Protein 1Z65 (pdb70)

Foldseek 3Di:
DDPPDDCVVVVVVVVCVVVCVDPVDDPPDD

Organism: Mus musculus (NCBI:txid10090)

Structure (mmCIF, N/CA/C/O backbone):
data_1Z65
#
_entry.id   1Z65
#
loop_
_atom_site.group_PDB
_atom_site.id
_atom_site.type_symbol
_atom_site.label_atom_id
_atom_site.label_alt_id
_atom_site.label_comp_id
_atom_site.label_asym_id
_atom_site.label_entity_id
_atom_site.label_seq_id
_atom_site.pdbx_PDB_ins_code
_atom_site.Cartn_x
_atom_site.Cartn_y
_atom_site.Cartn_z
_atom_site.occupancy
_atom_site.B_iso_or_equiv
_atom_site.auth_seq_id
_atom_site.auth_comp_id
_atom_site.auth_asym_id
_atom_site.auth_atom_id
_atom_site.pdbx_PDB_model_num
ATOM 1 N N . MET A 1 1 ? 1.325 0.000 0.000 1.00 0.00 1 MET A N 1
ATOM 2 C CA . MET A 1 1 ? 2.073 0.000 -1.245 1.00 0.00 1 MET A CA 1
ATOM 3 C C . MET A 1 1 ? 3.472 -0.586 -1.045 1.00 0.00 1 MET A C 1
ATOM 4 O O . MET A 1 1 ? 4.455 -0.042 -1.545 1.00 0.00 1 MET A O 1
ATOM 18 N N . LYS A 1 2 ? 3.517 -1.689 -0.311 1.00 0.00 2 LYS A N 1
ATOM 19 C CA . LYS A 1 2 ? 4.779 -2.355 -0.038 1.00 0.00 2 LYS A CA 1
ATOM 20 C C . LYS A 1 2 ? 5.787 -1.332 0.490 1.00 0.00 2 LYS A C 1
ATOM 21 O O . LYS A 1 2 ? 6.580 -0.784 -0.275 1.00 0.00 2 LYS A O 1
ATOM 40 N N . ASN A 1 3 ? 5.724 -1.104 1.794 1.00 0.00 3 ASN A N 1
ATOM 41 C CA . ASN A 1 3 ? 6.622 -0.157 2.433 1.00 0.00 3 ASN A CA 1
ATOM 42 C C . ASN A 1 3 ? 6.785 -0.530 3.907 1.00 0.00 3 ASN A C 1
ATOM 43 O O . ASN A 1 3 ? 7.872 -0.908 4.339 1.00 0.00 3 ASN A O 1
ATOM 54 N N . ARG A 1 4 ? 5.687 -0.410 4.640 1.00 0.00 4 ARG A N 1
ATOM 55 C CA . ARG A 1 4 ? 5.694 -0.730 6.057 1.00 0.00 4 ARG A CA 1
ATOM 56 C C . ARG A 1 4 ? 5.055 -2.100 6.296 1.00 0.00 4 ARG A C 1
ATOM 57 O O . ARG A 1 4 ? 5.379 -2.779 7.269 1.00 0.00 4 ARG A O 1
ATOM 78 N N . LEU A 1 5 ? 4.159 -2.464 5.391 1.00 0.00 5 LEU A N 1
ATOM 79 C CA . LEU A 1 5 ? 3.471 -3.740 5.491 1.00 0.00 5 LEU A CA 1
ATOM 80 C C . LEU A 1 5 ? 4.504 -4.865 5.590 1.00 0.00 5 LEU A C 1
ATOM 81 O O . LEU A 1 5 ? 5.696 -4.606 5.747 1.00 0.00 5 LEU A O 1
ATOM 97 N N . GLY A 1 6 ? 4.008 -6.090 5.493 1.00 0.00 6 GLY A N 1
ATOM 98 C CA . GLY A 1 6 ? 4.873 -7.255 5.570 1.00 0.00 6 GLY A CA 1
ATOM 99 C C . GLY A 1 6 ? 4.359 -8.252 6.611 1.00 0.00 6 GLY A C 1
ATOM 100 O O . GLY A 1 6 ? 3.624 -9.180 6.277 1.00 0.00 6 GLY A O 1
ATOM 104 N N . THR A 1 7 ? 4.766 -8.026 7.851 1.00 0.00 7 THR A N 1
ATOM 105 C CA . THR A 1 7 ? 4.356 -8.893 8.943 1.00 0.00 7 THR A CA 1
ATOM 106 C C . THR A 1 7 ? 3.306 -8.196 9.811 1.00 0.00 7 THR A C 1
ATOM 107 O O . THR A 1 7 ? 2.586 -8.850 10.565 1.00 0.00 7 THR A O 1
ATOM 118 N N . TRP A 1 8 ? 3.251 -6.879 9.676 1.00 0.00 8 TRP A N 1
ATOM 119 C CA . TRP A 1 8 ? 2.301 -6.087 10.438 1.00 0.00 8 TRP A CA 1
ATOM 120 C C . TRP A 1 8 ? 0.948 -6.801 10.394 1.00 0.00 8 TRP A C 1
ATOM 121 O O . TRP A 1 8 ? 0.221 -6.820 11.386 1.00 0.00 8 TRP A O 1
ATOM 142 N N . TRP A 1 9 ? 0.652 -7.369 9.235 1.00 0.00 9 TRP A N 1
ATOM 143 C CA . TRP A 1 9 ? -0.600 -8.081 9.048 1.00 0.00 9 TRP A CA 1
ATOM 144 C C . TRP A 1 9 ? -0.429 -9.493 9.612 1.00 0.00 9 TRP A C 1
ATOM 145 O O . TRP A 1 9 ? -1.317 -10.007 10.290 1.00 0.00 9 TRP A O 1
ATOM 166 N N . VAL A 1 10 ? 0.719 -10.082 9.309 1.00 0.00 10 VAL A N 1
ATOM 167 C CA . VAL A 1 10 ? 1.018 -11.425 9.777 1.00 0.00 10 VAL A CA 1
ATOM 168 C C . VAL A 1 10 ? 0.759 -11.505 11.283 1.00 0.00 10 VAL A C 1
ATOM 169 O O . VAL A 1 10 ? 0.422 -12.567 11.803 1.00 0.00 10 VAL A O 1
ATOM 182 N N . ALA A 1 11 ? 0.927 -10.367 11.941 1.00 0.00 11 ALA A N 1
ATOM 183 C CA . ALA A 1 11 ? 0.716 -10.295 13.377 1.00 0.00 11 ALA A CA 1
ATOM 184 C C . ALA A 1 11 ? -0.786 -10.324 13.670 1.00 0.00 11 ALA A C 1
ATOM 185 O O . ALA A 1 11 ? -1.214 -10.874 14.684 1.00 0.00 11 ALA A O 1
ATOM 192 N N . ILE A 1 12 ? -1.544 -9.726 12.763 1.00 0.00 12 ILE A N 1
ATOM 193 C CA . ILE A 1 12 ? -2.989 -9.676 12.911 1.00 0.00 12 ILE A CA 1
ATOM 194 C C . ILE A 1 12 ? -3.548 -11.100 12.901 1.00 0.00 12 ILE A C 1
ATOM 195 O O . ILE A 1 12 ? -4.340 -11.466 13.768 1.00 0.00 12 ILE A O 1
ATOM 211 N N . LEU A 1 13 ? -3.113 -11.866 11.911 1.00 0.00 13 LEU A N 1
ATOM 212 C CA . LEU A 1 13 ? -3.560 -13.242 11.777 1.00 0.00 13 LEU A CA 1
ATOM 213 C C . LEU A 1 13 ? -3.052 -14.057 12.968 1.00 0.00 13 LEU A C 1
ATOM 214 O O . LEU A 1 13 ? -3.601 -15.112 13.282 1.00 0.00 13 LEU A O 1
ATOM 230 N N . CYS A 1 14 ? -2.009 -13.536 13.599 1.00 0.00 14 CYS A N 1
ATOM 231 C CA . CYS A 1 14 ? -1.421 -14.203 14.748 1.00 0.00 14 CYS A CA 1
ATOM 232 C C . CYS A 1 14 ? -2.016 -13.587 16.016 1.00 0.00 14 CYS A C 1
ATOM 233 O O . CYS A 1 14 ? -1.817 -14.105 17.114 1.00 0.00 14 CYS A O 1
ATOM 241 N N . MET A 1 15 ? -2.733 -12.490 15.823 1.00 0.00 15 MET A N 1
ATOM 242 C CA . MET A 1 15 ? -3.358 -11.798 16.938 1.00 0.00 15 MET A CA 1
ATOM 243 C C . MET A 1 15 ? -4.840 -12.162 17.047 1.00 0.00 15 MET A C 1
ATOM 244 O O . MET A 1 15 ? -5.361 -12.336 18.148 1.00 0.00 15 MET A O 1
ATOM 258 N N . LEU A 1 16 ? -5.478 -12.266 15.890 1.00 0.00 16 LEU A N 1
ATOM 259 C CA . LEU A 1 16 ? -6.890 -12.605 15.842 1.00 0.00 16 LEU A CA 1
ATOM 260 C C . LEU A 1 16 ? -7.070 -14.076 16.222 1.00 0.00 16 LEU A C 1
ATOM 261 O O . LEU A 1 16 ? -8.143 -14.480 16.667 1.00 0.00 16 LEU A O 1
ATOM 277 N N . LEU A 1 17 ? -6.002 -14.838 16.033 1.00 0.00 17 LEU A N 1
ATOM 278 C CA . LEU A 1 17 ? -6.028 -16.255 16.350 1.00 0.00 17 LEU A CA 1
ATOM 279 C C . LEU A 1 17 ? -5.511 -16.465 17.775 1.00 0.00 17 LEU A C 1
ATOM 280 O O . LEU A 1 17 ? -5.900 -17.419 18.447 1.00 0.00 17 LEU A O 1
ATOM 296 N N . ALA A 1 18 ? -4.642 -15.557 18.194 1.00 0.00 18 ALA A N 1
ATOM 297 C CA . ALA A 1 18 ? -4.067 -15.630 19.527 1.00 0.00 18 ALA A CA 1
ATOM 298 C C . ALA A 1 18 ? -5.149 -16.057 20.521 1.00 0.00 18 ALA A C 1
ATOM 299 O O . ALA A 1 18 ? -5.215 -17.222 20.910 1.00 0.00 18 ALA A O 1
ATOM 306 N N . SER A 1 19 ? -5.970 -15.090 20.904 1.00 0.00 19 SER A N 1
ATOM 307 C CA . SER A 1 19 ? -7.046 -15.351 21.846 1.00 0.00 19 SER A CA 1
ATOM 308 C C . SER A 1 19 ? -7.746 -16.664 21.489 1.00 0.00 19 SER A C 1
ATOM 309 O O . SER A 1 19 ? -7.932 -17.526 22.348 1.00 0.00 19 SER A O 1
ATOM 317 N N . HIS A 1 20 ? -8.115 -16.776 20.222 1.00 0.00 20 HIS A N 1
ATOM 318 C CA . HIS A 1 20 ? -8.790 -17.970 19.741 1.00 0.00 20 HIS A CA 1
ATOM 319 C C . HIS A 1 20 ? -8.007 -19.211 20.173 1.00 0.00 20 HIS A C 1
ATOM 320 O O . HIS A 1 20 ? -8.599 -20.231 20.525 1.00 0.00 20 HIS A O 1
ATOM 335 N N . LEU A 1 21 ? -6.689 -19.084 20.131 1.00 0.00 21 LEU A N 1
ATOM 336 C CA . LEU A 1 21 ? -5.819 -20.183 20.514 1.00 0.00 21 LEU A CA 1
ATOM 337 C C . LEU A 1 21 ? -5.098 -19.828 21.815 1.00 0.00 21 LEU A C 1
ATOM 338 O O . LEU A 1 21 ? -3.923 -20.150 21.986 1.00 0.00 21 LEU A O 1
ATOM 354 N N . SER A 1 22 ? -5.831 -19.169 22.700 1.00 0.00 22 SER A N 1
ATOM 355 C CA . SER A 1 22 ? -5.276 -18.766 23.981 1.00 0.00 22 SER A CA 1
ATOM 356 C C . SER A 1 22 ? -6.349 -18.856 25.068 1.00 0.00 22 SER A C 1
ATOM 357 O O . SER A 1 22 ? -6.505 -19.895 25.707 1.00 0.00 22 SER A O 1
ATOM 365 N N . THR A 1 23 ? -7.061 -17.753 25.245 1.00 0.00 23 THR A N 1
ATOM 366 C CA . THR A 1 23 ? -8.115 -17.694 26.243 1.00 0.00 23 THR A CA 1
ATOM 367 C C . THR A 1 23 ? -9.355 -18.446 25.755 1.00 0.00 23 THR A C 1
ATOM 368 O O . THR A 1 23 ? -10.170 -18.895 26.560 1.00 0.00 23 THR A O 1
ATOM 379 N N . VAL A 1 24 ? -9.458 -18.561 24.439 1.00 0.00 24 VAL A N 1
ATOM 380 C CA . VAL A 1 24 ? -10.585 -19.251 23.834 1.00 0.00 24 VAL A CA 1
ATOM 381 C C . VAL A 1 24 ? -10.503 -20.742 24.168 1.00 0.00 24 VAL A C 1
ATOM 382 O O . VAL A 1 24 ? -11.487 -21.467 24.032 1.00 0.00 24 VAL A O 1
ATOM 395 N N . LYS A 1 25 ? -9.319 -21.156 24.597 1.00 0.00 25 LYS A N 1
ATOM 396 C CA . LYS A 1 25 ? -9.096 -22.547 24.951 1.00 0.00 25 LYS A CA 1
ATOM 397 C C . LYS A 1 25 ? -9.953 -22.903 26.167 1.00 0.00 25 LYS A C 1
ATOM 398 O O . LYS A 1 25 ? -10.080 -22.107 27.097 1.00 0.00 25 LYS A O 1
ATOM 417 N N . ALA A 1 26 ? -10.519 -24.100 26.122 1.00 0.00 26 ALA A N 1
ATOM 418 C CA . ALA A 1 26 ? -11.360 -24.572 27.209 1.00 0.00 26 ALA A CA 1
ATOM 419 C C . ALA A 1 26 ? -11.723 -26.039 26.968 1.00 0.00 26 ALA A C 1
ATOM 420 O O . ALA A 1 26 ? -12.835 -26.344 26.541 1.00 0.00 26 ALA A O 1
ATOM 427 N N . ARG A 1 27 ? -10.764 -26.907 27.253 1.00 0.00 27 ARG A N 1
ATOM 428 C CA . ARG A 1 27 ? -10.968 -28.334 27.072 1.00 0.00 27 ARG A CA 1
ATOM 429 C C . ARG A 1 27 ? -11.834 -28.893 28.203 1.00 0.00 27 ARG A C 1
ATOM 430 O O . ARG A 1 27 ? -12.355 -30.003 28.100 1.00 0.00 27 ARG A O 1
ATOM 451 N N . GLY A 1 28 ? -11.961 -28.099 29.256 1.00 0.00 28 GLY A N 1
ATOM 452 C CA . GLY A 1 28 ? -12.754 -28.501 30.405 1.00 0.00 28 GLY A CA 1
ATOM 453 C C . GLY A 1 28 ? -14.182 -27.961 30.302 1.00 0.00 28 GLY A C 1
ATOM 454 O O . GLY A 1 28 ? -14.525 -26.976 30.954 1.00 0.00 28 GLY A O 1
ATOM 458 N N . ILE A 1 29 ? -14.975 -28.629 29.477 1.00 0.00 29 ILE A N 1
ATOM 459 C CA . ILE A 1 29 ? -16.358 -28.227 29.280 1.00 0.00 29 ILE A CA 1
ATOM 460 C C . ILE A 1 29 ? -16.402 -26.757 28.860 1.00 0.00 29 ILE A C 1
ATOM 461 O O . ILE A 1 29 ? -15.391 -26.059 28.921 1.00 0.00 29 ILE A O 1
ATOM 477 N N . LYS A 1 30 ? -17.585 -26.330 28.442 1.00 0.00 30 LYS A N 1
ATOM 478 C CA . LYS A 1 30 ? -17.775 -24.955 28.012 1.00 0.00 30 LYS A CA 1
ATOM 479 C C . LYS A 1 30 ? -16.543 -24.495 27.230 1.00 0.00 30 LYS A C 1
ATOM 480 O O . LYS A 1 30 ? -16.353 -23.300 27.010 1.00 0.00 30 LYS A O 1
ATOM 499 N N . MET A 1 1 ? 1.309 2.611 3.745 1.00 0.00 1 MET A N 2
ATOM 500 C CA . MET A 1 1 ? 1.033 1.529 4.674 1.00 0.00 1 MET A CA 2
ATOM 501 C C . MET A 1 1 ? 0.116 0.482 4.041 1.00 0.00 1 MET A C 2
ATOM 502 O O . MET A 1 1 ? -0.958 0.191 4.568 1.00 0.00 1 MET A O 2
ATOM 516 N N . LYS A 1 2 ? 0.570 -0.055 2.918 1.00 0.00 2 LYS A N 2
ATOM 517 C CA . LYS A 1 2 ? -0.197 -1.064 2.207 1.00 0.00 2 LYS A CA 2
ATOM 518 C C . LYS A 1 2 ? 0.625 -1.586 1.027 1.00 0.00 2 LYS A C 2
ATOM 519 O O . LYS A 1 2 ? 0.172 -1.548 -0.116 1.00 0.00 2 LYS A O 2
ATOM 538 N N . ASN A 1 3 ? 1.820 -2.063 1.346 1.00 0.00 3 ASN A N 2
ATOM 539 C CA . ASN A 1 3 ? 2.710 -2.593 0.327 1.00 0.00 3 ASN A CA 2
ATOM 540 C C . ASN A 1 3 ? 4.092 -2.834 0.938 1.00 0.00 3 ASN A C 2
ATOM 541 O O . ASN A 1 3 ? 4.700 -3.878 0.711 1.00 0.00 3 ASN A O 2
ATOM 552 N N . ARG A 1 4 ? 4.546 -1.851 1.701 1.00 0.00 4 ARG A N 2
ATOM 553 C CA . ARG A 1 4 ? 5.844 -1.943 2.347 1.00 0.00 4 ARG A CA 2
ATOM 554 C C . ARG A 1 4 ? 5.782 -2.913 3.528 1.00 0.00 4 ARG A C 2
ATOM 555 O O . ARG A 1 4 ? 6.811 -3.411 3.982 1.00 0.00 4 ARG A O 2
ATOM 576 N N . LEU A 1 5 ? 4.564 -3.153 3.992 1.00 0.00 5 LEU A N 2
ATOM 577 C CA . LEU A 1 5 ? 4.355 -4.056 5.112 1.00 0.00 5 LEU A CA 2
ATOM 578 C C . LEU A 1 5 ? 4.710 -5.481 4.686 1.00 0.00 5 LEU A C 2
ATOM 579 O O . LEU A 1 5 ? 4.913 -5.747 3.502 1.00 0.00 5 LEU A O 2
ATOM 595 N N . GLY A 1 6 ? 4.774 -6.362 5.674 1.00 0.00 6 GLY A N 2
ATOM 596 C CA . GLY A 1 6 ? 5.101 -7.753 5.417 1.00 0.00 6 GLY A CA 2
ATOM 597 C C . GLY A 1 6 ? 4.450 -8.670 6.455 1.00 0.00 6 GLY A C 2
ATOM 598 O O . GLY A 1 6 ? 3.515 -9.405 6.141 1.00 0.00 6 GLY A O 2
ATOM 602 N N . THR A 1 7 ? 4.973 -8.599 7.670 1.00 0.00 7 THR A N 2
ATOM 603 C CA . THR A 1 7 ? 4.455 -9.413 8.757 1.00 0.00 7 THR A CA 2
ATOM 604 C C . THR A 1 7 ? 3.433 -8.622 9.576 1.00 0.00 7 THR A C 2
ATOM 605 O O . THR A 1 7 ? 2.673 -9.199 10.351 1.00 0.00 7 THR A O 2
ATOM 616 N N . TRP A 1 8 ? 3.450 -7.313 9.377 1.00 0.00 8 TRP A N 2
ATOM 617 C CA . TRP A 1 8 ? 2.534 -6.436 10.089 1.00 0.00 8 TRP A CA 2
ATOM 618 C C . TRP A 1 8 ? 1.151 -7.089 10.078 1.00 0.00 8 TRP A C 2
ATOM 619 O O . TRP A 1 8 ? 0.394 -6.962 11.039 1.00 0.00 8 TRP A O 2
ATOM 640 N N . TRP A 1 9 ? 0.863 -7.773 8.980 1.00 0.00 9 TRP A N 2
ATOM 641 C CA . TRP A 1 9 ? -0.417 -8.445 8.833 1.00 0.00 9 TRP A CA 2
ATOM 642 C C . TRP A 1 9 ? -0.294 -9.837 9.457 1.00 0.00 9 TRP A C 2
ATOM 643 O O . TRP A 1 9 ? -1.212 -10.300 10.132 1.00 0.00 9 TRP A O 2
ATOM 664 N N . VAL A 1 10 ? 0.847 -10.463 9.210 1.00 0.00 10 VAL A N 2
ATOM 665 C CA . VAL A 1 10 ? 1.100 -11.792 9.740 1.00 0.00 10 VAL A CA 2
ATOM 666 C C . VAL A 1 10 ? 0.882 -11.783 11.255 1.00 0.00 10 VAL A C 2
ATOM 667 O O . VAL A 1 10 ? 0.552 -12.811 11.844 1.00 0.00 10 VAL A O 2
ATOM 680 N N . ALA A 1 11 ? 1.076 -10.610 11.841 1.00 0.00 11 ALA A N 2
ATOM 681 C CA . ALA A 1 11 ? 0.905 -10.454 13.275 1.00 0.00 11 ALA A CA 2
ATOM 682 C C . ALA A 1 11 ? -0.589 -10.448 13.609 1.00 0.00 11 ALA A C 2
ATOM 683 O O . ALA A 1 11 ? -0.989 -10.880 14.689 1.00 0.00 11 ALA A O 2
ATOM 690 N N . ILE A 1 12 ? -1.372 -9.956 12.660 1.00 0.00 12 ILE A N 2
ATOM 691 C CA . ILE A 1 12 ? -2.813 -9.890 12.840 1.00 0.00 12 ILE A CA 2
ATOM 692 C C . ILE A 1 12 ? -3.383 -11.309 12.880 1.00 0.00 12 ILE A C 2
ATOM 693 O O . ILE A 1 12 ? -4.194 -11.631 13.749 1.00 0.00 12 ILE A O 2
ATOM 709 N N . LEU A 1 13 ? -2.938 -12.119 11.932 1.00 0.00 13 LEU A N 2
ATOM 710 C CA . LEU A 1 13 ? -3.394 -13.496 11.848 1.00 0.00 13 LEU A CA 2
ATOM 711 C C . LEU A 1 13 ? -2.851 -14.282 13.043 1.00 0.00 13 LEU A C 2
ATOM 712 O O . LEU A 1 13 ? -3.349 -15.361 13.360 1.00 0.00 13 LEU A O 2
ATOM 728 N N . CYS A 1 14 ? -1.836 -13.710 13.675 1.00 0.00 14 CYS A N 2
ATOM 729 C CA . CYS A 1 14 ? -1.220 -14.344 14.828 1.00 0.00 14 CYS A CA 2
ATOM 730 C C . CYS A 1 14 ? -1.728 -13.644 16.090 1.00 0.00 14 CYS A C 2
ATOM 731 O O . CYS A 1 14 ? -1.482 -14.106 17.203 1.00 0.00 14 CYS A O 2
ATOM 739 N N . MET A 1 15 ? -2.429 -12.540 15.874 1.00 0.00 15 MET A N 2
ATOM 740 C CA . MET A 1 15 ? -2.974 -11.771 16.980 1.00 0.00 15 MET A CA 2
ATOM 741 C C . MET A 1 15 ? -4.476 -12.021 17.133 1.00 0.00 15 MET A C 2
ATOM 742 O O . MET A 1 15 ? -5.001 -12.003 18.245 1.00 0.00 15 MET A O 2
ATOM 756 N N . LEU A 1 16 ? -5.124 -12.248 16.000 1.00 0.00 16 LEU A N 2
ATOM 757 C CA . LEU A 1 16 ? -6.554 -12.501 15.994 1.00 0.00 16 LEU A CA 2
ATOM 758 C C . LEU A 1 16 ? -6.812 -13.962 16.366 1.00 0.00 16 LEU A C 2
ATOM 759 O O . LEU A 1 16 ? -7.923 -14.322 16.753 1.00 0.00 16 LEU A O 2
ATOM 775 N N . LEU A 1 17 ? -5.766 -14.765 16.238 1.00 0.00 17 LEU A N 2
ATOM 776 C CA . LEU A 1 17 ? -5.864 -16.180 16.557 1.00 0.00 17 LEU A CA 2
ATOM 777 C C . LEU A 1 17 ? -5.248 -16.431 17.934 1.00 0.00 17 LEU A C 2
ATOM 778 O O . LEU A 1 17 ? -5.568 -17.422 18.589 1.00 0.00 17 LEU A O 2
ATOM 794 N N . ALA A 1 18 ? -4.377 -15.517 18.333 1.00 0.00 18 ALA A N 2
ATOM 795 C CA . ALA A 1 18 ? -3.713 -15.628 19.621 1.00 0.00 18 ALA A CA 2
ATOM 796 C C . ALA A 1 18 ? -4.714 -16.127 20.666 1.00 0.00 18 ALA A C 2
ATOM 797 O O . ALA A 1 18 ? -4.446 -17.093 21.376 1.00 0.00 18 ALA A O 2
ATOM 804 N N . SER A 1 19 ? -5.848 -15.443 20.724 1.00 0.00 19 SER A N 2
ATOM 805 C CA . SER A 1 19 ? -6.891 -15.805 21.669 1.00 0.00 19 SER A CA 2
ATOM 806 C C . SER A 1 19 ? -7.549 -17.119 21.245 1.00 0.00 19 SER A C 2
ATOM 807 O O . SER A 1 19 ? -7.846 -17.967 22.085 1.00 0.00 19 SER A O 2
ATOM 815 N N . HIS A 1 20 ? -7.757 -17.247 19.943 1.00 0.00 20 HIS A N 2
ATOM 816 C CA . HIS A 1 20 ? -8.373 -18.444 19.398 1.00 0.00 20 HIS A CA 2
ATOM 817 C C . HIS A 1 20 ? -7.553 -19.672 19.797 1.00 0.00 20 HIS A C 2
ATOM 818 O O . HIS A 1 20 ? -8.099 -20.763 19.958 1.00 0.00 20 HIS A O 2
ATOM 833 N N . LEU A 1 21 ? -6.256 -19.453 19.948 1.00 0.00 21 LEU A N 2
ATOM 834 C CA . LEU A 1 21 ? -5.354 -20.528 20.326 1.00 0.00 21 LEU A CA 2
ATOM 835 C C . LEU A 1 21 ? -4.881 -20.310 21.764 1.00 0.00 21 LEU A C 2
ATOM 836 O O . LEU A 1 21 ? -3.766 -20.691 22.120 1.00 0.00 21 LEU A O 2
ATOM 852 N N . SER A 1 22 ? -5.752 -19.697 22.553 1.00 0.00 22 SER A N 2
ATOM 853 C CA . SER A 1 22 ? -5.437 -19.423 23.945 1.00 0.00 22 SER A CA 2
ATOM 854 C C . SER A 1 22 ? -6.711 -19.483 24.791 1.00 0.00 22 SER A C 2
ATOM 855 O O . SER A 1 22 ? -7.123 -20.559 25.222 1.00 0.00 22 SER A O 2
ATOM 863 N N . THR A 1 23 ? -7.297 -18.314 25.004 1.00 0.00 23 THR A N 2
ATOM 864 C CA . THR A 1 23 ? -8.515 -18.221 25.790 1.00 0.00 23 THR A CA 2
ATOM 865 C C . THR A 1 23 ? -9.606 -19.113 25.194 1.00 0.00 23 THR A C 2
ATOM 866 O O . THR A 1 23 ? -10.533 -19.519 25.894 1.00 0.00 23 THR A O 2
ATOM 877 N N . VAL A 1 24 ? -9.458 -19.393 23.907 1.00 0.00 24 VAL A N 2
ATOM 878 C CA . VAL A 1 24 ? -10.419 -20.231 23.209 1.00 0.00 24 VAL A CA 2
ATOM 879 C C . VAL A 1 24 ? -10.144 -21.699 23.540 1.00 0.00 24 VAL A C 2
ATOM 880 O O . VAL A 1 24 ? -11.034 -22.541 23.428 1.00 0.00 24 VAL A O 2
ATOM 893 N N . LYS A 1 25 ? -8.909 -21.961 23.941 1.00 0.00 25 LYS A N 2
ATOM 894 C CA . LYS A 1 25 ? -8.507 -23.313 24.289 1.00 0.00 25 LYS A CA 2
ATOM 895 C C . LYS A 1 25 ? -9.527 -23.911 25.259 1.00 0.00 25 LYS A C 2
ATOM 896 O O . LYS A 1 25 ? -9.880 -23.285 26.258 1.00 0.00 25 LYS A O 2
ATOM 915 N N . ALA A 1 26 ? -9.973 -25.114 24.931 1.00 0.00 26 ALA A N 2
ATOM 916 C CA . ALA A 1 26 ? -10.946 -25.805 25.761 1.00 0.00 26 ALA A CA 2
ATOM 917 C C . ALA A 1 26 ? -11.296 -27.149 25.120 1.00 0.00 26 ALA A C 2
ATOM 918 O O . ALA A 1 26 ? -12.419 -27.349 24.662 1.00 0.00 26 ALA A O 2
ATOM 925 N N . ARG A 1 27 ? -10.311 -28.036 25.109 1.00 0.00 27 ARG A N 2
ATOM 926 C CA . ARG A 1 27 ? -10.500 -29.357 24.532 1.00 0.00 27 ARG A CA 2
ATOM 927 C C . ARG A 1 27 ? -11.754 -30.015 25.113 1.00 0.00 27 ARG A C 2
ATOM 928 O O . ARG A 1 27 ? -12.334 -30.905 24.495 1.00 0.00 27 ARG A O 2
ATOM 949 N N . GLY A 1 28 ? -12.133 -29.551 26.295 1.00 0.00 28 GLY A N 2
ATOM 950 C CA . GLY A 1 28 ? -13.306 -30.084 26.966 1.00 0.00 28 GLY A CA 2
ATOM 951 C C . GLY A 1 28 ? -13.423 -31.595 26.751 1.00 0.00 28 GLY A C 2
ATOM 952 O O . GLY A 1 28 ? -14.515 -32.111 26.522 1.00 0.00 28 GLY A O 2
ATOM 956 N N . ILE A 1 29 ? -12.280 -32.261 26.831 1.00 0.00 29 ILE A N 2
ATOM 957 C CA . ILE A 1 29 ? -12.240 -33.702 26.647 1.00 0.00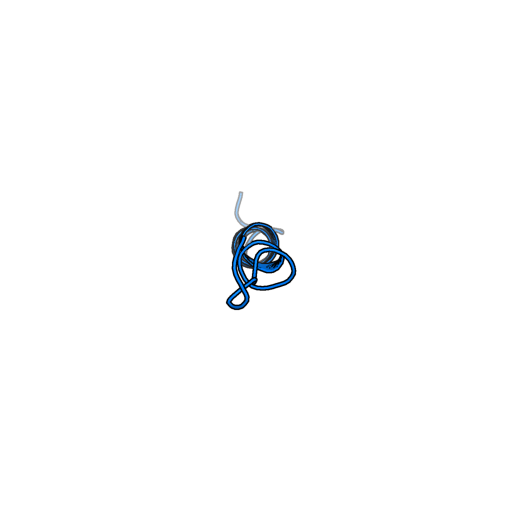 29 ILE A CA 2
ATOM 958 C C . ILE A 1 29 ? -13.308 -34.354 27.527 1.00 0.00 29 ILE A C 2
ATOM 959 O O . ILE A 1 29 ? -14.477 -34.414 27.147 1.00 0.00 29 ILE A O 2
ATOM 975 N N . LYS A 1 30 ? -12.871 -34.826 28.685 1.00 0.00 30 LYS A N 2
ATOM 976 C CA . LYS A 1 30 ? -13.775 -35.471 29.621 1.00 0.00 30 LYS A CA 2
ATOM 977 C C . LYS A 1 30 ? -14.329 -36.750 28.989 1.00 0.00 30 LYS A C 2
ATOM 978 O O . LYS A 1 30 ? -15.437 -36.753 28.454 1.00 0.00 30 LYS A O 2
ATOM 997 N N . MET A 1 1 ? 5.571 -8.284 1.190 1.00 0.00 1 MET A N 3
ATOM 998 C CA . MET A 1 1 ? 6.616 -9.219 0.809 1.00 0.00 1 MET A CA 3
ATOM 999 C C . MET A 1 1 ? 7.982 -8.529 0.772 1.00 0.00 1 MET A C 3
ATOM 1000 O O . MET A 1 1 ? 8.995 -9.132 1.122 1.00 0.00 1 MET A O 3
ATOM 1014 N N . LYS A 1 2 ? 7.965 -7.275 0.345 1.00 0.00 2 LYS A N 3
ATOM 1015 C CA . LYS A 1 2 ? 9.189 -6.498 0.259 1.00 0.00 2 LYS A CA 3
ATOM 1016 C C . LYS A 1 2 ? 8.846 -5.007 0.300 1.00 0.00 2 LYS A C 3
ATOM 1017 O O . LYS A 1 2 ? 8.826 -4.342 -0.735 1.00 0.00 2 LYS A O 3
ATOM 1036 N N . ASN A 1 3 ? 8.581 -4.527 1.506 1.00 0.00 3 ASN A N 3
ATOM 1037 C CA . ASN A 1 3 ? 8.239 -3.127 1.696 1.00 0.00 3 ASN A CA 3
ATOM 1038 C C . ASN A 1 3 ? 8.213 -2.811 3.193 1.00 0.00 3 ASN A C 3
ATOM 1039 O O . ASN A 1 3 ? 8.360 -3.707 4.023 1.00 0.00 3 ASN A O 3
ATOM 1050 N N . ARG A 1 4 ? 8.024 -1.535 3.492 1.00 0.00 4 ARG A N 3
ATOM 1051 C CA . ARG A 1 4 ? 7.976 -1.089 4.875 1.00 0.00 4 ARG A CA 3
ATOM 1052 C C . ARG A 1 4 ? 6.984 -1.938 5.673 1.00 0.00 4 ARG A C 3
ATOM 1053 O O . ARG A 1 4 ? 7.066 -2.010 6.897 1.00 0.00 4 ARG A O 3
ATOM 1074 N N . LEU A 1 5 ? 6.069 -2.562 4.945 1.00 0.00 5 LEU A N 3
ATOM 1075 C CA . LEU A 1 5 ? 5.062 -3.403 5.568 1.00 0.00 5 LEU A CA 3
ATOM 1076 C C . LEU A 1 5 ? 5.317 -4.863 5.189 1.00 0.00 5 LEU A C 3
ATOM 1077 O O . LEU A 1 5 ? 6.025 -5.143 4.222 1.00 0.00 5 LEU A O 3
ATOM 1093 N N . GLY A 1 6 ? 4.726 -5.756 5.968 1.00 0.00 6 GLY A N 3
ATOM 1094 C CA . GLY A 1 6 ? 4.880 -7.181 5.726 1.00 0.00 6 GLY A CA 3
ATOM 1095 C C . GLY A 1 6 ? 4.224 -8.000 6.839 1.00 0.00 6 GLY A C 3
ATOM 1096 O O . GLY A 1 6 ? 3.007 -8.181 6.846 1.00 0.00 6 GLY A O 3
ATOM 1100 N N . THR A 1 7 ? 5.058 -8.474 7.752 1.00 0.00 7 THR A N 3
ATOM 1101 C CA . THR A 1 7 ? 4.574 -9.270 8.867 1.00 0.00 7 THR A CA 3
ATOM 1102 C C . THR A 1 7 ? 3.582 -8.464 9.707 1.00 0.00 7 THR A C 3
ATOM 1103 O O . THR A 1 7 ? 2.806 -9.034 10.473 1.00 0.00 7 THR A O 3
ATOM 1114 N N . TRP A 1 8 ? 3.638 -7.151 9.534 1.00 0.00 8 TRP A N 3
ATOM 1115 C CA . TRP A 1 8 ? 2.753 -6.262 10.266 1.00 0.00 8 TRP A CA 3
ATOM 1116 C C . TRP A 1 8 ? 1.341 -6.851 10.215 1.00 0.00 8 TRP A C 3
ATOM 1117 O O . TRP A 1 8 ? 0.538 -6.625 11.118 1.00 0.00 8 TRP A O 3
ATOM 1138 N N . TRP A 1 9 ? 1.084 -7.596 9.150 1.00 0.00 9 TRP A N 3
ATOM 1139 C CA . TRP A 1 9 ? -0.216 -8.218 8.969 1.00 0.00 9 TRP A CA 3
ATOM 1140 C C . TRP A 1 9 ? -0.141 -9.640 9.530 1.00 0.00 9 TRP A C 3
ATOM 1141 O O . TRP A 1 9 ? -1.088 -10.115 10.157 1.00 0.00 9 TRP A O 3
ATOM 1162 N N . VAL A 1 10 ? 0.993 -10.279 9.287 1.00 0.00 10 VAL A N 3
ATOM 1163 C CA . VAL A 1 10 ? 1.204 -11.637 9.761 1.00 0.00 10 VAL A CA 3
ATOM 1164 C C . VAL A 1 10 ? 0.962 -11.688 11.271 1.00 0.00 10 VAL A C 3
ATOM 1165 O O . VAL A 1 10 ? 0.635 -12.742 11.815 1.00 0.00 10 VAL A O 3
ATOM 1178 N N . ALA A 1 11 ? 1.132 -10.538 11.904 1.00 0.00 11 ALA A N 3
ATOM 1179 C CA . ALA A 1 11 ? 0.935 -10.439 13.341 1.00 0.00 11 ALA A CA 3
ATOM 1180 C C . ALA A 1 11 ? -0.563 -10.452 13.649 1.00 0.00 11 ALA A C 3
ATOM 1181 O O . ALA A 1 11 ? -0.980 -10.933 14.702 1.00 0.00 11 ALA A O 3
ATOM 1188 N N . ILE A 1 12 ? -1.332 -9.920 12.711 1.00 0.00 12 ILE A N 3
ATOM 1189 C CA . ILE A 1 12 ? -2.776 -9.866 12.869 1.00 0.00 12 ILE A CA 3
ATOM 1190 C C . ILE A 1 12 ? -3.342 -11.287 12.846 1.00 0.00 12 ILE A C 3
ATOM 1191 O O . ILE A 1 12 ? -4.160 -11.647 13.690 1.00 0.00 12 ILE A O 3
ATOM 1207 N N . LEU A 1 13 ? -2.883 -12.055 11.869 1.00 0.00 13 LEU A N 3
ATOM 1208 C CA . LEU A 1 13 ? -3.332 -13.430 11.724 1.00 0.00 13 LEU A CA 3
ATOM 1209 C C . LEU A 1 13 ? -2.800 -14.261 12.892 1.00 0.00 13 LEU A C 3
ATOM 1210 O O . LEU A 1 13 ? -3.296 -15.356 13.157 1.00 0.00 13 LEU A O 3
ATOM 1226 N N . CYS A 1 14 ? -1.796 -13.712 13.560 1.00 0.00 14 CYS A N 3
ATOM 1227 C CA . CYS A 1 14 ? -1.191 -14.390 14.694 1.00 0.00 14 CYS A CA 3
ATOM 1228 C C . CYS A 1 14 ? -1.715 -13.742 15.976 1.00 0.00 14 CYS A C 3
ATOM 1229 O O . CYS A 1 14 ? -1.462 -14.236 17.074 1.00 0.00 14 CYS A O 3
ATOM 1237 N N . MET A 1 15 ? -2.434 -12.644 15.796 1.00 0.00 15 MET A N 3
ATOM 1238 C CA . MET A 1 15 ? -2.995 -11.922 16.925 1.00 0.00 15 MET A CA 3
ATOM 1239 C C . MET A 1 15 ? -4.498 -12.179 17.049 1.00 0.00 15 MET A C 3
ATOM 1240 O O . MET A 1 15 ? -5.028 -12.274 18.155 1.00 0.00 15 MET A O 3
ATOM 1254 N N . LEU A 1 16 ? -5.144 -12.286 15.896 1.00 0.00 16 LEU A N 3
ATOM 1255 C CA . LEU A 1 16 ? -6.577 -12.529 15.860 1.00 0.00 16 LEU A CA 3
ATOM 1256 C C . LEU A 1 16 ? -6.846 -14.002 16.179 1.00 0.00 16 LEU A C 3
ATOM 1257 O O . LEU A 1 16 ? -7.964 -14.367 16.542 1.00 0.00 16 LEU A O 3
ATOM 1273 N N . LEU A 1 17 ? -5.804 -14.806 16.033 1.00 0.00 17 LEU A N 3
ATOM 1274 C CA . LEU A 1 17 ? -5.915 -16.230 16.300 1.00 0.00 17 LEU A CA 3
ATOM 1275 C C . LEU A 1 17 ? -5.411 -16.519 17.716 1.00 0.00 17 LEU A C 3
ATOM 1276 O O . LEU A 1 17 ? -5.870 -17.460 18.361 1.00 0.00 17 LEU A O 3
ATOM 1292 N N . ALA A 1 18 ? -4.476 -15.692 18.157 1.00 0.00 18 ALA A N 3
ATOM 1293 C CA . ALA A 1 18 ? -3.904 -15.848 19.484 1.00 0.00 18 ALA A CA 3
ATOM 1294 C C . ALA A 1 18 ? -5.014 -16.212 20.473 1.00 0.00 18 ALA A C 3
ATOM 1295 O O . ALA A 1 18 ? -5.136 -17.368 20.876 1.00 0.00 18 ALA A O 3
ATOM 1302 N N . SER A 1 19 ? -5.795 -15.205 20.834 1.00 0.00 19 SER A N 3
ATOM 1303 C CA . SER A 1 19 ? -6.891 -15.405 21.768 1.00 0.00 19 SER A CA 3
ATOM 1304 C C . SER A 1 19 ? -7.666 -16.673 21.401 1.00 0.00 19 SER A C 3
ATOM 1305 O O . SER A 1 19 ? -7.939 -17.509 22.261 1.00 0.00 19 SER A O 3
ATOM 1313 N N . HIS A 1 20 ? -7.999 -16.774 20.122 1.00 0.00 20 HIS A N 3
ATOM 1314 C CA . HIS A 1 20 ? -8.737 -17.926 19.631 1.00 0.00 20 HIS A CA 3
ATOM 1315 C C . HIS A 1 20 ? -8.022 -19.211 20.051 1.00 0.00 20 HIS A C 3
ATOM 1316 O O . HIS A 1 20 ? -8.667 -20.196 20.408 1.00 0.00 20 HIS A O 3
ATOM 1331 N N . LEU A 1 21 ? -6.699 -19.160 19.994 1.00 0.00 21 LEU A N 3
ATOM 1332 C CA . LEU A 1 21 ? -5.890 -20.309 20.363 1.00 0.00 21 LEU A CA 3
ATOM 1333 C C . LEU A 1 21 ? -4.953 -19.919 21.507 1.00 0.00 21 LEU A C 3
ATOM 1334 O O . LEU A 1 21 ? -3.762 -20.226 21.471 1.00 0.00 21 LEU A O 3
ATOM 1350 N N . SER A 1 22 ? -5.526 -19.251 22.498 1.00 0.00 22 SER A N 3
ATOM 1351 C CA . SER A 1 22 ? -4.756 -18.816 23.651 1.00 0.00 22 SER A CA 3
ATOM 1352 C C . SER A 1 22 ? -5.653 -18.763 24.889 1.00 0.00 22 SER A C 3
ATOM 1353 O O . SER A 1 22 ? -5.681 -19.704 25.681 1.00 0.00 22 SER A O 3
ATOM 1361 N N . THR A 1 23 ? -6.367 -17.653 25.017 1.00 0.00 23 THR A N 3
ATOM 1362 C CA . THR A 1 23 ? -7.263 -17.466 26.145 1.00 0.00 23 THR A CA 3
ATOM 1363 C C . THR A 1 23 ? -8.588 -18.188 25.899 1.00 0.00 23 THR A C 3
ATOM 1364 O O . THR A 1 23 ? -9.448 -18.232 26.777 1.00 0.00 23 THR A O 3
ATOM 1375 N N . VAL A 1 24 ? -8.713 -18.737 24.699 1.00 0.00 24 VAL A N 3
ATOM 1376 C CA . VAL A 1 24 ? -9.919 -19.455 24.326 1.00 0.00 24 VAL A CA 3
ATOM 1377 C C . VAL A 1 24 ? -10.203 -20.542 25.366 1.00 0.00 24 VAL A C 3
ATOM 1378 O O . VAL A 1 24 ? -11.341 -20.981 25.516 1.00 0.00 24 VAL A O 3
ATOM 1391 N N . LYS A 1 25 ? -9.147 -20.944 26.058 1.00 0.00 25 LYS A N 3
ATOM 1392 C CA . LYS A 1 25 ? -9.268 -21.971 27.079 1.00 0.00 25 LYS A CA 3
ATOM 1393 C C . LYS A 1 25 ? -10.341 -21.557 28.088 1.00 0.00 25 LYS A C 3
ATOM 1394 O O . LYS A 1 25 ? -10.994 -20.528 27.918 1.00 0.00 25 LYS A O 3
ATOM 1413 N N . ALA A 1 26 ? -10.489 -22.379 29.116 1.00 0.00 26 ALA A N 3
ATOM 1414 C CA . ALA A 1 26 ? -11.472 -22.111 30.152 1.00 0.00 26 ALA A CA 3
ATOM 1415 C C . ALA A 1 26 ? -10.846 -22.376 31.523 1.00 0.00 26 ALA A C 3
ATOM 1416 O O . ALA A 1 26 ? -11.350 -23.195 32.291 1.00 0.00 26 ALA A O 3
ATOM 1423 N N . ARG A 1 27 ? -9.759 -21.668 31.788 1.00 0.00 27 ARG A N 3
ATOM 1424 C CA . ARG A 1 27 ? -9.058 -21.817 33.053 1.00 0.00 27 ARG A CA 3
ATOM 1425 C C . ARG A 1 27 ? -9.995 -21.493 34.219 1.00 0.00 27 ARG A C 3
ATOM 1426 O O . ARG A 1 27 ? -10.765 -22.347 34.657 1.00 0.00 27 ARG A O 3
ATOM 1447 N N . GLY A 1 28 ? -9.898 -20.259 34.689 1.00 0.00 28 GLY A N 3
ATOM 1448 C CA . GLY A 1 28 ? -10.727 -19.811 35.796 1.00 0.00 28 GLY A CA 3
ATOM 1449 C C . GLY A 1 28 ? -9.943 -18.888 36.729 1.00 0.00 28 GLY A C 3
ATOM 1450 O O . GLY A 1 28 ? -10.495 -17.931 37.269 1.00 0.00 28 GLY A O 3
ATOM 1454 N N . ILE A 1 29 ? -8.667 -19.209 36.893 1.00 0.00 29 ILE A N 3
ATOM 1455 C CA . ILE A 1 29 ? -7.802 -18.419 37.753 1.00 0.00 29 ILE A CA 3
ATOM 1456 C C . ILE A 1 29 ? -6.675 -17.812 36.915 1.00 0.00 29 ILE A C 3
ATOM 1457 O O . ILE A 1 29 ? -6.475 -18.196 35.764 1.00 0.00 29 ILE A O 3
ATOM 1473 N N . LYS A 1 30 ? -5.969 -16.871 37.525 1.00 0.00 30 LYS A N 3
ATOM 1474 C CA . LYS A 1 30 ? -4.867 -16.206 36.850 1.00 0.00 30 LYS A CA 3
ATOM 1475 C C . LYS A 1 30 ? -3.571 -16.466 37.619 1.00 0.00 30 LYS A C 3
ATOM 1476 O O . LYS A 1 30 ? -2.570 -16.876 37.034 1.00 0.00 30 LYS A O 3
ATOM 1495 N N . MET A 1 1 ? 10.417 -10.060 -2.418 1.00 0.00 1 MET A N 4
ATOM 1496 C CA . MET A 1 1 ? 10.954 -10.000 -1.070 1.00 0.00 1 MET A CA 4
ATOM 1497 C C . MET A 1 1 ? 10.984 -8.559 -0.556 1.00 0.00 1 MET A C 4
ATOM 1498 O O . MET A 1 1 ? 12.039 -7.928 -0.528 1.00 0.00 1 MET A O 4
ATOM 1512 N N . LYS A 1 2 ? 9.813 -8.080 -0.163 1.00 0.00 2 LYS A N 4
ATOM 1513 C CA . LYS A 1 2 ? 9.690 -6.726 0.348 1.00 0.00 2 LYS A CA 4
ATOM 1514 C C . LYS A 1 2 ? 10.506 -6.597 1.637 1.00 0.00 2 LYS A C 4
ATOM 1515 O O . LYS A 1 2 ? 10.829 -5.489 2.063 1.00 0.00 2 LYS A O 4
ATOM 1534 N N . ASN A 1 3 ? 10.814 -7.745 2.223 1.00 0.00 3 ASN A N 4
ATOM 1535 C CA . ASN A 1 3 ? 11.584 -7.774 3.454 1.00 0.00 3 ASN A CA 4
ATOM 1536 C C . ASN A 1 3 ? 10.727 -7.227 4.599 1.00 0.00 3 ASN A C 4
ATOM 1537 O O . ASN A 1 3 ? 10.394 -7.956 5.532 1.00 0.00 3 ASN A O 4
ATOM 1548 N N . ARG A 1 4 ? 10.398 -5.949 4.490 1.00 0.00 4 ARG A N 4
ATOM 1549 C CA . ARG A 1 4 ? 9.587 -5.296 5.504 1.00 0.00 4 ARG A CA 4
ATOM 1550 C C . ARG A 1 4 ? 8.208 -5.956 5.587 1.00 0.00 4 ARG A C 4
ATOM 1551 O O . ARG A 1 4 ? 8.027 -6.933 6.311 1.00 0.00 4 ARG A O 4
ATOM 1572 N N . LEU A 1 5 ? 7.273 -5.393 4.836 1.00 0.00 5 LEU A N 4
ATOM 1573 C CA . LEU A 1 5 ? 5.916 -5.914 4.816 1.00 0.00 5 LEU A CA 4
ATOM 1574 C C . LEU A 1 5 ? 5.958 -7.426 4.577 1.00 0.00 5 LEU A C 4
ATOM 1575 O O . LEU A 1 5 ? 7.021 -7.986 4.311 1.00 0.00 5 LEU A O 4
ATOM 1591 N N . GLY A 1 6 ? 4.790 -8.041 4.680 1.00 0.00 6 GLY A N 4
ATOM 1592 C CA . GLY A 1 6 ? 4.680 -9.475 4.478 1.00 0.00 6 GLY A CA 4
ATOM 1593 C C . GLY A 1 6 ? 4.650 -10.217 5.816 1.00 0.00 6 GLY A C 4
ATOM 1594 O O . GLY A 1 6 ? 4.816 -11.434 5.859 1.00 0.00 6 GLY A O 4
ATOM 1598 N N . THR A 1 7 ? 4.436 -9.451 6.876 1.00 0.00 7 THR A N 4
ATOM 1599 C CA . THR A 1 7 ? 4.381 -10.020 8.211 1.00 0.00 7 THR A CA 4
ATOM 1600 C C . THR A 1 7 ? 3.670 -9.062 9.170 1.00 0.00 7 THR A C 4
ATOM 1601 O O . THR A 1 7 ? 2.830 -9.484 9.965 1.00 0.00 7 THR A O 4
ATOM 1612 N N . TRP A 1 8 ? 4.031 -7.792 9.063 1.00 0.00 8 TRP A N 4
ATOM 1613 C CA . TRP A 1 8 ? 3.436 -6.772 9.912 1.00 0.00 8 TRP A CA 4
ATOM 1614 C C . TRP A 1 8 ? 1.937 -7.058 10.015 1.00 0.00 8 TRP A C 4
ATOM 1615 O O . TRP A 1 8 ? 1.347 -6.912 11.085 1.00 0.00 8 TRP A O 4
ATOM 1636 N N . TRP A 1 9 ? 1.364 -7.461 8.891 1.00 0.00 9 TRP A N 4
ATOM 1637 C CA . TRP A 1 9 ? -0.055 -7.769 8.843 1.00 0.00 9 TRP A CA 4
ATOM 1638 C C . TRP A 1 9 ? -0.264 -9.137 9.494 1.00 0.00 9 TRP A C 4
ATOM 1639 O O . TRP A 1 9 ? -1.153 -9.301 10.329 1.00 0.00 9 TRP A O 4
ATOM 1660 N N . VAL A 1 10 ? 0.569 -10.084 9.089 1.00 0.00 10 VAL A N 4
ATOM 1661 C CA . VAL A 1 10 ? 0.486 -11.432 9.624 1.00 0.00 10 VAL A CA 4
ATOM 1662 C C . VAL A 1 10 ? 0.261 -11.364 11.136 1.00 0.00 10 VAL A C 4
ATOM 1663 O O . VAL A 1 10 ? -0.471 -12.180 11.695 1.00 0.00 10 VAL A O 4
ATOM 1676 N N . ALA A 1 11 ? 0.903 -10.384 11.754 1.00 0.00 11 ALA A N 4
ATOM 1677 C CA . ALA A 1 11 ? 0.782 -10.199 13.190 1.00 0.00 11 ALA A CA 4
ATOM 1678 C C . ALA A 1 11 ? -0.694 -10.266 13.586 1.00 0.00 11 ALA A C 4
ATOM 1679 O O . ALA A 1 11 ? -1.041 -10.867 14.602 1.00 0.00 11 ALA A O 4
ATOM 1686 N N . ILE A 1 12 ? -1.524 -9.641 12.763 1.00 0.00 12 ILE A N 4
ATOM 1687 C CA . ILE A 1 12 ? -2.955 -9.623 13.015 1.00 0.00 12 ILE A CA 4
ATOM 1688 C C . ILE A 1 12 ? -3.470 -11.060 13.108 1.00 0.00 12 ILE A C 4
ATOM 1689 O O . ILE A 1 12 ? -4.230 -11.392 14.017 1.00 0.00 12 ILE A O 4
ATOM 1705 N N . LEU A 1 13 ? -3.037 -11.873 12.156 1.00 0.00 13 LEU A N 4
ATOM 1706 C CA . LEU A 1 13 ? -3.446 -13.267 12.120 1.00 0.00 13 LEU A CA 4
ATOM 1707 C C . LEU A 1 13 ? -2.863 -13.996 13.332 1.00 0.00 13 LEU A C 4
ATOM 1708 O O . LEU A 1 13 ? -3.392 -15.023 13.756 1.00 0.00 13 LEU A O 4
ATOM 1724 N N . CYS A 1 14 ? -1.782 -13.438 13.856 1.00 0.00 14 CYS A N 4
ATOM 1725 C CA . CYS A 1 14 ? -1.122 -14.023 15.011 1.00 0.00 14 CYS A CA 4
ATOM 1726 C C . CYS A 1 14 ? -1.669 -13.346 16.270 1.00 0.00 14 CYS A C 4
ATOM 1727 O O . CYS A 1 14 ? -1.359 -13.760 17.386 1.00 0.00 14 CYS A O 4
ATOM 1735 N N . MET A 1 15 ? -2.472 -12.316 16.048 1.00 0.00 15 MET A N 4
ATOM 1736 C CA . MET A 1 15 ? -3.065 -11.578 17.150 1.00 0.00 15 MET A CA 4
ATOM 1737 C C . MET A 1 15 ? -4.553 -11.904 17.292 1.00 0.00 15 MET A C 4
ATOM 1738 O O . MET A 1 15 ? -5.107 -11.829 18.388 1.00 0.00 15 MET A O 4
ATOM 1752 N N . LEU A 1 16 ? -5.157 -12.262 16.169 1.00 0.00 16 LEU A N 4
ATOM 1753 C CA . LEU A 1 16 ? -6.570 -12.600 16.154 1.00 0.00 16 LEU A CA 4
ATOM 1754 C C . LEU A 1 16 ? -6.733 -14.098 16.420 1.00 0.00 16 LEU A C 4
ATOM 1755 O O . LEU A 1 16 ? -7.527 -14.499 17.271 1.00 0.00 16 LEU A O 4
ATOM 1771 N N . LEU A 1 17 ? -5.970 -14.885 15.677 1.00 0.00 17 LEU A N 4
ATOM 1772 C CA . LEU A 1 17 ? -6.021 -16.331 15.821 1.00 0.00 17 LEU A CA 4
ATOM 1773 C C . LEU A 1 17 ? -5.928 -16.694 17.305 1.00 0.00 17 LEU A C 4
ATOM 1774 O O . LEU A 1 17 ? -6.668 -17.551 17.785 1.00 0.00 17 LEU A O 4
ATOM 1790 N N . ALA A 1 18 ? -5.013 -16.022 17.990 1.00 0.00 18 ALA A N 4
ATOM 1791 C CA . ALA A 1 18 ? -4.815 -16.263 19.409 1.00 0.00 18 ALA A CA 4
ATOM 1792 C C . ALA A 1 18 ? -6.175 -16.450 20.085 1.00 0.00 18 ALA A C 4
ATOM 1793 O O . ALA A 1 18 ? -6.538 -17.565 20.461 1.00 0.00 18 ALA A O 4
ATOM 1800 N N . SER A 1 19 ? -6.891 -15.344 20.219 1.00 0.00 19 SER A N 4
ATOM 1801 C CA . SER A 1 19 ? -8.202 -15.372 20.844 1.00 0.00 19 SER A CA 4
ATOM 1802 C C . SER A 1 19 ? -9.051 -16.486 20.229 1.00 0.00 19 SER A C 4
ATOM 1803 O O . SER A 1 19 ? -9.590 -17.328 20.945 1.00 0.00 19 SER A O 4
ATOM 1811 N N . HIS A 1 20 ? -9.144 -16.455 18.907 1.00 0.00 20 HIS A N 4
ATOM 1812 C CA . HIS A 1 20 ? -9.916 -17.452 18.188 1.00 0.00 20 HIS A CA 4
ATOM 1813 C C . HIS A 1 20 ? -9.711 -18.825 18.831 1.00 0.00 20 HIS A C 4
ATOM 1814 O O . HIS A 1 20 ? -10.670 -19.563 19.049 1.00 0.00 20 HIS A O 4
ATOM 1829 N N . LEU A 1 21 ? -8.451 -19.126 19.116 1.00 0.00 21 LEU A N 4
ATOM 1830 C CA . LEU A 1 21 ? -8.107 -20.396 19.731 1.00 0.00 21 LEU A CA 4
ATOM 1831 C C . LEU A 1 21 ? -7.376 -20.139 21.050 1.00 0.00 21 LEU A C 4
ATOM 1832 O O . LEU A 1 21 ? -6.272 -20.639 21.261 1.00 0.00 21 LEU A O 4
ATOM 1848 N N . SER A 1 22 ? -8.021 -19.358 21.904 1.00 0.00 22 SER A N 4
ATOM 1849 C CA . SER A 1 22 ? -7.447 -19.028 23.197 1.00 0.00 22 SER A CA 4
ATOM 1850 C C . SER A 1 22 ? -8.552 -18.615 24.171 1.00 0.00 22 SER A C 4
ATOM 1851 O O . SER A 1 22 ? -8.736 -19.244 25.211 1.00 0.00 22 SER A O 4
ATOM 1859 N N . THR A 1 23 ? -9.260 -17.558 23.798 1.00 0.00 23 THR A N 4
ATOM 1860 C CA . THR A 1 23 ? -10.343 -17.053 24.625 1.00 0.00 23 THR A CA 4
ATOM 1861 C C . THR A 1 23 ? -11.603 -16.840 23.784 1.00 0.00 23 THR A C 4
ATOM 1862 O O . THR A 1 23 ? -12.466 -16.041 24.144 1.00 0.00 23 THR A O 4
ATOM 1873 N N . VAL A 1 24 ? -11.668 -17.569 22.679 1.00 0.00 24 VAL A N 4
ATOM 1874 C CA . VAL A 1 24 ? -12.807 -17.470 21.783 1.00 0.00 24 VAL A CA 4
ATOM 1875 C C . VAL A 1 24 ? -13.595 -18.781 21.821 1.00 0.00 24 VAL A C 4
ATOM 1876 O O . VAL A 1 24 ? -14.736 -18.837 21.365 1.00 0.00 24 VAL A O 4
ATOM 1889 N N . LYS A 1 25 ? -12.955 -19.803 22.369 1.00 0.00 25 LYS A N 4
ATOM 1890 C CA . LYS A 1 25 ? -13.582 -21.110 22.471 1.00 0.00 25 LYS A CA 4
ATOM 1891 C C . LYS A 1 25 ? -14.607 -21.091 23.607 1.00 0.00 25 LYS A C 4
ATOM 1892 O O . LYS A 1 25 ? -14.588 -20.196 24.451 1.00 0.00 25 LYS A O 4
ATOM 1911 N N . ALA A 1 26 ? -15.479 -22.088 23.591 1.00 0.00 26 ALA A N 4
ATOM 1912 C CA . ALA A 1 26 ? -16.511 -22.198 24.609 1.00 0.00 26 ALA A CA 4
ATOM 1913 C C . ALA A 1 26 ? -17.683 -21.287 24.240 1.00 0.00 26 ALA A C 4
ATOM 1914 O O . ALA A 1 26 ? -18.704 -21.274 24.927 1.00 0.00 26 ALA A O 4
ATOM 1921 N N . ARG A 1 27 ? -17.498 -20.548 23.156 1.00 0.00 27 ARG A N 4
ATOM 1922 C CA . ARG A 1 27 ? -18.529 -19.636 22.688 1.00 0.00 27 ARG A CA 4
ATOM 1923 C C . ARG A 1 27 ? -19.085 -20.109 21.343 1.00 0.00 27 ARG A C 4
ATOM 1924 O O . ARG A 1 27 ? -20.251 -19.874 21.032 1.00 0.00 27 ARG A O 4
ATOM 1945 N N . GLY A 1 28 ? -18.223 -20.768 20.582 1.00 0.00 28 GLY A N 4
ATOM 1946 C CA . GLY A 1 28 ? -18.614 -21.276 19.277 1.00 0.00 28 GLY A CA 4
ATOM 1947 C C . GLY A 1 28 ? -19.453 -20.248 18.517 1.00 0.00 28 GLY A C 4
ATOM 1948 O O . GLY A 1 28 ? -20.422 -20.605 17.848 1.00 0.00 28 GLY A O 4
ATOM 1952 N N . ILE A 1 29 ? -19.052 -18.992 18.645 1.00 0.00 29 ILE A N 4
ATOM 1953 C CA . ILE A 1 29 ? -19.755 -17.910 17.978 1.00 0.00 29 ILE A CA 4
ATOM 1954 C C . ILE A 1 29 ? -21.227 -17.932 18.394 1.00 0.00 29 ILE A C 4
ATOM 1955 O O . ILE A 1 29 ? -22.037 -18.633 17.787 1.00 0.00 29 ILE A O 4
ATOM 1971 N N . LYS A 1 30 ? -21.531 -17.157 19.425 1.00 0.00 30 LYS A N 4
ATOM 1972 C CA . LYS A 1 30 ? -22.892 -17.078 19.928 1.00 0.00 30 LYS A CA 4
ATOM 1973 C C . LYS A 1 30 ? -23.038 -15.827 20.796 1.00 0.00 30 LYS A C 4
ATOM 1974 O O . LYS A 1 30 ? -22.353 -14.830 20.574 1.00 0.00 30 LYS A O 4
ATOM 1993 N N . MET A 1 1 ? 12.050 1.168 6.473 1.00 0.00 1 MET A N 5
ATOM 1994 C CA . MET A 1 1 ? 11.705 -0.178 6.051 1.00 0.00 1 MET A CA 5
ATOM 1995 C C . MET A 1 1 ? 10.302 -0.218 5.440 1.00 0.00 1 MET A C 5
ATOM 1996 O O . MET A 1 1 ? 9.323 0.126 6.101 1.00 0.00 1 MET A O 5
ATOM 2010 N N . LYS A 1 2 ? 10.250 -0.641 4.185 1.00 0.00 2 LYS A N 5
ATOM 2011 C CA . LYS A 1 2 ? 8.983 -0.730 3.478 1.00 0.00 2 LYS A CA 5
ATOM 2012 C C . LYS A 1 2 ? 9.137 -1.670 2.281 1.00 0.00 2 LYS A C 5
ATOM 2013 O O . LYS A 1 2 ? 8.778 -1.316 1.159 1.00 0.00 2 LYS A O 5
ATOM 2032 N N . ASN A 1 3 ? 9.673 -2.850 2.562 1.00 0.00 3 ASN A N 5
ATOM 2033 C CA . ASN A 1 3 ? 9.879 -3.844 1.521 1.00 0.00 3 ASN A CA 5
ATOM 2034 C C . ASN A 1 3 ? 10.222 -5.188 2.167 1.00 0.00 3 ASN A C 5
ATOM 2035 O O . ASN A 1 3 ? 9.594 -6.202 1.868 1.00 0.00 3 ASN A O 5
ATOM 2046 N N . ARG A 1 4 ? 11.217 -5.151 3.041 1.00 0.00 4 ARG A N 5
ATOM 2047 C CA . ARG A 1 4 ? 11.650 -6.354 3.732 1.00 0.00 4 ARG A CA 5
ATOM 2048 C C . ARG A 1 4 ? 10.516 -6.908 4.596 1.00 0.00 4 ARG A C 5
ATOM 2049 O O . ARG A 1 4 ? 10.511 -8.090 4.937 1.00 0.00 4 ARG A O 5
ATOM 2070 N N . LEU A 1 5 ? 9.582 -6.027 4.926 1.00 0.00 5 LEU A N 5
ATOM 2071 C CA . LEU A 1 5 ? 8.445 -6.414 5.744 1.00 0.00 5 LEU A CA 5
ATOM 2072 C C . LEU A 1 5 ? 7.851 -7.715 5.202 1.00 0.00 5 LEU A C 5
ATOM 2073 O O . LEU A 1 5 ? 8.074 -8.068 4.044 1.00 0.00 5 LEU A O 5
ATOM 2089 N N . GLY A 1 6 ? 7.105 -8.392 6.062 1.00 0.00 6 GLY A N 5
ATOM 2090 C CA . GLY A 1 6 ? 6.477 -9.647 5.684 1.00 0.00 6 GLY A CA 5
ATOM 2091 C C . GLY A 1 6 ? 6.095 -10.463 6.920 1.00 0.00 6 GLY A C 5
ATOM 2092 O O . GLY A 1 6 ? 6.298 -11.676 6.954 1.00 0.00 6 GLY A O 5
ATOM 2096 N N . THR A 1 7 ? 5.547 -9.766 7.904 1.00 0.00 7 THR A N 5
ATOM 2097 C CA . THR A 1 7 ? 5.134 -10.411 9.139 1.00 0.00 7 THR A CA 5
ATOM 2098 C C . THR A 1 7 ? 4.413 -9.413 10.047 1.00 0.00 7 THR A C 5
ATOM 2099 O O . THR A 1 7 ? 3.399 -9.745 10.659 1.00 0.00 7 THR A O 5
ATOM 2110 N N . TRP A 1 8 ? 4.965 -8.210 10.106 1.00 0.00 8 TRP A N 5
ATOM 2111 C CA . TRP A 1 8 ? 4.387 -7.161 10.929 1.00 0.00 8 TRP A CA 5
ATOM 2112 C C . TRP A 1 8 ? 2.867 -7.222 10.774 1.00 0.00 8 TRP A C 5
ATOM 2113 O O . TRP A 1 8 ? 2.133 -7.081 11.751 1.00 0.00 8 TRP A O 5
ATOM 2134 N N . TRP A 1 9 ? 2.438 -7.430 9.537 1.00 0.00 9 TRP A N 5
ATOM 2135 C CA . TRP A 1 9 ? 1.018 -7.512 9.241 1.00 0.00 9 TRP A CA 5
ATOM 2136 C C . TRP A 1 9 ? 0.505 -8.861 9.748 1.00 0.00 9 TRP A C 5
ATOM 2137 O O . TRP A 1 9 ? -0.522 -8.926 10.421 1.00 0.00 9 TRP A O 5
ATOM 2158 N N . VAL A 1 10 ? 1.246 -9.905 9.405 1.00 0.00 10 VAL A N 5
ATOM 2159 C CA . VAL A 1 10 ? 0.879 -11.250 9.816 1.00 0.00 10 VAL A CA 5
ATOM 2160 C C . VAL A 1 10 ? 0.424 -11.226 11.277 1.00 0.00 10 VAL A C 5
ATOM 2161 O O . VAL A 1 10 ? -0.510 -11.933 11.652 1.00 0.00 10 VAL A O 5
ATOM 2174 N N . ALA A 1 11 ? 1.106 -10.404 12.063 1.00 0.00 11 ALA A N 5
ATOM 2175 C CA . ALA A 1 11 ? 0.783 -10.278 13.473 1.00 0.00 11 ALA A CA 5
ATOM 2176 C C . ALA A 1 11 ? -0.734 -10.184 13.639 1.00 0.00 11 ALA A C 5
ATOM 2177 O O . ALA A 1 11 ? -1.287 -10.673 14.623 1.00 0.00 11 ALA A O 5
ATOM 2184 N N . ILE A 1 12 ? -1.366 -9.552 12.661 1.00 0.00 12 ILE A N 5
ATOM 2185 C CA . ILE A 1 12 ? -2.810 -9.388 12.686 1.00 0.00 12 ILE A CA 5
ATOM 2186 C C . ILE A 1 12 ? -3.475 -10.764 12.750 1.00 0.00 12 ILE A C 5
ATOM 2187 O O . ILE A 1 12 ? -4.360 -10.992 13.573 1.00 0.00 12 ILE A O 5
ATOM 2203 N N . LEU A 1 13 ? -3.021 -11.646 11.872 1.00 0.00 13 LEU A N 5
ATOM 2204 C CA . LEU A 1 13 ? -3.561 -12.994 11.818 1.00 0.00 13 LEU A CA 5
ATOM 2205 C C . LEU A 1 13 ? -3.059 -13.788 13.026 1.00 0.00 13 LEU A C 5
ATOM 2206 O O . LEU A 1 13 ? -3.637 -14.814 13.383 1.00 0.00 13 LEU A O 5
ATOM 2222 N N . CYS A 1 14 ? -1.989 -13.284 13.621 1.00 0.00 14 CYS A N 5
ATOM 2223 C CA . CYS A 1 14 ? -1.402 -13.934 14.782 1.00 0.00 14 CYS A CA 5
ATOM 2224 C C . CYS A 1 14 ? -1.865 -13.188 16.035 1.00 0.00 14 CYS A C 5
ATOM 2225 O O . CYS A 1 14 ? -1.387 -13.460 17.135 1.00 0.00 14 CYS A O 5
ATOM 2233 N N . MET A 1 15 ? -2.791 -12.263 15.826 1.00 0.00 15 MET A N 5
ATOM 2234 C CA . MET A 1 15 ? -3.323 -11.476 16.925 1.00 0.00 15 MET A CA 5
ATOM 2235 C C . MET A 1 15 ? -4.771 -11.866 17.228 1.00 0.00 15 MET A C 5
ATOM 2236 O O . MET A 1 15 ? -5.214 -11.782 18.372 1.00 0.00 15 MET A O 5
ATOM 2250 N N . LEU A 1 16 ? -5.468 -12.286 16.182 1.00 0.00 16 LEU A N 5
ATOM 2251 C CA . LEU A 1 16 ? -6.857 -12.690 16.322 1.00 0.00 16 LEU A CA 5
ATOM 2252 C C . LEU A 1 16 ? -6.918 -14.182 16.654 1.00 0.00 16 LEU A C 5
ATOM 2253 O O . LEU A 1 16 ? -7.648 -14.590 17.557 1.00 0.00 16 LEU A O 5
ATOM 2269 N N . LEU A 1 17 ? -6.143 -14.954 15.908 1.00 0.00 17 LEU A N 5
ATOM 2270 C CA . LEU A 1 17 ? -6.101 -16.392 16.112 1.00 0.00 17 LEU A CA 5
ATOM 2271 C C . LEU A 1 17 ? -5.691 -16.686 17.557 1.00 0.00 17 LEU A C 5
ATOM 2272 O O . LEU A 1 17 ? -6.090 -17.701 18.126 1.00 0.00 17 LEU A O 5
ATOM 2288 N N . ALA A 1 18 ? -4.899 -15.778 18.110 1.00 0.00 18 ALA A N 5
ATOM 2289 C CA . ALA A 1 18 ? -4.430 -15.927 19.477 1.00 0.00 18 ALA A CA 5
ATOM 2290 C C . ALA A 1 18 ? -5.566 -16.472 20.345 1.00 0.00 18 ALA A C 5
ATOM 2291 O O . ALA A 1 18 ? -5.522 -17.620 20.782 1.00 0.00 18 ALA A O 5
ATOM 2298 N N . SER A 1 19 ? -6.559 -15.622 20.566 1.00 0.00 19 SER A N 5
ATOM 2299 C CA . SER A 1 19 ? -7.705 -16.004 21.374 1.00 0.00 19 SER A CA 5
ATOM 2300 C C . SER A 1 19 ? -8.307 -17.308 20.845 1.00 0.00 19 SER A C 5
ATOM 2301 O O . SER A 1 19 ? -8.498 -18.258 21.601 1.00 0.00 19 SER A O 5
ATOM 2309 N N . HIS A 1 20 ? -8.587 -17.309 19.550 1.00 0.00 20 HIS A N 5
ATOM 2310 C CA . HIS A 1 20 ? -9.163 -18.481 18.911 1.00 0.00 20 HIS A CA 5
ATOM 2311 C C . HIS A 1 20 ? -8.509 -19.745 19.472 1.00 0.00 20 HIS A C 5
ATOM 2312 O O . HIS A 1 20 ? -9.195 -20.722 19.770 1.00 0.00 20 HIS A O 5
ATOM 2327 N N . LEU A 1 21 ? -7.192 -19.685 19.601 1.00 0.00 21 LEU A N 5
ATOM 2328 C CA . LEU A 1 21 ? -6.439 -20.813 20.120 1.00 0.00 21 LEU A CA 5
ATOM 2329 C C . LEU A 1 21 ? -5.687 -20.380 21.381 1.00 0.00 21 LEU A C 5
ATOM 2330 O O . LEU A 1 21 ? -4.475 -20.571 21.481 1.00 0.00 21 LEU A O 5
ATOM 2346 N N . SER A 1 22 ? -6.436 -19.807 22.311 1.00 0.00 22 SER A N 5
ATOM 2347 C CA . SER A 1 22 ? -5.855 -19.346 23.560 1.00 0.00 22 SER A CA 5
ATOM 2348 C C . SER A 1 22 ? -6.949 -19.182 24.617 1.00 0.00 22 SER A C 5
ATOM 2349 O O . SER A 1 22 ? -6.983 -19.923 25.599 1.00 0.00 22 SER A O 5
ATOM 2357 N N . THR A 1 23 ? -7.814 -18.208 24.380 1.00 0.00 23 THR A N 5
ATOM 2358 C CA . THR A 1 23 ? -8.907 -17.938 25.300 1.00 0.00 23 THR A CA 5
ATOM 2359 C C . THR A 1 23 ? -10.212 -18.532 24.766 1.00 0.00 23 THR A C 5
ATOM 2360 O O . THR A 1 23 ? -11.117 -18.845 25.539 1.00 0.00 23 THR A O 5
ATOM 2371 N N . VAL A 1 24 ? -10.268 -18.670 23.450 1.00 0.00 24 VAL A N 5
ATOM 2372 C CA . VAL A 1 24 ? -11.447 -19.223 22.805 1.00 0.00 24 VAL A CA 5
ATOM 2373 C C . VAL A 1 24 ? -11.609 -20.688 23.215 1.00 0.00 24 VAL A C 5
ATOM 2374 O O . VAL A 1 24 ? -12.675 -21.273 23.033 1.00 0.00 24 VAL A O 5
ATOM 2387 N N . LYS A 1 25 ? -10.534 -21.238 23.761 1.00 0.00 25 LYS A N 5
ATOM 2388 C CA . LYS A 1 25 ? -10.544 -22.624 24.198 1.00 0.00 25 LYS A CA 5
ATOM 2389 C C . LYS A 1 25 ? -11.853 -22.912 24.937 1.00 0.00 25 LYS A C 5
ATOM 2390 O O . LYS A 1 25 ? -12.560 -21.989 25.337 1.00 0.00 25 LYS A O 5
ATOM 2409 N N . ALA A 1 26 ? -12.135 -24.197 25.095 1.00 0.00 26 ALA A N 5
ATOM 2410 C CA . ALA A 1 26 ? -13.346 -24.618 25.779 1.00 0.00 26 ALA A CA 5
ATOM 2411 C C . ALA A 1 26 ? -13.524 -26.128 25.608 1.00 0.00 26 ALA A C 5
ATOM 2412 O O . ALA A 1 26 ? -14.476 -26.576 24.971 1.00 0.00 26 ALA A O 5
ATOM 2419 N N . ARG A 1 27 ? -12.594 -26.870 26.189 1.00 0.00 27 ARG A N 5
ATOM 2420 C CA . ARG A 1 27 ? -12.636 -28.321 26.108 1.00 0.00 27 ARG A CA 5
ATOM 2421 C C . ARG A 1 27 ? -13.060 -28.915 27.453 1.00 0.00 27 ARG A C 5
ATOM 2422 O O . ARG A 1 27 ? -13.740 -29.939 27.496 1.00 0.00 27 ARG A O 5
ATOM 2443 N N . GLY A 1 28 ? -12.641 -28.246 28.518 1.00 0.00 28 GLY A N 5
ATOM 2444 C CA . GLY A 1 28 ? -12.970 -28.695 29.860 1.00 0.00 28 GLY A CA 5
ATOM 2445 C C . GLY A 1 28 ? -14.378 -28.249 30.259 1.00 0.00 28 GLY A C 5
ATOM 2446 O O . GLY A 1 28 ? -14.540 -27.287 31.008 1.00 0.00 28 GLY A O 5
ATOM 2450 N N . ILE A 1 29 ? -15.362 -28.969 29.738 1.00 0.00 29 ILE A N 5
ATOM 2451 C CA . ILE A 1 29 ? -16.751 -28.659 30.030 1.00 0.00 29 ILE A CA 5
ATOM 2452 C C . ILE A 1 29 ? -17.223 -29.515 31.206 1.00 0.00 29 ILE A C 5
ATOM 2453 O O . ILE A 1 29 ? -18.138 -29.128 31.933 1.00 0.00 29 ILE A O 5
ATOM 2469 N N . LYS A 1 30 ? -16.580 -30.664 31.358 1.00 0.00 30 LYS A N 5
ATOM 2470 C CA . LYS A 1 30 ? -16.923 -31.578 32.434 1.00 0.00 30 LYS A CA 5
ATOM 2471 C C . LYS A 1 30 ? -17.115 -30.786 33.728 1.00 0.00 30 LYS A C 5
ATOM 2472 O O . LYS A 1 30 ? -18.169 -30.865 34.358 1.00 0.00 30 LYS A O 5
ATOM 2491 N N . MET A 1 1 ? 6.208 -12.882 0.280 1.00 0.00 1 MET A N 6
ATOM 2492 C CA . MET A 1 1 ? 6.043 -12.954 1.722 1.00 0.00 1 MET A CA 6
ATOM 2493 C C . MET A 1 1 ? 7.390 -12.819 2.436 1.00 0.00 1 MET A C 6
ATOM 2494 O O . MET A 1 1 ? 8.013 -13.819 2.789 1.00 0.00 1 MET A O 6
ATOM 2508 N N . LYS A 1 2 ? 7.800 -11.574 2.627 1.00 0.00 2 LYS A N 6
ATOM 2509 C CA . LYS A 1 2 ? 9.061 -11.295 3.292 1.00 0.00 2 LYS A CA 6
ATOM 2510 C C . LYS A 1 2 ? 8.788 -10.565 4.608 1.00 0.00 2 LYS A C 6
ATOM 2511 O O . LYS A 1 2 ? 7.634 -10.315 4.956 1.00 0.00 2 LYS A O 6
ATOM 2530 N N . ASN A 1 3 ? 9.868 -10.243 5.305 1.00 0.00 3 ASN A N 6
ATOM 2531 C CA . ASN A 1 3 ? 9.760 -9.547 6.576 1.00 0.00 3 ASN A CA 6
ATOM 2532 C C . ASN A 1 3 ? 9.792 -8.037 6.330 1.00 0.00 3 ASN A C 6
ATOM 2533 O O . ASN A 1 3 ? 10.054 -7.592 5.212 1.00 0.00 3 ASN A O 6
ATOM 2544 N N . ARG A 1 4 ? 9.522 -7.291 7.390 1.00 0.00 4 ARG A N 6
ATOM 2545 C CA . ARG A 1 4 ? 9.516 -5.841 7.304 1.00 0.00 4 ARG A CA 6
ATOM 2546 C C . ARG A 1 4 ? 8.427 -5.371 6.337 1.00 0.00 4 ARG A C 6
ATOM 2547 O O . ARG A 1 4 ? 8.410 -4.209 5.933 1.00 0.00 4 ARG A O 6
ATOM 2568 N N . LEU A 1 5 ? 7.545 -6.297 5.994 1.00 0.00 5 LEU A N 6
ATOM 2569 C CA . LEU A 1 5 ? 6.456 -5.993 5.081 1.00 0.00 5 LEU A CA 6
ATOM 2570 C C . LEU A 1 5 ? 5.386 -7.082 5.190 1.00 0.00 5 LEU A C 6
ATOM 2571 O O . LEU A 1 5 ? 4.408 -6.926 5.920 1.00 0.00 5 LEU A O 6
ATOM 2587 N N . GLY A 1 6 ? 5.608 -8.160 4.452 1.00 0.00 6 GLY A N 6
ATOM 2588 C CA . GLY A 1 6 ? 4.676 -9.274 4.456 1.00 0.00 6 GLY A CA 6
ATOM 2589 C C . GLY A 1 6 ? 4.690 -9.996 5.805 1.00 0.00 6 GLY A C 6
ATOM 2590 O O . GLY A 1 6 ? 4.976 -11.191 5.871 1.00 0.00 6 GLY A O 6
ATOM 2594 N N . THR A 1 7 ? 4.378 -9.241 6.848 1.00 0.00 7 THR A N 6
ATOM 2595 C CA . THR A 1 7 ? 4.351 -9.794 8.192 1.00 0.00 7 THR A CA 6
ATOM 2596 C C . THR A 1 7 ? 3.610 -8.852 9.143 1.00 0.00 7 THR A C 6
ATOM 2597 O O . THR A 1 7 ? 2.783 -9.292 9.940 1.00 0.00 7 THR A O 6
ATOM 2608 N N . TRP A 1 8 ? 3.933 -7.572 9.026 1.00 0.00 8 TRP A N 6
ATOM 2609 C CA . TRP A 1 8 ? 3.308 -6.563 9.865 1.00 0.00 8 TRP A CA 6
ATOM 2610 C C . TRP A 1 8 ? 1.817 -6.892 9.968 1.00 0.00 8 TRP A C 6
ATOM 2611 O O . TRP A 1 8 ? 1.226 -6.781 11.040 1.00 0.00 8 TRP A O 6
ATOM 2632 N N . TRP A 1 9 ? 1.252 -7.290 8.837 1.00 0.00 9 TRP A N 6
ATOM 2633 C CA . TRP A 1 9 ? -0.158 -7.634 8.787 1.00 0.00 9 TRP A CA 6
ATOM 2634 C C . TRP A 1 9 ? -0.334 -9.006 9.441 1.00 0.00 9 TRP A C 6
ATOM 2635 O O . TRP A 1 9 ? -1.229 -9.196 10.263 1.00 0.00 9 TRP A O 6
ATOM 2656 N N . VAL A 1 10 ? 0.535 -9.927 9.053 1.00 0.00 10 VAL A N 6
ATOM 2657 C CA . VAL A 1 10 ? 0.488 -11.275 9.592 1.00 0.00 10 VAL A CA 6
ATOM 2658 C C . VAL A 1 10 ? 0.246 -11.209 11.101 1.00 0.00 10 VAL A C 6
ATOM 2659 O O . VAL A 1 10 ? -0.478 -12.036 11.654 1.00 0.00 10 VAL A O 6
ATOM 2672 N N . ALA A 1 11 ? 0.865 -10.217 11.724 1.00 0.00 11 ALA A N 6
ATOM 2673 C CA . ALA A 1 11 ? 0.726 -10.031 13.158 1.00 0.00 11 ALA A CA 6
ATOM 2674 C C . ALA A 1 11 ? -0.752 -10.140 13.541 1.00 0.00 11 ALA A C 6
ATOM 2675 O O . ALA A 1 11 ? -1.088 -10.714 14.576 1.00 0.00 11 ALA A O 6
ATOM 2682 N N . ILE A 1 12 ? -1.595 -9.580 12.686 1.00 0.00 12 ILE A N 6
ATOM 2683 C CA . ILE A 1 12 ? -3.029 -9.608 12.922 1.00 0.00 12 ILE A CA 6
ATOM 2684 C C . ILE A 1 12 ? -3.506 -11.060 12.965 1.00 0.00 12 ILE A C 6
ATOM 2685 O O . ILE A 1 12 ? -4.274 -11.439 13.848 1.00 0.00 12 ILE A O 6
ATOM 2701 N N . LEU A 1 13 ? -3.032 -11.834 12.000 1.00 0.00 13 LEU A N 6
ATOM 2702 C CA . LEU A 1 13 ? -3.401 -13.237 11.917 1.00 0.00 13 LEU A CA 6
ATOM 2703 C C . LEU A 1 13 ? -2.808 -13.988 13.110 1.00 0.00 13 LEU A C 6
ATOM 2704 O O . LEU A 1 13 ? -3.259 -15.081 13.446 1.00 0.00 13 LEU A O 6
ATOM 2720 N N . CYS A 1 14 ? -1.805 -13.372 13.717 1.00 0.00 14 CYS A N 6
ATOM 2721 C CA . CYS A 1 14 ? -1.145 -13.968 14.866 1.00 0.00 14 CYS A CA 6
ATOM 2722 C C . CYS A 1 14 ? -1.671 -13.286 16.130 1.00 0.00 14 CYS A C 6
ATOM 2723 O O . CYS A 1 14 ? -1.320 -13.677 17.242 1.00 0.00 14 CYS A O 6
ATOM 2731 N N . MET A 1 15 ? -2.504 -12.278 15.916 1.00 0.00 15 MET A N 6
ATOM 2732 C CA . MET A 1 15 ? -3.081 -11.537 17.025 1.00 0.00 15 MET A CA 6
ATOM 2733 C C . MET A 1 15 ? -4.568 -11.864 17.187 1.00 0.00 15 MET A C 6
ATOM 2734 O O . MET A 1 15 ? -5.089 -11.862 18.302 1.00 0.00 15 MET A O 6
ATOM 2748 N N . LEU A 1 16 ? -5.207 -12.138 16.060 1.00 0.00 16 LEU A N 6
ATOM 2749 C CA . LEU A 1 16 ? -6.623 -12.465 16.064 1.00 0.00 16 LEU A CA 6
ATOM 2750 C C . LEU A 1 16 ? -6.793 -13.968 16.299 1.00 0.00 16 LEU A C 6
ATOM 2751 O O . LEU A 1 16 ? -7.630 -14.383 17.098 1.00 0.00 16 LEU A O 6
ATOM 2767 N N . LEU A 1 17 ? -5.987 -14.741 15.588 1.00 0.00 17 LEU A N 6
ATOM 2768 C CA . LEU A 1 17 ? -6.037 -16.188 15.709 1.00 0.00 17 LEU A CA 6
ATOM 2769 C C . LEU A 1 17 ? -5.869 -16.579 17.178 1.00 0.00 17 LEU A C 6
ATOM 2770 O O . LEU A 1 17 ? -6.525 -17.502 17.658 1.00 0.00 17 LEU A O 6
ATOM 2786 N N . ALA A 1 18 ? -4.986 -15.856 17.852 1.00 0.00 18 ALA A N 6
ATOM 2787 C CA . ALA A 1 18 ? -4.724 -16.115 19.258 1.00 0.00 18 ALA A CA 6
ATOM 2788 C C . ALA A 1 18 ? -6.041 -16.431 19.969 1.00 0.00 18 ALA A C 6
ATOM 2789 O O . ALA A 1 18 ? -6.262 -17.561 20.401 1.00 0.00 18 ALA A O 6
ATOM 2796 N N . SER A 1 19 ? -6.883 -15.412 20.069 1.00 0.00 19 SER A N 6
ATOM 2797 C CA . SER A 1 19 ? -8.173 -15.567 20.719 1.00 0.00 19 SER A CA 6
ATOM 2798 C C . SER A 1 19 ? -8.928 -16.750 20.109 1.00 0.00 19 SER A C 6
ATOM 2799 O O . SER A 1 19 ? -9.373 -17.645 20.826 1.00 0.00 19 SER A O 6
ATOM 2807 N N . HIS A 1 20 ? -9.050 -16.716 18.789 1.00 0.00 20 HIS A N 6
ATOM 2808 C CA . HIS A 1 20 ? -9.744 -17.773 18.074 1.00 0.00 20 HIS A CA 6
ATOM 2809 C C . HIS A 1 20 ? -9.400 -19.126 18.700 1.00 0.00 20 HIS A C 6
ATOM 2810 O O . HIS A 1 20 ? -10.283 -19.952 18.923 1.00 0.00 20 HIS A O 6
ATOM 2825 N N . LEU A 1 21 ? -8.115 -19.311 18.964 1.00 0.00 21 LEU A N 6
ATOM 2826 C CA . LEU A 1 21 ? -7.644 -20.550 19.560 1.00 0.00 21 LEU A CA 6
ATOM 2827 C C . LEU A 1 21 ? -6.974 -20.244 20.900 1.00 0.00 21 LEU A C 6
ATOM 2828 O O . LEU A 1 21 ? -5.837 -20.650 21.137 1.00 0.00 21 LEU A O 6
ATOM 2844 N N . SER A 1 22 ? -7.706 -19.530 21.743 1.00 0.00 22 SER A N 6
ATOM 2845 C CA . SER A 1 22 ? -7.196 -19.165 23.054 1.00 0.00 22 SER A CA 6
ATOM 2846 C C . SER A 1 22 ? -8.356 -18.807 23.985 1.00 0.00 22 SER A C 6
ATOM 2847 O O . SER A 1 22 ? -8.627 -19.521 24.948 1.00 0.00 22 SER A O 6
ATOM 2855 N N . THR A 1 23 ? -9.010 -17.700 23.665 1.00 0.00 23 THR A N 6
ATOM 2856 C CA . THR A 1 23 ? -10.134 -17.237 24.461 1.00 0.00 23 THR A CA 6
ATOM 2857 C C . THR A 1 23 ? -11.455 -17.584 23.770 1.00 0.00 23 THR A C 6
ATOM 2858 O O . THR A 1 23 ? -12.477 -17.761 24.431 1.00 0.00 23 THR A O 6
ATOM 2869 N N . VAL A 1 24 ? -11.390 -17.671 22.450 1.00 0.00 24 VAL A N 6
ATOM 2870 C CA . VAL A 1 24 ? -12.568 -17.993 21.663 1.00 0.00 24 VAL A CA 6
ATOM 2871 C C . VAL A 1 24 ? -13.060 -19.393 22.038 1.00 0.00 24 VAL A C 6
ATOM 2872 O O . VAL A 1 24 ? -14.191 -19.761 21.728 1.00 0.00 24 VAL A O 6
ATOM 2885 N N . LYS A 1 25 ? -12.185 -20.135 22.701 1.00 0.00 25 LYS A N 6
ATOM 2886 C CA . LYS A 1 25 ? -12.516 -21.486 23.122 1.00 0.00 25 LYS A CA 6
ATOM 2887 C C . LYS A 1 25 ? -13.959 -21.517 23.630 1.00 0.00 25 LYS A C 6
ATOM 2888 O O . LYS A 1 25 ? -14.447 -20.534 24.183 1.00 0.00 25 LYS A O 6
ATOM 2907 N N . ALA A 1 26 ? -14.599 -22.659 23.424 1.00 0.00 26 ALA A N 6
ATOM 2908 C CA . ALA A 1 26 ? -15.976 -22.832 23.855 1.00 0.00 26 ALA A CA 6
ATOM 2909 C C . ALA A 1 26 ? -16.859 -21.798 23.153 1.00 0.00 26 ALA A C 6
ATOM 2910 O O . ALA A 1 26 ? -17.385 -20.889 23.793 1.00 0.00 26 ALA A O 6
ATOM 2917 N N . ARG A 1 27 ? -16.995 -21.973 21.847 1.00 0.00 27 ARG A N 6
ATOM 2918 C CA . ARG A 1 27 ? -17.806 -21.066 21.051 1.00 0.00 27 ARG A CA 6
ATOM 2919 C C . ARG A 1 27 ? -19.207 -20.939 21.653 1.00 0.00 27 ARG A C 6
ATOM 2920 O O . ARG A 1 27 ? -19.917 -19.973 21.381 1.00 0.00 27 ARG A O 6
ATOM 2941 N N . GLY A 1 28 ? -19.560 -21.929 22.460 1.00 0.00 28 GLY A N 6
ATOM 2942 C CA . GLY A 1 28 ? -20.864 -21.940 23.103 1.00 0.00 28 GLY A CA 6
ATOM 2943 C C . GLY A 1 28 ? -20.845 -21.121 24.396 1.00 0.00 28 GLY A C 6
ATOM 2944 O O . GLY A 1 28 ? -21.098 -21.654 25.475 1.00 0.00 28 GLY A O 6
ATOM 2948 N N . ILE A 1 29 ? -20.541 -19.841 24.243 1.00 0.00 29 ILE A N 6
ATOM 2949 C CA . ILE A 1 29 ? -20.486 -18.944 25.385 1.00 0.00 29 ILE A CA 6
ATOM 2950 C C . ILE A 1 29 ? -19.372 -19.398 26.330 1.00 0.00 29 ILE A C 6
ATOM 2951 O O . ILE A 1 29 ? -18.191 -19.199 26.045 1.00 0.00 29 ILE A O 6
ATOM 2967 N N . LYS A 1 30 ? -19.785 -19.997 27.437 1.00 0.00 30 LYS A N 6
ATOM 2968 C CA . LYS A 1 30 ? -18.836 -20.481 28.425 1.00 0.00 30 LYS A CA 6
ATOM 2969 C C . LYS A 1 30 ? -17.788 -21.356 27.735 1.00 0.00 30 LYS A C 6
ATOM 2970 O O . LYS A 1 30 ? -16.719 -21.604 28.290 1.00 0.00 30 LYS A O 6
ATOM 2989 N N . MET A 1 1 ? 9.763 -14.069 9.099 1.00 0.00 1 MET A N 7
ATOM 2990 C CA . MET A 1 1 ? 9.994 -15.368 8.492 1.00 0.00 1 MET A CA 7
ATOM 2991 C C . MET A 1 1 ? 10.921 -15.251 7.280 1.00 0.00 1 MET A C 7
ATOM 2992 O O . MET A 1 1 ? 12.051 -15.734 7.310 1.00 0.00 1 MET A O 7
ATOM 3006 N N . LYS A 1 2 ? 10.407 -14.605 6.244 1.00 0.00 2 LYS A N 7
ATOM 3007 C CA . LYS A 1 2 ? 11.175 -14.417 5.024 1.00 0.00 2 LYS A CA 7
ATOM 3008 C C . LYS A 1 2 ? 10.548 -13.290 4.200 1.00 0.00 2 LYS A C 7
ATOM 3009 O O . LYS A 1 2 ? 10.021 -13.529 3.115 1.00 0.00 2 LYS A O 7
ATOM 3028 N N . ASN A 1 3 ? 10.625 -12.086 4.748 1.00 0.00 3 ASN A N 7
ATOM 3029 C CA . ASN A 1 3 ? 10.071 -10.922 4.077 1.00 0.00 3 ASN A CA 7
ATOM 3030 C C . ASN A 1 3 ? 10.557 -9.654 4.781 1.00 0.00 3 ASN A C 7
ATOM 3031 O O . ASN A 1 3 ? 11.098 -9.721 5.885 1.00 0.00 3 ASN A O 7
ATOM 3042 N N . ARG A 1 4 ? 10.347 -8.528 4.116 1.00 0.00 4 ARG A N 7
ATOM 3043 C CA . ARG A 1 4 ? 10.756 -7.246 4.665 1.00 0.00 4 ARG A CA 7
ATOM 3044 C C . ARG A 1 4 ? 9.530 -6.379 4.959 1.00 0.00 4 ARG A C 7
ATOM 3045 O O . ARG A 1 4 ? 9.662 -5.256 5.444 1.00 0.00 4 ARG A O 7
ATOM 3066 N N . LEU A 1 5 ? 8.366 -6.932 4.654 1.00 0.00 5 LEU A N 7
ATOM 3067 C CA . LEU A 1 5 ? 7.118 -6.224 4.879 1.00 0.00 5 LEU A CA 7
ATOM 3068 C C . LEU A 1 5 ? 5.961 -7.224 4.884 1.00 0.00 5 LEU A C 7
ATOM 3069 O O . LEU A 1 5 ? 6.159 -8.408 4.612 1.00 0.00 5 LEU A O 7
ATOM 3085 N N . GLY A 1 6 ? 4.779 -6.713 5.196 1.00 0.00 6 GLY A N 7
ATOM 3086 C CA . GLY A 1 6 ? 3.591 -7.548 5.239 1.00 0.00 6 GLY A CA 7
ATOM 3087 C C . GLY A 1 6 ? 3.404 -8.164 6.627 1.00 0.00 6 GLY A C 7
ATOM 3088 O O . GLY A 1 6 ? 2.276 -8.335 7.087 1.00 0.00 6 GLY A O 7
ATOM 3092 N N . THR A 1 7 ? 4.526 -8.479 7.255 1.00 0.00 7 THR A N 7
ATOM 3093 C CA . THR A 1 7 ? 4.500 -9.073 8.582 1.00 0.00 7 THR A CA 7
ATOM 3094 C C . THR A 1 7 ? 3.526 -8.314 9.486 1.00 0.00 7 THR A C 7
ATOM 3095 O O . THR A 1 7 ? 3.007 -8.872 10.451 1.00 0.00 7 THR A O 7
ATOM 3106 N N . TRP A 1 8 ? 3.308 -7.054 9.142 1.00 0.00 8 TRP A N 7
ATOM 3107 C CA . TRP A 1 8 ? 2.405 -6.213 9.909 1.00 0.00 8 TRP A CA 7
ATOM 3108 C C . TRP A 1 8 ? 1.043 -6.908 9.964 1.00 0.00 8 TRP A C 7
ATOM 3109 O O . TRP A 1 8 ? 0.333 -6.810 10.964 1.00 0.00 8 TRP A O 7
ATOM 3130 N N . TRP A 1 9 ? 0.721 -7.596 8.879 1.00 0.00 9 TRP A N 7
ATOM 3131 C CA . TRP A 1 9 ? -0.543 -8.307 8.791 1.00 0.00 9 TRP A CA 7
ATOM 3132 C C . TRP A 1 9 ? -0.361 -9.676 9.450 1.00 0.00 9 TRP A C 7
ATOM 3133 O O . TRP A 1 9 ? -1.245 -10.148 10.164 1.00 0.00 9 TRP A O 7
ATOM 3154 N N . VAL A 1 10 ? 0.790 -10.276 9.189 1.00 0.00 10 VAL A N 7
ATOM 3155 C CA . VAL A 1 10 ? 1.100 -11.581 9.747 1.00 0.00 10 VAL A CA 7
ATOM 3156 C C . VAL A 1 10 ? 0.841 -11.559 11.256 1.00 0.00 10 VAL A C 7
ATOM 3157 O O . VAL A 1 10 ? 0.480 -12.578 11.842 1.00 0.00 10 VAL A O 7
ATOM 3170 N N . ALA A 1 11 ? 1.036 -10.386 11.840 1.00 0.00 11 ALA A N 7
ATOM 3171 C CA . ALA A 1 11 ? 0.828 -10.219 13.268 1.00 0.00 11 ALA A CA 7
ATOM 3172 C C . ALA A 1 11 ? -0.672 -10.214 13.564 1.00 0.00 11 ALA A C 7
ATOM 3173 O O . ALA A 1 11 ? -1.099 -10.643 14.635 1.00 0.00 11 ALA A O 7
ATOM 3180 N N . ILE A 1 12 ? -1.432 -9.724 12.595 1.00 0.00 12 ILE A N 7
ATOM 3181 C CA . ILE A 1 12 ? -2.878 -9.657 12.739 1.00 0.00 12 ILE A CA 7
ATOM 3182 C C . ILE A 1 12 ? -3.442 -11.076 12.825 1.00 0.00 12 ILE A C 7
ATOM 3183 O O . ILE A 1 12 ? -4.242 -11.377 13.709 1.00 0.00 12 ILE A O 7
ATOM 3199 N N . LEU A 1 13 ? -3.004 -11.911 11.893 1.00 0.00 13 LEU A N 7
ATOM 3200 C CA . LEU A 1 13 ? -3.456 -13.290 11.852 1.00 0.00 13 LEU A CA 7
ATOM 3201 C C . LEU A 1 13 ? -2.912 -14.038 13.072 1.00 0.00 13 LEU A C 7
ATOM 3202 O O . LEU A 1 13 ? -3.415 -15.102 13.428 1.00 0.00 13 LEU A O 7
ATOM 3218 N N . CYS A 1 14 ? -1.890 -13.452 13.677 1.00 0.00 14 CYS A N 7
ATOM 3219 C CA . CYS A 1 14 ? -1.271 -14.048 14.848 1.00 0.00 14 CYS A CA 7
ATOM 3220 C C . CYS A 1 14 ? -1.798 -13.326 16.091 1.00 0.00 14 CYS A C 7
ATOM 3221 O O . CYS A 1 14 ? -1.513 -13.732 17.217 1.00 0.00 14 CYS A O 7
ATOM 3229 N N . MET A 1 15 ? -2.559 -12.270 15.844 1.00 0.00 15 MET A N 7
ATOM 3230 C CA . MET A 1 15 ? -3.129 -11.488 16.928 1.00 0.00 15 MET A CA 7
ATOM 3231 C C . MET A 1 15 ? -4.610 -11.821 17.124 1.00 0.00 15 MET A C 7
ATOM 3232 O O . MET A 1 15 ? -5.118 -11.772 18.243 1.00 0.00 15 MET A O 7
ATOM 3246 N N . LEU A 1 16 ? -5.260 -12.154 16.019 1.00 0.00 16 LEU A N 7
ATOM 3247 C CA . LEU A 1 16 ? -6.672 -12.495 16.056 1.00 0.00 16 LEU A CA 7
ATOM 3248 C C . LEU A 1 16 ? -6.827 -13.966 16.444 1.00 0.00 16 LEU A C 7
ATOM 3249 O O . LEU A 1 16 ? -7.686 -14.311 17.255 1.00 0.00 16 LEU A O 7
ATOM 3265 N N . LEU A 1 17 ? -5.982 -14.795 15.849 1.00 0.00 17 LEU A N 7
ATOM 3266 C CA . LEU A 1 17 ? -6.015 -16.221 16.122 1.00 0.00 17 LEU A CA 7
ATOM 3267 C C . LEU A 1 17 ? -5.557 -16.471 17.561 1.00 0.00 17 LEU A C 7
ATOM 3268 O O . LEU A 1 17 ? -5.915 -17.482 18.163 1.00 0.00 17 LEU A O 7
ATOM 3284 N N . ALA A 1 18 ? -4.774 -15.532 18.071 1.00 0.00 18 ALA A N 7
ATOM 3285 C CA . ALA A 1 18 ? -4.265 -15.637 19.427 1.00 0.00 18 ALA A CA 7
ATOM 3286 C C . ALA A 1 18 ? -5.362 -16.191 20.337 1.00 0.00 18 ALA A C 7
ATOM 3287 O O . ALA A 1 18 ? -5.270 -17.322 20.810 1.00 0.00 18 ALA A O 7
ATOM 3294 N N . SER A 1 19 ? -6.376 -15.367 20.557 1.00 0.00 19 SER A N 7
ATOM 3295 C CA . SER A 1 19 ? -7.490 -15.759 21.404 1.00 0.00 19 SER A CA 7
ATOM 3296 C C . SER A 1 19 ? -8.084 -17.079 20.906 1.00 0.00 19 SER A C 7
ATOM 3297 O O . SER A 1 19 ? -8.257 -18.017 21.683 1.00 0.00 19 SER A O 7
ATOM 3305 N N . HIS A 1 20 ? -8.380 -17.109 19.615 1.00 0.00 20 HIS A N 7
ATOM 3306 C CA . HIS A 1 20 ? -8.951 -18.298 19.006 1.00 0.00 20 HIS A CA 7
ATOM 3307 C C . HIS A 1 20 ? -8.280 -19.545 19.586 1.00 0.00 20 HIS A C 7
ATOM 3308 O O . HIS A 1 20 ? -8.954 -20.512 19.935 1.00 0.00 20 HIS A O 7
ATOM 3323 N N . LEU A 1 21 ? -6.959 -19.481 19.670 1.00 0.00 21 LEU A N 7
ATOM 3324 C CA . LEU A 1 21 ? -6.189 -20.593 20.201 1.00 0.00 21 LEU A CA 7
ATOM 3325 C C . LEU A 1 21 ? -5.395 -20.121 21.422 1.00 0.00 21 LEU A C 7
ATOM 3326 O O . LEU A 1 21 ? -4.178 -20.290 21.478 1.00 0.00 21 LEU A O 7
ATOM 3342 N N . SER A 1 22 ? -6.117 -19.538 22.367 1.00 0.00 22 SER A N 7
ATOM 3343 C CA . SER A 1 22 ? -5.496 -19.040 23.582 1.00 0.00 22 SER A CA 7
ATOM 3344 C C . SER A 1 22 ? -6.548 -18.881 24.680 1.00 0.00 22 SER A C 7
ATOM 3345 O O . SER A 1 22 ? -6.548 -19.627 25.660 1.00 0.00 22 SER A O 7
ATOM 3353 N N . THR A 1 23 ? -7.422 -17.905 24.483 1.00 0.00 23 THR A N 7
ATOM 3354 C CA . THR A 1 23 ? -8.478 -17.639 25.444 1.00 0.00 23 THR A CA 7
ATOM 3355 C C . THR A 1 23 ? -9.810 -18.202 24.944 1.00 0.00 23 THR A C 7
ATOM 3356 O O . THR A 1 23 ? -10.761 -18.335 25.713 1.00 0.00 23 THR A O 7
ATOM 3367 N N . VAL A 1 24 ? -9.836 -18.518 23.657 1.00 0.00 24 VAL A N 7
ATOM 3368 C CA . VAL A 1 24 ? -11.034 -19.064 23.044 1.00 0.00 24 VAL A CA 7
ATOM 3369 C C . VAL A 1 24 ? -11.103 -20.567 23.318 1.00 0.00 24 VAL A C 7
ATOM 3370 O O . VAL A 1 24 ? -12.153 -21.186 23.148 1.00 0.00 24 VAL A O 7
ATOM 3383 N N . LYS A 1 25 ? -9.970 -21.113 23.736 1.00 0.00 25 LYS A N 7
ATOM 3384 C CA . LYS A 1 25 ? -9.888 -22.533 24.034 1.00 0.00 25 LYS A CA 7
ATOM 3385 C C . LYS A 1 25 ? -10.312 -22.770 25.484 1.00 0.00 25 LYS A C 7
ATOM 3386 O O . LYS A 1 25 ? -9.792 -22.134 26.399 1.00 0.00 25 LYS A O 7
ATOM 3405 N N . ALA A 1 26 ? -11.254 -23.686 25.649 1.00 0.00 26 ALA A N 7
ATOM 3406 C CA . ALA A 1 26 ? -11.755 -24.016 26.972 1.00 0.00 26 ALA A CA 7
ATOM 3407 C C . ALA A 1 26 ? -12.749 -25.175 26.864 1.00 0.00 26 ALA A C 7
ATOM 3408 O O . ALA A 1 26 ? -13.910 -25.039 27.246 1.00 0.00 26 ALA A O 7
ATOM 3415 N N . ARG A 1 27 ? -12.256 -26.287 26.339 1.00 0.00 27 ARG A N 7
ATOM 3416 C CA . ARG A 1 27 ? -13.087 -27.468 26.174 1.00 0.00 27 ARG A CA 7
ATOM 3417 C C . ARG A 1 27 ? -12.920 -28.405 27.372 1.00 0.00 27 ARG A C 7
ATOM 3418 O O . ARG A 1 27 ? -13.765 -29.265 27.615 1.00 0.00 27 ARG A O 7
ATOM 3439 N N . GLY A 1 28 ? -11.825 -28.206 28.090 1.00 0.00 28 GLY A N 7
ATOM 3440 C CA . GLY A 1 28 ? -11.536 -29.022 29.258 1.00 0.00 28 GLY A CA 7
ATOM 3441 C C . GLY A 1 28 ? -12.804 -29.270 30.080 1.00 0.00 28 GLY A C 7
ATOM 3442 O O . GLY A 1 28 ? -13.086 -30.403 30.464 1.00 0.00 28 GLY A O 7
ATOM 3446 N N . ILE A 1 29 ? -13.531 -28.190 30.326 1.00 0.00 29 ILE A N 7
ATOM 3447 C CA . ILE A 1 29 ? -14.761 -28.277 31.094 1.00 0.00 29 ILE A CA 7
ATOM 3448 C C . ILE A 1 29 ? -15.928 -27.773 30.242 1.00 0.00 29 ILE A C 7
ATOM 3449 O O . ILE A 1 29 ? -16.099 -26.568 30.068 1.00 0.00 29 ILE A O 7
ATOM 3465 N N . LYS A 1 30 ? -16.699 -28.721 29.733 1.00 0.00 30 LYS A N 7
ATOM 3466 C CA . LYS A 1 3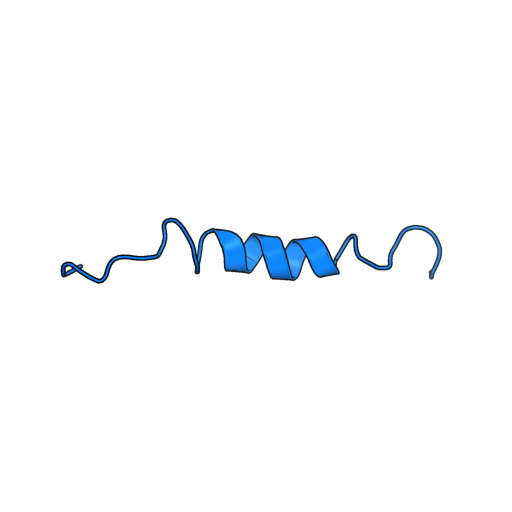0 ? -17.844 -28.389 28.902 1.00 0.00 30 LYS A CA 7
ATOM 3467 C C . LYS A 1 30 ? -19.090 -28.270 29.782 1.00 0.00 30 LYS A C 7
ATOM 3468 O O . LYS A 1 30 ? -19.196 -27.351 30.593 1.00 0.00 30 LYS A O 7
ATOM 3487 N N . MET A 1 1 ? 19.368 -6.914 7.512 1.00 0.00 1 MET A N 8
ATOM 3488 C CA . MET A 1 1 ? 18.135 -6.660 6.787 1.00 0.00 1 MET A CA 8
ATOM 3489 C C . MET A 1 1 ? 16.918 -7.081 7.612 1.00 0.00 1 MET A C 8
ATOM 3490 O O . MET A 1 1 ? 16.792 -8.245 7.991 1.00 0.00 1 MET A O 8
ATOM 3504 N N . LYS A 1 2 ? 16.049 -6.112 7.865 1.00 0.00 2 LYS A N 8
ATOM 3505 C CA . LYS A 1 2 ? 14.846 -6.368 8.638 1.00 0.00 2 LYS A CA 8
ATOM 3506 C C . LYS A 1 2 ? 13.665 -6.562 7.685 1.00 0.00 2 LYS A C 8
ATOM 3507 O O . LYS A 1 2 ? 13.819 -6.454 6.470 1.00 0.00 2 LYS A O 8
ATOM 3526 N N . ASN A 1 3 ? 12.511 -6.842 8.274 1.00 0.00 3 ASN A N 8
ATOM 3527 C CA . ASN A 1 3 ? 11.304 -7.051 7.493 1.00 0.00 3 ASN A CA 8
ATOM 3528 C C . ASN A 1 3 ? 10.333 -5.896 7.743 1.00 0.00 3 ASN A C 8
ATOM 3529 O O . ASN A 1 3 ? 9.592 -5.904 8.725 1.00 0.00 3 ASN A O 8
ATOM 3540 N N . ARG A 1 4 ? 10.368 -4.928 6.838 1.00 0.00 4 ARG A N 8
ATOM 3541 C CA . ARG A 1 4 ? 9.500 -3.768 6.948 1.00 0.00 4 ARG A CA 8
ATOM 3542 C C . ARG A 1 4 ? 8.067 -4.139 6.562 1.00 0.00 4 ARG A C 8
ATOM 3543 O O . ARG A 1 4 ? 7.143 -3.353 6.765 1.00 0.00 4 ARG A O 8
ATOM 3564 N N . LEU A 1 5 ? 7.926 -5.336 6.014 1.00 0.00 5 LEU A N 8
ATOM 3565 C CA . LEU A 1 5 ? 6.621 -5.821 5.598 1.00 0.00 5 LEU A CA 8
ATOM 3566 C C . LEU A 1 5 ? 6.711 -7.317 5.293 1.00 0.00 5 LEU A C 8
ATOM 3567 O O . LEU A 1 5 ? 7.804 -7.875 5.219 1.00 0.00 5 LEU A O 8
ATOM 3583 N N . GLY A 1 6 ? 5.545 -7.924 5.123 1.00 0.00 6 GLY A N 8
ATOM 3584 C CA . GLY A 1 6 ? 5.479 -9.346 4.828 1.00 0.00 6 GLY A CA 8
ATOM 3585 C C . GLY A 1 6 ? 5.309 -10.165 6.109 1.00 0.00 6 GLY A C 8
ATOM 3586 O O . GLY A 1 6 ? 5.363 -11.393 6.076 1.00 0.00 6 GLY A O 8
ATOM 3590 N N . THR A 1 7 ? 5.107 -9.451 7.207 1.00 0.00 7 THR A N 8
ATOM 3591 C CA . THR A 1 7 ? 4.929 -10.097 8.496 1.00 0.00 7 THR A CA 8
ATOM 3592 C C . THR A 1 7 ? 4.248 -9.143 9.480 1.00 0.00 7 THR A C 8
ATOM 3593 O O . THR A 1 7 ? 3.296 -9.523 10.160 1.00 0.00 7 THR A O 8
ATOM 3604 N N . TRP A 1 8 ? 4.762 -7.924 9.525 1.00 0.00 8 TRP A N 8
ATOM 3605 C CA . TRP A 1 8 ? 4.215 -6.912 10.414 1.00 0.00 8 TRP A CA 8
ATOM 3606 C C . TRP A 1 8 ? 2.689 -7.012 10.360 1.00 0.00 8 TRP A C 8
ATOM 3607 O O . TRP A 1 8 ? 2.016 -6.831 11.374 1.00 0.00 8 TRP A O 8
ATOM 3628 N N . TRP A 1 9 ? 2.188 -7.297 9.168 1.00 0.00 9 TRP A N 8
ATOM 3629 C CA . TRP A 1 9 ? 0.754 -7.422 8.968 1.00 0.00 9 TRP A CA 8
ATOM 3630 C C . TRP A 1 9 ? 0.325 -8.800 9.475 1.00 0.00 9 TRP A C 8
ATOM 3631 O O . TRP A 1 9 ? -0.654 -8.917 10.211 1.00 0.00 9 TRP A O 8
ATOM 3652 N N . VAL A 1 10 ? 1.078 -9.809 9.061 1.00 0.00 10 VAL A N 8
ATOM 3653 C CA . VAL A 1 10 ? 0.788 -11.174 9.464 1.00 0.00 10 VAL A CA 8
ATOM 3654 C C . VAL A 1 10 ? 0.430 -11.197 10.952 1.00 0.00 10 VAL A C 8
ATOM 3655 O O . VAL A 1 10 ? -0.449 -11.950 11.371 1.00 0.00 10 VAL A O 8
ATOM 3668 N N . ALA A 1 11 ? 1.128 -10.364 11.709 1.00 0.00 11 ALA A N 8
ATOM 3669 C CA . ALA A 1 11 ? 0.895 -10.279 13.140 1.00 0.00 11 ALA A CA 8
ATOM 3670 C C . ALA A 1 11 ? -0.610 -10.195 13.404 1.00 0.00 11 ALA A C 8
ATOM 3671 O O . ALA A 1 11 ? -1.108 -10.780 14.364 1.00 0.00 11 ALA A O 8
ATOM 3678 N N . ILE A 1 12 ? -1.291 -9.464 12.533 1.00 0.00 12 ILE A N 8
ATOM 3679 C CA . ILE A 1 12 ? -2.728 -9.297 12.660 1.00 0.00 12 ILE A CA 8
ATOM 3680 C C . ILE A 1 12 ? -3.400 -10.671 12.657 1.00 0.00 12 ILE A C 8
ATOM 3681 O O . ILE A 1 12 ? -4.299 -10.928 13.456 1.00 0.00 12 ILE A O 8
ATOM 3697 N N . LEU A 1 13 ? -2.938 -11.518 11.750 1.00 0.00 13 LEU A N 8
ATOM 3698 C CA . LEU A 1 13 ? -3.483 -12.860 11.632 1.00 0.00 13 LEU A CA 8
ATOM 3699 C C . LEU A 1 13 ? -3.005 -13.705 12.815 1.00 0.00 13 LEU A C 8
ATOM 3700 O O . LEU A 1 13 ? -3.641 -14.696 13.172 1.00 0.00 13 LEU A O 8
ATOM 3716 N N . CYS A 1 14 ? -1.888 -13.283 13.390 1.00 0.00 14 CYS A N 8
ATOM 3717 C CA . CYS A 1 14 ? -1.319 -13.989 14.525 1.00 0.00 14 CYS A CA 8
ATOM 3718 C C . CYS A 1 14 ? -1.758 -13.274 15.805 1.00 0.00 14 CYS A C 8
ATOM 3719 O O . CYS A 1 14 ? -1.304 -13.613 16.896 1.00 0.00 14 CYS A O 8
ATOM 3727 N N . MET A 1 15 ? -2.635 -12.297 15.628 1.00 0.00 15 MET A N 8
ATOM 3728 C CA . MET A 1 15 ? -3.140 -11.531 16.755 1.00 0.00 15 MET A CA 8
ATOM 3729 C C . MET A 1 15 ? -4.602 -11.878 17.042 1.00 0.00 15 MET A C 8
ATOM 3730 O O . MET A 1 15 ? -5.059 -11.764 18.179 1.00 0.00 15 MET A O 8
ATOM 3744 N N . LEU A 1 16 ? -5.295 -12.295 15.993 1.00 0.00 16 LEU A N 8
ATOM 3745 C CA . LEU A 1 16 ? -6.696 -12.660 16.119 1.00 0.00 16 LEU A CA 8
ATOM 3746 C C . LEU A 1 16 ? -6.807 -14.166 16.361 1.00 0.00 16 LEU A C 8
ATOM 3747 O O . LEU A 1 16 ? -7.583 -14.607 17.207 1.00 0.00 16 LEU A O 8
ATOM 3763 N N . LEU A 1 17 ? -6.019 -14.914 15.602 1.00 0.00 17 LEU A N 8
ATOM 3764 C CA . LEU A 1 17 ? -6.019 -16.362 15.723 1.00 0.00 17 LEU A CA 8
ATOM 3765 C C . LEU A 1 17 ? -5.886 -16.746 17.199 1.00 0.00 17 LEU A C 8
ATOM 3766 O O . LEU A 1 17 ? -6.605 -17.618 17.684 1.00 0.00 17 LEU A O 8
ATOM 3782 N N . ALA A 1 18 ? -4.961 -16.076 17.870 1.00 0.00 18 ALA A N 8
ATOM 3783 C CA . ALA A 1 18 ? -4.725 -16.336 19.280 1.00 0.00 18 ALA A CA 8
ATOM 3784 C C . ALA A 1 18 ? -6.065 -16.553 19.985 1.00 0.00 18 ALA A C 8
ATOM 3785 O O . ALA A 1 18 ? -6.373 -17.664 20.414 1.00 0.00 18 ALA A O 8
ATOM 3792 N N . SER A 1 19 ? -6.826 -15.473 20.085 1.00 0.00 19 SER A N 8
ATOM 3793 C CA . SER A 1 19 ? -8.127 -15.531 20.732 1.00 0.00 19 SER A CA 8
ATOM 3794 C C . SER A 1 19 ? -9.075 -16.416 19.920 1.00 0.00 19 SER A C 8
ATOM 3795 O O . SER A 1 19 ? -9.924 -17.103 20.486 1.00 0.00 19 SER A O 8
ATOM 3803 N N . HIS A 1 20 ? -8.899 -16.371 18.609 1.00 0.00 20 HIS A N 8
ATOM 3804 C CA . HIS A 1 20 ? -9.728 -17.160 17.714 1.00 0.00 20 HIS A CA 8
ATOM 3805 C C . HIS A 1 20 ? -9.847 -18.588 18.250 1.00 0.00 20 HIS A C 8
ATOM 3806 O O . HIS A 1 20 ? -10.918 -19.189 18.194 1.00 0.00 20 HIS A O 8
ATOM 3821 N N . LEU A 1 21 ? -8.731 -19.090 18.758 1.00 0.00 21 LEU A N 8
ATOM 3822 C CA . LEU A 1 21 ? -8.696 -20.436 19.304 1.00 0.00 21 LEU A CA 8
ATOM 3823 C C . LEU A 1 21 ? -8.419 -20.365 20.808 1.00 0.00 21 LEU A C 8
ATOM 3824 O O . LEU A 1 21 ? -7.590 -21.112 21.325 1.00 0.00 21 LEU A O 8
ATOM 3840 N N . SER A 1 22 ? -9.130 -19.461 21.466 1.00 0.00 22 SER A N 8
ATOM 3841 C CA . SER A 1 22 ? -8.971 -19.281 22.899 1.00 0.00 22 SER A CA 8
ATOM 3842 C C . SER A 1 22 ? -10.333 -19.033 23.549 1.00 0.00 22 SER A C 8
ATOM 3843 O O . SER A 1 22 ? -10.882 -19.917 24.205 1.00 0.00 22 SER A O 8
ATOM 3851 N N . THR A 1 23 ? -10.839 -17.826 23.344 1.00 0.00 23 THR A N 8
ATOM 3852 C CA . THR A 1 23 ? -12.128 -17.450 23.902 1.00 0.00 23 THR A CA 8
ATOM 3853 C C . THR A 1 23 ? -13.153 -17.243 22.785 1.00 0.00 23 THR A C 8
ATOM 3854 O O . THR A 1 23 ? -14.346 -17.109 23.051 1.00 0.00 23 THR A O 8
ATOM 3865 N N . VAL A 1 24 ? -12.650 -17.223 21.560 1.00 0.00 24 VAL A N 8
ATOM 3866 C CA . VAL A 1 24 ? -13.507 -17.036 20.402 1.00 0.00 24 VAL A CA 8
ATOM 3867 C C . VAL A 1 24 ? -14.457 -18.228 20.276 1.00 0.00 24 VAL A C 8
ATOM 3868 O O . VAL A 1 24 ? -15.517 -18.120 19.663 1.00 0.00 24 VAL A O 8
ATOM 3881 N N . LYS A 1 25 ? -14.043 -19.339 20.869 1.00 0.00 25 LYS A N 8
ATOM 3882 C CA . LYS A 1 25 ? -14.844 -20.551 20.831 1.00 0.00 25 LYS A CA 8
ATOM 3883 C C . LYS A 1 25 ? -15.938 -20.466 21.897 1.00 0.00 25 LYS A C 8
ATOM 3884 O O . LYS A 1 25 ? -15.653 -20.205 23.065 1.00 0.00 25 LYS A O 8
ATOM 3903 N N . ALA A 1 26 ? -17.168 -20.693 21.457 1.00 0.00 26 ALA A N 8
ATOM 3904 C CA . ALA A 1 26 ? -18.305 -20.645 22.359 1.00 0.00 26 ALA A CA 8
ATOM 3905 C C . ALA A 1 26 ? -19.566 -21.070 21.604 1.00 0.00 26 ALA A C 8
ATOM 3906 O O . ALA A 1 26 ? -20.236 -22.026 21.993 1.00 0.00 26 ALA A O 8
ATOM 3913 N N . ARG A 1 27 ? -19.854 -20.337 20.538 1.00 0.00 27 ARG A N 8
ATOM 3914 C CA . ARG A 1 27 ? -21.023 -20.625 19.725 1.00 0.00 27 ARG A CA 8
ATOM 3915 C C . ARG A 1 27 ? -20.709 -21.733 18.719 1.00 0.00 27 ARG A C 8
ATOM 3916 O O . ARG A 1 27 ? -21.617 -22.400 18.221 1.00 0.00 27 ARG A O 8
ATOM 3937 N N . GLY A 1 28 ? -19.423 -21.898 18.448 1.00 0.00 28 GLY A N 8
ATOM 3938 C CA . GLY A 1 28 ? -18.979 -22.915 17.511 1.00 0.00 28 GLY A CA 8
ATOM 3939 C C . GLY A 1 28 ? -18.665 -22.302 16.144 1.00 0.00 28 GLY A C 8
ATOM 3940 O O . GLY A 1 28 ? -17.733 -22.731 15.466 1.00 0.00 28 GLY A O 8
ATOM 3944 N N . ILE A 1 29 ? -19.462 -21.308 15.781 1.00 0.00 29 ILE A N 8
ATOM 3945 C CA . ILE A 1 29 ? -19.281 -20.631 14.508 1.00 0.00 29 ILE A CA 8
ATOM 3946 C C . ILE A 1 29 ? -19.586 -21.605 13.369 1.00 0.00 29 ILE A C 8
ATOM 3947 O O . ILE A 1 29 ? -20.749 -21.886 13.081 1.00 0.00 29 ILE A O 8
ATOM 3963 N N . LYS A 1 30 ? -18.521 -22.096 12.752 1.00 0.00 30 LYS A N 8
ATOM 3964 C CA . LYS A 1 30 ? -18.660 -23.034 11.651 1.00 0.00 30 LYS A CA 8
ATOM 3965 C C . LYS A 1 30 ? -19.085 -22.277 10.392 1.00 0.00 30 LYS A C 8
ATOM 3966 O O . LYS A 1 30 ? -19.235 -22.872 9.326 1.00 0.00 30 LYS A O 8
ATOM 3985 N N . MET A 1 1 ? -1.598 1.915 6.675 1.00 0.00 1 MET A N 9
ATOM 3986 C CA . MET A 1 1 ? -1.284 3.308 6.939 1.00 0.00 1 MET A CA 9
ATOM 3987 C C . MET A 1 1 ? 0.014 3.721 6.242 1.00 0.00 1 MET A C 9
ATOM 3988 O O . MET A 1 1 ? 0.017 4.631 5.415 1.00 0.00 1 MET A O 9
ATOM 4002 N N . LYS A 1 2 ? 1.086 3.029 6.600 1.00 0.00 2 LYS A N 9
ATOM 4003 C CA . LYS A 1 2 ? 2.387 3.312 6.019 1.00 0.00 2 LYS A CA 9
ATOM 4004 C C . LYS A 1 2 ? 2.593 2.428 4.786 1.00 0.00 2 LYS A C 9
ATOM 4005 O O . LYS A 1 2 ? 1.901 1.425 4.614 1.00 0.00 2 LYS A O 9
ATOM 4024 N N . ASN A 1 3 ? 3.547 2.832 3.960 1.00 0.00 3 ASN A N 9
ATOM 4025 C CA . ASN A 1 3 ? 3.853 2.090 2.750 1.00 0.00 3 ASN A CA 9
ATOM 4026 C C . ASN A 1 3 ? 4.959 1.075 3.044 1.00 0.00 3 ASN A C 9
ATOM 4027 O O . ASN A 1 3 ? 6.123 1.312 2.725 1.00 0.00 3 ASN A O 9
ATOM 4038 N N . ARG A 1 4 ? 4.557 -0.033 3.647 1.00 0.00 4 ARG A N 9
ATOM 4039 C CA . ARG A 1 4 ? 5.499 -1.084 3.988 1.00 0.00 4 ARG A CA 9
ATOM 4040 C C . ARG A 1 4 ? 4.753 -2.364 4.371 1.00 0.00 4 ARG A C 9
ATOM 4041 O O . ARG A 1 4 ? 4.418 -3.173 3.507 1.00 0.00 4 ARG A O 9
ATOM 4062 N N . LEU A 1 5 ? 4.515 -2.507 5.666 1.00 0.00 5 LEU A N 9
ATOM 4063 C CA . LEU A 1 5 ? 3.813 -3.673 6.173 1.00 0.00 5 LEU A CA 9
ATOM 4064 C C . LEU A 1 5 ? 4.769 -4.869 6.193 1.00 0.00 5 LEU A C 9
ATOM 4065 O O . LEU A 1 5 ? 5.943 -4.723 6.530 1.00 0.00 5 LEU A O 9
ATOM 4081 N N . GLY A 1 6 ? 4.230 -6.022 5.829 1.00 0.00 6 GLY A N 9
ATOM 4082 C CA . GLY A 1 6 ? 5.020 -7.242 5.801 1.00 0.00 6 GLY A CA 9
ATOM 4083 C C . GLY A 1 6 ? 4.501 -8.256 6.822 1.00 0.00 6 GLY A C 9
ATOM 4084 O O . GLY A 1 6 ? 3.851 -9.234 6.456 1.00 0.00 6 GLY A O 9
ATOM 4088 N N . THR A 1 7 ? 4.807 -7.986 8.083 1.00 0.00 7 THR A N 9
ATOM 4089 C CA . THR A 1 7 ? 4.379 -8.863 9.161 1.00 0.00 7 THR A CA 9
ATOM 4090 C C . THR A 1 7 ? 3.273 -8.198 9.981 1.00 0.00 7 THR A C 9
ATOM 4091 O O . THR A 1 7 ? 2.526 -8.875 10.687 1.00 0.00 7 THR A O 9
ATOM 4102 N N . TRP A 1 8 ? 3.203 -6.880 9.863 1.00 0.00 8 TRP A N 9
ATOM 4103 C CA . TRP A 1 8 ? 2.201 -6.116 10.586 1.00 0.00 8 TRP A CA 9
ATOM 4104 C C . TRP A 1 8 ? 0.876 -6.876 10.503 1.00 0.00 8 TRP A C 9
ATOM 4105 O O . TRP A 1 8 ? 0.122 -6.925 11.474 1.00 0.00 8 TRP A O 9
ATOM 4126 N N . TRP A 1 9 ? 0.631 -7.450 9.334 1.00 0.00 9 TRP A N 9
ATOM 4127 C CA . TRP A 1 9 ? -0.589 -8.205 9.111 1.00 0.00 9 TRP A CA 9
ATOM 4128 C C . TRP A 1 9 ? -0.393 -9.605 9.696 1.00 0.00 9 TRP A C 9
ATOM 4129 O O . TRP A 1 9 ? -1.287 -10.141 10.348 1.00 0.00 9 TRP A O 9
ATOM 4150 N N . VAL A 1 10 ? 0.784 -10.159 9.439 1.00 0.00 10 VAL A N 9
ATOM 4151 C CA . VAL A 1 10 ? 1.109 -11.487 9.932 1.00 0.00 10 VAL A CA 9
ATOM 4152 C C . VAL A 1 10 ? 0.832 -11.550 11.435 1.00 0.00 10 VAL A C 9
ATOM 4153 O O . VAL A 1 10 ? 0.533 -12.616 11.971 1.00 0.00 10 VAL A O 9
ATOM 4166 N N . ALA A 1 11 ? 0.942 -10.395 12.074 1.00 0.00 11 ALA A N 9
ATOM 4167 C CA . ALA A 1 11 ? 0.708 -10.306 13.505 1.00 0.00 11 ALA A CA 9
ATOM 4168 C C . ALA A 1 11 ? -0.797 -10.370 13.776 1.00 0.00 11 ALA A C 9
ATOM 4169 O O . ALA A 1 11 ? -1.224 -10.889 14.806 1.00 0.00 11 ALA A O 9
ATOM 4176 N N . ILE A 1 12 ? -1.559 -9.837 12.833 1.00 0.00 12 ILE A N 9
ATOM 4177 C CA . ILE A 1 12 ? -3.007 -9.827 12.957 1.00 0.00 12 ILE A CA 9
ATOM 4178 C C . ILE A 1 12 ? -3.524 -11.268 12.961 1.00 0.00 12 ILE A C 9
ATOM 4179 O O . ILE A 1 12 ? -4.320 -11.643 13.820 1.00 0.00 12 ILE A O 9
ATOM 4195 N N . LEU A 1 13 ? -3.047 -12.036 11.992 1.00 0.00 13 LEU A N 9
ATOM 4196 C CA . LEU A 1 13 ? -3.451 -13.427 11.874 1.00 0.00 13 LEU A CA 9
ATOM 4197 C C . LEU A 1 13 ? -2.919 -14.212 13.074 1.00 0.00 13 LEU A C 9
ATOM 4198 O O . LEU A 1 13 ? -3.411 -15.297 13.378 1.00 0.00 13 LEU A O 9
ATOM 4214 N N . CYS A 1 14 ? -1.922 -13.631 13.725 1.00 0.00 14 CYS A N 9
ATOM 4215 C CA . CYS A 1 14 ? -1.319 -14.263 14.887 1.00 0.00 14 CYS A CA 9
ATOM 4216 C C . CYS A 1 14 ? -1.933 -13.645 16.143 1.00 0.00 14 CYS A C 9
ATOM 4217 O O . CYS A 1 14 ? -1.721 -14.139 17.250 1.00 0.00 14 CYS A O 9
ATOM 4225 N N . MET A 1 15 ? -2.682 -12.572 15.932 1.00 0.00 15 MET A N 9
ATOM 4226 C CA . MET A 1 15 ? -3.329 -11.881 17.034 1.00 0.00 15 MET A CA 9
ATOM 4227 C C . MET A 1 15 ? -4.806 -12.268 17.132 1.00 0.00 15 MET A C 9
ATOM 4228 O O . MET A 1 15 ? -5.345 -12.400 18.230 1.00 0.00 15 MET A O 9
ATOM 4242 N N . LEU A 1 16 ? -5.419 -12.437 15.970 1.00 0.00 16 LEU A N 9
ATOM 4243 C CA . LEU A 1 16 ? -6.823 -12.805 15.911 1.00 0.00 16 LEU A CA 9
ATOM 4244 C C . LEU A 1 16 ? -6.975 -14.281 16.284 1.00 0.00 16 LEU A C 9
ATOM 4245 O O . LEU A 1 16 ? -8.047 -14.712 16.704 1.00 0.00 16 LEU A O 9
ATOM 4261 N N . LEU A 1 17 ? -5.885 -15.016 16.119 1.00 0.00 17 LEU A N 9
ATOM 4262 C CA . LEU A 1 17 ? -5.883 -16.434 16.433 1.00 0.00 17 LEU A CA 9
ATOM 4263 C C . LEU A 1 17 ? -5.398 -16.633 17.871 1.00 0.00 17 LEU A C 9
ATOM 4264 O O . LEU A 1 17 ? -5.788 -17.592 18.535 1.00 0.00 17 LEU A O 9
ATOM 4280 N N . ALA A 1 18 ? -4.554 -15.711 18.310 1.00 0.00 18 ALA A N 9
ATOM 4281 C CA . ALA A 1 18 ? -4.012 -15.772 19.656 1.00 0.00 18 ALA A CA 9
ATOM 4282 C C . ALA A 1 18 ? -5.113 -16.207 20.626 1.00 0.00 18 ALA A C 9
ATOM 4283 O O . ALA A 1 18 ? -5.173 -17.371 21.020 1.00 0.00 18 ALA A O 9
ATOM 4290 N N . SER A 1 19 ? -5.956 -15.250 20.981 1.00 0.00 19 SER A N 9
ATOM 4291 C CA . SER A 1 19 ? -7.052 -15.520 21.896 1.00 0.00 19 SER A CA 9
ATOM 4292 C C . SER A 1 19 ? -7.729 -16.842 21.528 1.00 0.00 19 SER A C 9
ATOM 4293 O O . SER A 1 19 ? -7.929 -17.700 22.385 1.00 0.00 19 SER A O 9
ATOM 4301 N N . HIS A 1 20 ? -8.061 -16.964 20.251 1.00 0.00 20 HIS A N 9
ATOM 4302 C CA . HIS A 1 20 ? -8.711 -18.166 19.759 1.00 0.00 20 HIS A CA 9
ATOM 4303 C C . HIS A 1 20 ? -7.925 -19.397 20.215 1.00 0.00 20 HIS A C 9
ATOM 4304 O O . HIS A 1 20 ? -8.513 -20.424 20.552 1.00 0.00 20 HIS A O 9
ATOM 4319 N N . LEU A 1 21 ? -6.607 -19.254 20.211 1.00 0.00 21 LEU A N 9
ATOM 4320 C CA . LEU A 1 21 ? -5.735 -20.341 20.619 1.00 0.00 21 LEU A CA 9
ATOM 4321 C C . LEU A 1 21 ? -4.803 -19.852 21.730 1.00 0.00 21 LEU A C 9
ATOM 4322 O O . LEU A 1 21 ? -3.591 -20.044 21.658 1.00 0.00 21 LEU A O 9
ATOM 4338 N N . SER A 1 22 ? -5.406 -19.229 22.733 1.00 0.00 22 SER A N 9
ATOM 4339 C CA . SER A 1 22 ? -4.645 -18.710 23.857 1.00 0.00 22 SER A CA 9
ATOM 4340 C C . SER A 1 22 ? -5.508 -18.719 25.120 1.00 0.00 22 SER A C 9
ATOM 4341 O O . SER A 1 22 ? -5.175 -19.386 26.099 1.00 0.00 22 SER A O 9
ATOM 4349 N N . THR A 1 23 ? -6.600 -17.971 25.058 1.00 0.00 23 THR A N 9
ATOM 4350 C CA . THR A 1 23 ? -7.512 -17.884 26.186 1.00 0.00 23 THR A CA 9
ATOM 4351 C C . THR A 1 23 ? -8.661 -18.880 26.020 1.00 0.00 23 THR A C 9
ATOM 4352 O O . THR A 1 23 ? -9.332 -19.227 26.990 1.00 0.00 23 THR A O 9
ATOM 4363 N N . VAL A 1 24 ? -8.851 -19.315 24.783 1.00 0.00 24 VAL A N 9
ATOM 4364 C CA . VAL A 1 24 ? -9.906 -20.265 24.477 1.00 0.00 24 VAL A CA 9
ATOM 4365 C C . VAL A 1 24 ? -9.789 -21.469 25.414 1.00 0.00 24 VAL A C 9
ATOM 4366 O O . VAL A 1 24 ? -10.765 -22.186 25.634 1.00 0.00 24 VAL A O 9
ATOM 4379 N N . LYS A 1 25 ? -8.588 -21.654 25.941 1.00 0.00 25 LYS A N 9
ATOM 4380 C CA . LYS A 1 25 ? -8.331 -22.759 26.849 1.00 0.00 25 LYS A CA 9
ATOM 4381 C C . LYS A 1 25 ? -9.027 -22.488 28.185 1.00 0.00 25 LYS A C 9
ATOM 4382 O O . LYS A 1 25 ? -8.889 -21.405 28.751 1.00 0.00 25 LYS A O 9
ATOM 4401 N N . ALA A 1 26 ? -9.757 -23.491 28.650 1.00 0.00 26 ALA A N 9
ATOM 4402 C CA . ALA A 1 26 ? -10.473 -23.373 29.908 1.00 0.00 26 ALA A CA 9
ATOM 4403 C C . ALA A 1 26 ? -10.222 -24.625 30.751 1.00 0.00 26 ALA A C 9
ATOM 4404 O O . ALA A 1 26 ? -9.682 -24.537 31.853 1.00 0.00 26 ALA A O 9
ATOM 4411 N N . ARG A 1 27 ? -10.627 -25.761 30.203 1.00 0.00 27 ARG A N 9
ATOM 4412 C CA . ARG A 1 27 ? -10.452 -27.028 30.891 1.00 0.00 27 ARG A CA 9
ATOM 4413 C C . ARG A 1 27 ? -9.390 -27.874 30.184 1.00 0.00 27 ARG A C 9
ATOM 4414 O O . ARG A 1 27 ? -8.806 -28.773 30.787 1.00 0.00 27 ARG A O 9
ATOM 4435 N N . GLY A 1 28 ? -9.171 -27.554 28.9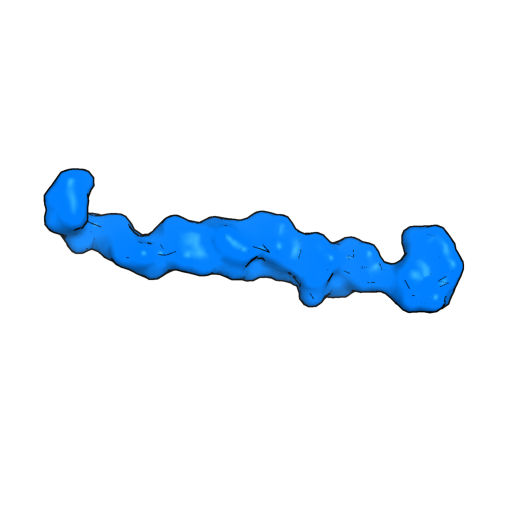17 1.00 0.00 28 GLY A N 9
ATOM 4436 C CA . GLY A 1 28 ? -8.189 -28.273 28.123 1.00 0.00 28 GLY A CA 9
ATOM 4437 C C . GLY A 1 28 ? -8.318 -29.784 28.328 1.00 0.00 28 GLY A C 9
ATOM 4438 O O . GLY A 1 28 ? -7.325 -30.508 28.274 1.00 0.00 28 GLY A O 9
ATOM 4442 N N . ILE A 1 29 ? -9.550 -30.215 28.558 1.00 0.00 29 ILE A N 9
ATOM 4443 C CA . ILE A 1 29 ? -9.821 -31.626 28.771 1.00 0.00 29 ILE A CA 9
ATOM 4444 C C . ILE A 1 29 ? -8.930 -32.147 29.901 1.00 0.00 29 ILE A C 9
ATOM 4445 O O . ILE A 1 29 ? -9.192 -31.884 31.074 1.00 0.00 29 ILE A O 9
ATOM 4461 N N . LYS A 1 30 ? -7.895 -32.876 29.508 1.00 0.00 30 LYS A N 9
ATOM 4462 C CA . LYS A 1 30 ? -6.965 -33.437 30.473 1.00 0.00 30 LYS A CA 9
ATOM 4463 C C . LYS A 1 30 ? -7.744 -33.966 31.679 1.00 0.00 30 LYS A C 9
ATOM 4464 O O . LYS A 1 30 ? -8.064 -35.152 31.743 1.00 0.00 30 LYS A O 9
ATOM 4483 N N . MET A 1 1 ? 9.383 -12.488 3.423 1.00 0.00 1 MET A N 10
ATOM 4484 C CA . MET A 1 1 ? 9.271 -12.726 4.852 1.00 0.00 1 MET A CA 10
ATOM 4485 C C . MET A 1 1 ? 10.360 -11.976 5.621 1.00 0.00 1 MET A C 10
ATOM 4486 O O . MET A 1 1 ? 11.019 -12.548 6.488 1.00 0.00 1 MET A O 10
ATOM 4500 N N . LYS A 1 2 ? 10.516 -10.707 5.276 1.00 0.00 2 LYS A N 10
ATOM 4501 C CA . LYS A 1 2 ? 11.514 -9.872 5.922 1.00 0.00 2 LYS A CA 10
ATOM 4502 C C . LYS A 1 2 ? 11.008 -9.457 7.305 1.00 0.00 2 LYS A C 10
ATOM 4503 O O . LYS A 1 2 ? 11.029 -10.252 8.242 1.00 0.00 2 LYS A O 10
ATOM 4522 N N . ASN A 1 3 ? 10.564 -8.211 7.387 1.00 0.00 3 ASN A N 10
ATOM 4523 C CA . ASN A 1 3 ? 10.052 -7.680 8.639 1.00 0.00 3 ASN A CA 10
ATOM 4524 C C . ASN A 1 3 ? 9.271 -6.395 8.362 1.00 0.00 3 ASN A C 10
ATOM 4525 O O . ASN A 1 3 ? 8.180 -6.199 8.895 1.00 0.00 3 ASN A O 10
ATOM 4536 N N . ARG A 1 4 ? 9.860 -5.550 7.526 1.00 0.00 4 ARG A N 10
ATOM 4537 C CA . ARG A 1 4 ? 9.232 -4.289 7.171 1.00 0.00 4 ARG A CA 10
ATOM 4538 C C . ARG A 1 4 ? 7.789 -4.522 6.717 1.00 0.00 4 ARG A C 10
ATOM 4539 O O . ARG A 1 4 ? 6.966 -3.610 6.761 1.00 0.00 4 ARG A O 10
ATOM 4560 N N . LEU A 1 5 ? 7.528 -5.750 6.292 1.00 0.00 5 LEU A N 10
ATOM 4561 C CA . LEU A 1 5 ? 6.199 -6.114 5.831 1.00 0.00 5 LEU A CA 10
ATOM 4562 C C . LEU A 1 5 ? 6.089 -7.638 5.760 1.00 0.00 5 LEU A C 10
ATOM 4563 O O . LEU A 1 5 ? 6.775 -8.349 6.495 1.00 0.00 5 LEU A O 10
ATOM 4579 N N . GLY A 1 6 ? 5.222 -8.096 4.870 1.00 0.00 6 GLY A N 10
ATOM 4580 C CA . GLY A 1 6 ? 5.013 -9.524 4.694 1.00 0.00 6 GLY A CA 10
ATOM 4581 C C . GLY A 1 6 ? 5.048 -10.253 6.038 1.00 0.00 6 GLY A C 10
ATOM 4582 O O . GLY A 1 6 ? 5.426 -11.422 6.105 1.00 0.00 6 GLY A O 10
ATOM 4586 N N . THR A 1 7 ? 4.647 -9.533 7.077 1.00 0.00 7 THR A N 10
ATOM 4587 C CA . THR A 1 7 ? 4.629 -10.097 8.415 1.00 0.00 7 THR A CA 10
ATOM 4588 C C . THR A 1 7 ? 3.946 -9.135 9.389 1.00 0.00 7 THR A C 10
ATOM 4589 O O . THR A 1 7 ? 3.061 -9.534 10.146 1.00 0.00 7 THR A O 10
ATOM 4600 N N . TRP A 1 8 ? 4.383 -7.885 9.339 1.00 0.00 8 TRP A N 10
ATOM 4601 C CA . TRP A 1 8 ? 3.825 -6.862 10.209 1.00 0.00 8 TRP A CA 10
ATOM 4602 C C . TRP A 1 8 ? 2.309 -7.060 10.258 1.00 0.00 8 TRP A C 10
ATOM 4603 O O . TRP A 1 8 ? 1.692 -6.896 11.309 1.00 0.00 8 TRP A O 10
ATOM 4624 N N . TRP A 1 9 ? 1.751 -7.407 9.108 1.00 0.00 9 TRP A N 10
ATOM 4625 C CA . TRP A 1 9 ? 0.319 -7.628 9.006 1.00 0.00 9 TRP A CA 10
ATOM 4626 C C . TRP A 1 9 ? 0.010 -9.005 9.597 1.00 0.00 9 TRP A C 10
ATOM 4627 O O . TRP A 1 9 ? -0.921 -9.152 10.386 1.00 0.00 9 TRP A O 10
ATOM 4648 N N . VAL A 1 10 ? 0.810 -9.981 9.190 1.00 0.00 10 VAL A N 10
ATOM 4649 C CA . VAL A 1 10 ? 0.634 -11.341 9.669 1.00 0.00 10 VAL A CA 10
ATOM 4650 C C . VAL A 1 10 ? 0.356 -11.316 11.173 1.00 0.00 10 VAL A C 10
ATOM 4651 O O . VAL A 1 10 ? -0.443 -12.107 11.674 1.00 0.00 10 VAL A O 10
ATOM 4664 N N . ALA A 1 11 ? 1.028 -10.398 11.852 1.00 0.00 11 ALA A N 10
ATOM 4665 C CA . ALA A 1 11 ? 0.863 -10.260 13.289 1.00 0.00 11 ALA A CA 10
ATOM 4666 C C . ALA A 1 11 ? -0.629 -10.247 13.628 1.00 0.00 11 ALA A C 10
ATOM 4667 O O . ALA A 1 11 ? -1.048 -10.832 14.626 1.00 0.00 11 ALA A O 10
ATOM 4674 N N . ILE A 1 12 ? -1.390 -9.575 12.777 1.00 0.00 12 ILE A N 10
ATOM 4675 C CA . ILE A 1 12 ? -2.827 -9.478 12.974 1.00 0.00 12 ILE A CA 10
ATOM 4676 C C . ILE A 1 12 ? -3.426 -10.886 13.021 1.00 0.00 12 ILE A C 10
ATOM 4677 O O . ILE A 1 12 ? -4.258 -11.181 13.878 1.00 0.00 12 ILE A O 10
ATOM 4693 N N . LEU A 1 13 ? -2.980 -11.716 12.090 1.00 0.00 13 LEU A N 10
ATOM 4694 C CA . LEU A 1 13 ? -3.462 -13.085 12.016 1.00 0.00 13 LEU A CA 10
ATOM 4695 C C . LEU A 1 13 ? -2.937 -13.873 13.219 1.00 0.00 13 LEU A C 10
ATOM 4696 O O . LEU A 1 13 ? -3.525 -14.879 13.611 1.00 0.00 13 LEU A O 10
ATOM 4712 N N . CYS A 1 14 ? -1.836 -13.383 13.771 1.00 0.00 14 CYS A N 10
ATOM 4713 C CA . CYS A 1 14 ? -1.225 -14.028 14.920 1.00 0.00 14 CYS A CA 10
ATOM 4714 C C . CYS A 1 14 ? -1.676 -13.289 16.182 1.00 0.00 14 CYS A C 10
ATOM 4715 O O . CYS A 1 14 ? -1.243 -13.616 17.285 1.00 0.00 14 CYS A O 10
ATOM 4723 N N . MET A 1 15 ? -2.541 -12.306 15.976 1.00 0.00 15 MET A N 10
ATOM 4724 C CA . MET A 1 15 ? -3.055 -11.518 17.083 1.00 0.00 15 MET A CA 10
ATOM 4725 C C . MET A 1 15 ? -4.534 -11.824 17.332 1.00 0.00 15 MET A C 10
ATOM 4726 O O . MET A 1 15 ? -5.022 -11.671 18.451 1.00 0.00 15 MET A O 10
ATOM 4740 N N . LEU A 1 16 ? -5.204 -12.249 16.272 1.00 0.00 16 LEU A N 10
ATOM 4741 C CA . LEU A 1 16 ? -6.617 -12.576 16.362 1.00 0.00 16 LEU A CA 10
ATOM 4742 C C . LEU A 1 16 ? -6.774 -14.079 16.603 1.00 0.00 16 LEU A C 10
ATOM 4743 O O . LEU A 1 16 ? -7.521 -14.495 17.486 1.00 0.00 16 LEU A O 10
ATOM 4759 N N . LEU A 1 17 ? -6.056 -14.852 15.800 1.00 0.00 17 LEU A N 10
ATOM 4760 C CA . LEU A 1 17 ? -6.106 -16.300 15.915 1.00 0.00 17 LEU A CA 10
ATOM 4761 C C . LEU A 1 17 ? -5.805 -16.703 17.359 1.00 0.00 17 LEU A C 10
ATOM 4762 O O . LEU A 1 17 ? -6.313 -17.713 17.845 1.00 0.00 17 LEU A O 10
ATOM 4778 N N . ALA A 1 18 ? -4.978 -15.895 18.005 1.00 0.00 18 ALA A N 10
ATOM 4779 C CA . ALA A 1 18 ? -4.601 -16.154 19.384 1.00 0.00 18 ALA A CA 10
ATOM 4780 C C . ALA A 1 18 ? -5.825 -16.652 20.157 1.00 0.00 18 ALA A C 10
ATOM 4781 O O . ALA A 1 18 ? -5.988 -17.854 20.360 1.00 0.00 18 ALA A O 10
ATOM 4788 N N . SER A 1 19 ? -6.653 -15.702 20.566 1.00 0.00 19 SER A N 10
ATOM 4789 C CA . SER A 1 19 ? -7.856 -16.029 21.312 1.00 0.00 19 SER A CA 10
ATOM 4790 C C . SER A 1 19 ? -8.575 -17.208 20.654 1.00 0.00 19 SER A C 10
ATOM 4791 O O . SER A 1 19 ? -8.876 -18.203 21.314 1.00 0.00 19 SER A O 10
ATOM 4799 N N . HIS A 1 20 ? -8.831 -17.059 19.363 1.00 0.00 20 HIS A N 10
ATOM 4800 C CA . HIS A 1 20 ? -9.509 -18.099 18.609 1.00 0.00 20 HIS A CA 10
ATOM 4801 C C . HIS A 1 20 ? -8.999 -19.471 19.055 1.00 0.00 20 HIS A C 10
ATOM 4802 O O . HIS A 1 20 ? -9.781 -20.407 19.213 1.00 0.00 20 HIS A O 10
ATOM 4817 N N . LEU A 1 21 ? -7.689 -19.547 19.243 1.00 0.00 21 LEU A N 10
ATOM 4818 C CA . LEU A 1 21 ? -7.065 -20.790 19.667 1.00 0.00 21 LEU A CA 10
ATOM 4819 C C . LEU A 1 21 ? -6.469 -20.604 21.063 1.00 0.00 21 LEU A C 10
ATOM 4820 O O . LEU A 1 21 ? -5.328 -20.992 21.311 1.00 0.00 21 LEU A O 10
ATOM 4836 N N . SER A 1 22 ? -7.267 -20.013 21.940 1.00 0.00 22 SER A N 10
ATOM 4837 C CA . SER A 1 22 ? -6.832 -19.771 23.304 1.00 0.00 22 SER A CA 10
ATOM 4838 C C . SER A 1 22 ? -7.979 -20.052 24.277 1.00 0.00 22 SER A C 10
ATOM 4839 O O . SER A 1 22 ? -7.946 -21.036 25.015 1.00 0.00 22 SER A O 10
ATOM 4847 N N . THR A 1 23 ? -8.968 -19.171 24.246 1.00 0.00 23 THR A N 10
ATOM 4848 C CA . THR A 1 23 ? -10.124 -19.312 25.115 1.00 0.00 23 THR A CA 10
ATOM 4849 C C . THR A 1 23 ? -11.414 -19.303 24.292 1.00 0.00 23 THR A C 10
ATOM 4850 O O . THR A 1 23 ? -12.509 -19.395 24.847 1.00 0.00 23 THR A O 10
ATOM 4861 N N . VAL A 1 24 ? -11.243 -19.191 22.983 1.00 0.00 24 VAL A N 10
ATOM 4862 C CA . VAL A 1 24 ? -12.380 -19.169 22.079 1.00 0.00 24 VAL A CA 10
ATOM 4863 C C . VAL A 1 24 ? -13.022 -20.557 22.039 1.00 0.00 24 VAL A C 10
ATOM 4864 O O . VAL A 1 24 ? -14.183 -20.697 21.658 1.00 0.00 24 VAL A O 10
ATOM 4877 N N . LYS A 1 25 ? -12.239 -21.548 22.438 1.00 0.00 25 LYS A N 10
ATOM 4878 C CA . LYS A 1 25 ? -12.716 -22.920 22.452 1.00 0.00 25 LYS A CA 10
ATOM 4879 C C . LYS A 1 25 ? -14.139 -22.954 23.014 1.00 0.00 25 LYS A C 10
ATOM 4880 O O . LYS A 1 25 ? -14.587 -21.993 23.637 1.00 0.00 25 LYS A O 10
ATOM 4899 N N . ALA A 1 26 ? -14.808 -24.072 22.774 1.00 0.00 26 ALA A N 10
ATOM 4900 C CA . ALA A 1 26 ? -16.171 -24.244 23.248 1.00 0.00 26 ALA A CA 10
ATOM 4901 C C . ALA A 1 26 ? -16.759 -25.520 22.643 1.00 0.00 26 ALA A C 10
ATOM 4902 O O . ALA A 1 26 ? -16.941 -26.516 23.342 1.00 0.00 26 ALA A O 10
ATOM 4909 N N . ARG A 1 27 ? -17.041 -25.449 21.350 1.00 0.00 27 ARG A N 10
ATOM 4910 C CA . ARG A 1 27 ? -17.605 -26.586 20.643 1.00 0.00 27 ARG A CA 10
ATOM 4911 C C . ARG A 1 27 ? -16.671 -27.793 20.748 1.00 0.00 27 ARG A C 10
ATOM 4912 O O . ARG A 1 27 ? -17.104 -28.933 20.586 1.00 0.00 27 ARG A O 10
ATOM 4933 N N . GLY A 1 28 ? -15.408 -27.502 21.022 1.00 0.00 28 GLY A N 10
ATOM 4934 C CA . GLY A 1 28 ? -14.409 -28.549 21.151 1.00 0.00 28 GLY A CA 10
ATOM 4935 C C . GLY A 1 28 ? -14.225 -29.297 19.829 1.00 0.00 28 GLY A C 10
ATOM 4936 O O . GLY A 1 28 ? -13.239 -29.087 19.125 1.00 0.00 28 GLY A O 10
ATOM 4940 N N . ILE A 1 29 ? -15.189 -30.156 19.533 1.00 0.00 29 ILE A N 10
ATOM 4941 C CA . ILE A 1 29 ? -15.146 -30.936 18.308 1.00 0.00 29 ILE A CA 10
ATOM 4942 C C . ILE A 1 29 ? -14.704 -30.038 17.151 1.00 0.00 29 ILE A C 10
ATOM 4943 O O . ILE A 1 29 ? -15.518 -29.319 16.573 1.00 0.00 29 ILE A O 10
ATOM 4959 N N . LYS A 1 30 ? -13.416 -30.108 16.849 1.00 0.00 30 LYS A N 10
ATOM 4960 C CA . LYS A 1 30 ? -12.856 -29.310 15.772 1.00 0.00 30 LYS A CA 10
ATOM 4961 C C . LYS A 1 30 ? -13.174 -29.975 14.431 1.00 0.00 30 LYS A C 10
ATOM 4962 O O . LYS A 1 30 ? -12.544 -30.964 14.060 1.00 0.00 30 LYS A O 10
ATOM 4981 N N . MET A 1 1 ? 10.013 -10.652 14.087 1.00 0.00 1 MET A N 11
ATOM 4982 C CA . MET A 1 1 ? 11.385 -10.178 14.041 1.00 0.00 1 MET A CA 11
ATOM 4983 C C . MET A 1 1 ? 11.624 -9.309 12.804 1.00 0.00 1 MET A C 11
ATOM 4984 O O . MET A 1 1 ? 11.727 -9.822 11.691 1.00 0.00 1 MET A O 11
ATOM 4998 N N . LYS A 1 2 ? 11.705 -8.008 13.041 1.00 0.00 2 LYS A N 11
ATOM 4999 C CA . LYS A 1 2 ? 11.929 -7.063 11.960 1.00 0.00 2 LYS A CA 11
ATOM 5000 C C . LYS A 1 2 ? 10.992 -7.393 10.797 1.00 0.00 2 LYS A C 11
ATOM 5001 O O . LYS A 1 2 ? 11.332 -8.197 9.930 1.00 0.00 2 LYS A O 11
ATOM 5020 N N . ASN A 1 3 ? 9.830 -6.758 10.816 1.00 0.00 3 ASN A N 11
ATOM 5021 C CA . ASN A 1 3 ? 8.842 -6.975 9.773 1.00 0.00 3 ASN A CA 11
ATOM 5022 C C . ASN A 1 3 ? 8.498 -5.636 9.116 1.00 0.00 3 ASN A C 11
ATOM 5023 O O . ASN A 1 3 ? 8.085 -4.696 9.792 1.00 0.00 3 ASN A O 11
ATOM 5034 N N . ARG A 1 4 ? 8.682 -5.593 7.804 1.00 0.00 4 ARG A N 11
ATOM 5035 C CA . ARG A 1 4 ? 8.397 -4.386 7.048 1.00 0.00 4 ARG A CA 11
ATOM 5036 C C . ARG A 1 4 ? 7.202 -4.611 6.121 1.00 0.00 4 ARG A C 11
ATOM 5037 O O . ARG A 1 4 ? 6.547 -3.656 5.703 1.00 0.00 4 ARG A O 11
ATOM 5058 N N . LEU A 1 5 ? 6.952 -5.878 5.825 1.00 0.00 5 LEU A N 11
ATOM 5059 C CA . LEU A 1 5 ? 5.846 -6.239 4.955 1.00 0.00 5 LEU A CA 11
ATOM 5060 C C . LEU A 1 5 ? 5.786 -7.763 4.820 1.00 0.00 5 LEU A C 11
ATOM 5061 O O . LEU A 1 5 ? 6.745 -8.457 5.152 1.00 0.00 5 LEU A O 11
ATOM 5077 N N . GLY A 1 6 ? 4.649 -8.237 4.333 1.00 0.00 6 GLY A N 11
ATOM 5078 C CA . GLY A 1 6 ? 4.452 -9.665 4.150 1.00 0.00 6 GLY A CA 11
ATOM 5079 C C . GLY A 1 6 ? 4.520 -10.404 5.488 1.00 0.00 6 GLY A C 11
ATOM 5080 O O . GLY A 1 6 ? 4.674 -11.624 5.521 1.00 0.00 6 GLY A O 11
ATOM 5084 N N . THR A 1 7 ? 4.402 -9.633 6.560 1.00 0.00 7 THR A N 11
ATOM 5085 C CA . THR A 1 7 ? 4.450 -10.199 7.898 1.00 0.00 7 THR A CA 11
ATOM 5086 C C . THR A 1 7 ? 3.864 -9.216 8.913 1.00 0.00 7 THR A C 11
ATOM 5087 O O . THR A 1 7 ? 3.040 -9.594 9.744 1.00 0.00 7 THR A O 11
ATOM 5098 N N . TRP A 1 8 ? 4.315 -7.975 8.814 1.00 0.00 8 TRP A N 11
ATOM 5099 C CA . TRP A 1 8 ? 3.847 -6.934 9.714 1.00 0.00 8 TRP A CA 11
ATOM 5100 C C . TRP A 1 8 ? 2.335 -7.101 9.884 1.00 0.00 8 TRP A C 11
ATOM 5101 O O . TRP A 1 8 ? 1.805 -6.911 10.978 1.00 0.00 8 TRP A O 11
ATOM 5122 N N . TRP A 1 9 ? 1.684 -7.453 8.785 1.00 0.00 9 TRP A N 11
ATOM 5123 C CA . TRP A 1 9 ? 0.244 -7.649 8.798 1.00 0.00 9 TRP A CA 11
ATOM 5124 C C . TRP A 1 9 ? -0.043 -9.010 9.433 1.00 0.00 9 TRP A C 11
ATOM 5125 O O . TRP A 1 9 ? -0.914 -9.126 10.294 1.00 0.00 9 TRP A O 11
ATOM 5146 N N . VAL A 1 10 ? 0.706 -10.007 8.985 1.00 0.00 10 VAL A N 11
ATOM 5147 C CA . VAL A 1 10 ? 0.544 -11.356 9.498 1.00 0.00 10 VAL A CA 11
ATOM 5148 C C . VAL A 1 10 ? 0.384 -11.302 11.019 1.00 0.00 10 VAL A C 11
ATOM 5149 O O . VAL A 1 10 ? -0.392 -12.065 11.593 1.00 0.00 10 VAL A O 11
ATOM 5162 N N . ALA A 1 11 ? 1.131 -10.394 11.628 1.00 0.00 11 ALA A N 11
ATOM 5163 C CA . ALA A 1 11 ? 1.083 -10.231 13.071 1.00 0.00 11 ALA A CA 11
ATOM 5164 C C . ALA A 1 11 ? -0.377 -10.158 13.524 1.00 0.00 11 ALA A C 11
ATOM 5165 O O . ALA A 1 11 ? -0.744 -10.736 14.545 1.00 0.00 11 ALA A O 11
ATOM 5172 N N . ILE A 1 12 ? -1.170 -9.442 12.741 1.00 0.00 12 ILE A N 11
ATOM 5173 C CA . ILE A 1 12 ? -2.582 -9.285 13.047 1.00 0.00 12 ILE A CA 11
ATOM 5174 C C . ILE A 1 12 ? -3.249 -10.662 13.078 1.00 0.00 12 ILE A C 11
ATOM 5175 O O . ILE A 1 12 ? -4.048 -10.950 13.967 1.00 0.00 12 ILE A O 11
ATOM 5191 N N . LEU A 1 13 ? -2.895 -11.477 12.094 1.00 0.00 13 LEU A N 11
ATOM 5192 C CA . LEU A 1 13 ? -3.448 -12.817 11.997 1.00 0.00 13 LEU A CA 11
A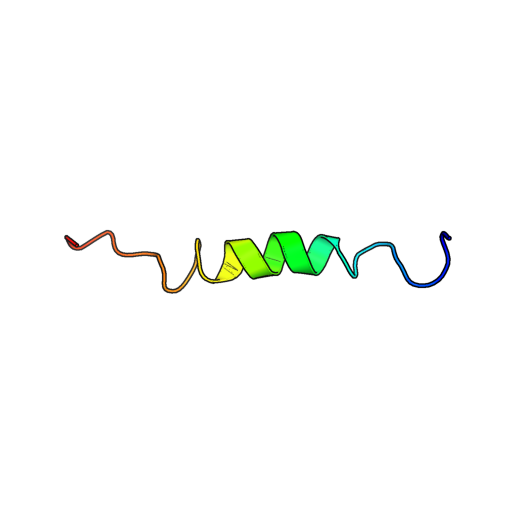TOM 5193 C C . LEU A 1 13 ? -2.968 -13.651 13.187 1.00 0.00 13 LEU A C 11
ATOM 5194 O O . LEU A 1 13 ? -3.617 -14.622 13.571 1.00 0.00 13 LEU A O 11
ATOM 5210 N N . CYS A 1 14 ? -1.834 -13.240 13.736 1.00 0.00 14 CYS A N 11
ATOM 5211 C CA . CYS A 1 14 ? -1.260 -13.936 14.874 1.00 0.00 14 CYS A CA 11
ATOM 5212 C C . CYS A 1 14 ? -1.710 -13.225 16.152 1.00 0.00 14 CYS A C 11
ATOM 5213 O O . CYS A 1 14 ? -1.504 -13.730 17.254 1.00 0.00 14 CYS A O 11
ATOM 5221 N N . MET A 1 15 ? -2.318 -12.063 15.960 1.00 0.00 15 MET A N 11
ATOM 5222 C CA . MET A 1 15 ? -2.800 -11.277 17.083 1.00 0.00 15 MET A CA 11
ATOM 5223 C C . MET A 1 15 ? -4.309 -11.451 17.267 1.00 0.00 15 MET A C 11
ATOM 5224 O O . MET A 1 15 ? -4.856 -11.089 18.307 1.00 0.00 15 MET A O 11
ATOM 5238 N N . LEU A 1 16 ? -4.938 -12.006 16.242 1.00 0.00 16 LEU A N 11
ATOM 5239 C CA . LEU A 1 16 ? -6.373 -12.233 16.277 1.00 0.00 16 LEU A CA 11
ATOM 5240 C C . LEU A 1 16 ? -6.644 -13.697 16.628 1.00 0.00 16 LEU A C 11
ATOM 5241 O O . LEU A 1 16 ? -7.427 -13.986 17.532 1.00 0.00 16 LEU A O 11
ATOM 5257 N N . LEU A 1 17 ? -5.983 -14.581 15.896 1.00 0.00 17 LEU A N 11
ATOM 5258 C CA . LEU A 1 17 ? -6.144 -16.008 16.119 1.00 0.00 17 LEU A CA 11
ATOM 5259 C C . LEU A 1 17 ? -5.839 -16.327 17.584 1.00 0.00 17 LEU A C 11
ATOM 5260 O O . LEU A 1 17 ? -6.414 -17.254 18.153 1.00 0.00 17 LEU A O 11
ATOM 5276 N N . ALA A 1 18 ? -4.936 -15.543 18.153 1.00 0.00 18 ALA A N 11
ATOM 5277 C CA . ALA A 1 18 ? -4.547 -15.731 19.540 1.00 0.00 18 ALA A CA 11
ATOM 5278 C C . ALA A 1 18 ? -5.787 -16.079 20.368 1.00 0.00 18 ALA A C 11
ATOM 5279 O O . ALA A 1 18 ? -5.935 -17.212 20.825 1.00 0.00 18 ALA A O 11
ATOM 5286 N N . SER A 1 19 ? -6.644 -15.083 20.538 1.00 0.00 19 SER A N 11
ATOM 5287 C CA . SER A 1 19 ? -7.865 -15.269 21.303 1.00 0.00 19 SER A CA 11
ATOM 5288 C C . SER A 1 19 ? -8.622 -16.496 20.791 1.00 0.00 19 SER A C 11
ATOM 5289 O O . SER A 1 19 ? -8.945 -17.397 21.562 1.00 0.00 19 SER A O 11
ATOM 5297 N N . HIS A 1 20 ? -8.885 -16.489 19.492 1.00 0.00 20 HIS A N 11
ATOM 5298 C CA . HIS A 1 20 ? -9.599 -17.589 18.867 1.00 0.00 20 HIS A CA 11
ATOM 5299 C C . HIS A 1 20 ? -9.124 -18.915 19.466 1.00 0.00 20 HIS A C 11
ATOM 5300 O O . HIS A 1 20 ? -9.933 -19.796 19.754 1.00 0.00 20 HIS A O 11
ATOM 5315 N N . LEU A 1 21 ? -7.813 -19.015 19.636 1.00 0.00 21 LEU A N 11
ATOM 5316 C CA . LEU A 1 21 ? -7.221 -20.218 20.195 1.00 0.00 21 LEU A CA 11
ATOM 5317 C C . LEU A 1 21 ? -6.409 -19.851 21.439 1.00 0.00 21 LEU A C 11
ATOM 5318 O O . LEU A 1 21 ? -5.229 -20.182 21.533 1.00 0.00 21 LEU A O 11
ATOM 5334 N N . SER A 1 22 ? -7.074 -19.171 22.361 1.00 0.00 22 SER A N 11
ATOM 5335 C CA . SER A 1 22 ? -6.429 -18.755 23.595 1.00 0.00 22 SER A CA 11
ATOM 5336 C C . SER A 1 22 ? -7.482 -18.467 24.666 1.00 0.00 22 SER A C 11
ATOM 5337 O O . SER A 1 22 ? -7.503 -19.114 25.711 1.00 0.00 22 SER A O 11
ATOM 5345 N N . THR A 1 23 ? -8.332 -17.495 24.368 1.00 0.00 23 THR A N 11
ATOM 5346 C CA . THR A 1 23 ? -9.386 -17.112 25.292 1.00 0.00 23 THR A CA 11
ATOM 5347 C C . THR A 1 23 ? -10.756 -17.488 24.723 1.00 0.00 23 THR A C 11
ATOM 5348 O O . THR A 1 23 ? -11.689 -17.763 25.474 1.00 0.00 23 THR A O 11
ATOM 5359 N N . VAL A 1 24 ? -10.832 -17.489 23.401 1.00 0.00 24 VAL A N 11
ATOM 5360 C CA . VAL A 1 24 ? -12.071 -17.826 22.722 1.00 0.00 24 VAL A CA 11
ATOM 5361 C C . VAL A 1 24 ? -12.527 -19.219 23.163 1.00 0.00 24 VAL A C 11
ATOM 5362 O O . VAL A 1 24 ? -13.434 -19.348 23.983 1.00 0.00 24 VAL A O 11
ATOM 5375 N N . LYS A 1 25 ? -11.875 -20.225 22.600 1.00 0.00 25 LYS A N 11
ATOM 5376 C CA . LYS A 1 25 ? -12.200 -21.603 22.925 1.00 0.00 25 LYS A CA 11
ATOM 5377 C C . LYS A 1 25 ? -12.466 -21.720 24.428 1.00 0.00 25 LYS A C 11
ATOM 5378 O O . LYS A 1 25 ? -11.698 -21.204 25.239 1.00 0.00 25 LYS A O 11
ATOM 5397 N N . ALA A 1 26 ? -13.556 -22.399 24.754 1.00 0.00 26 ALA A N 11
ATOM 5398 C CA . ALA A 1 26 ? -13.932 -22.589 26.144 1.00 0.00 26 ALA A CA 11
ATOM 5399 C C . ALA A 1 26 ? -14.971 -23.708 26.238 1.00 0.00 26 ALA A C 11
ATOM 5400 O O . ALA A 1 26 ? -16.121 -23.462 26.597 1.00 0.00 26 ALA A O 11
ATOM 5407 N N . ARG A 1 27 ? -14.529 -24.912 25.908 1.00 0.00 27 ARG A N 11
ATOM 5408 C CA . ARG A 1 27 ? -15.405 -26.069 25.951 1.00 0.00 27 ARG A CA 11
ATOM 5409 C C . ARG A 1 27 ? -14.988 -27.011 27.082 1.00 0.00 27 ARG A C 11
ATOM 5410 O O . ARG A 1 27 ? -15.749 -27.894 27.473 1.00 0.00 27 ARG A O 11
ATOM 5431 N N . GLY A 1 28 ? -13.778 -26.790 27.576 1.00 0.00 28 GLY A N 11
ATOM 5432 C CA . GLY A 1 28 ? -13.250 -27.608 28.655 1.00 0.00 28 GLY A CA 11
ATOM 5433 C C . GLY A 1 28 ? -12.372 -26.777 29.593 1.00 0.00 28 GLY A C 11
ATOM 5434 O O . GLY A 1 28 ? -11.298 -27.221 29.998 1.00 0.00 28 GLY A O 11
ATOM 5438 N N . ILE A 1 29 ? -12.859 -25.587 29.910 1.00 0.00 29 ILE A N 11
ATOM 5439 C CA . ILE A 1 29 ? -12.132 -24.690 30.792 1.00 0.00 29 ILE A CA 11
ATOM 5440 C C . ILE A 1 29 ? -13.003 -24.359 32.006 1.00 0.00 29 ILE A C 11
ATOM 5441 O O . ILE A 1 29 ? -13.750 -23.382 31.990 1.00 0.00 29 ILE A O 11
ATOM 5457 N N . LYS A 1 30 ? -12.877 -25.191 33.028 1.00 0.00 30 LYS A N 11
ATOM 5458 C CA . LYS A 1 30 ? -13.643 -25.000 34.248 1.00 0.00 30 LYS A CA 11
ATOM 5459 C C . LYS A 1 30 ? -13.245 -26.066 35.269 1.00 0.00 30 LYS A C 11
ATOM 5460 O O . LYS A 1 30 ? -12.386 -26.903 34.994 1.00 0.00 30 LYS A O 11
ATOM 5479 N N . MET A 1 1 ? 6.923 3.250 3.618 1.00 0.00 1 MET A N 12
ATOM 5480 C CA . MET A 1 1 ? 7.092 3.097 2.184 1.00 0.00 1 MET A CA 12
ATOM 5481 C C . MET A 1 1 ? 7.255 1.623 1.805 1.00 0.00 1 MET A C 12
ATOM 5482 O O . MET A 1 1 ? 6.372 1.036 1.182 1.00 0.00 1 MET A O 12
ATOM 5496 N N . LYS A 1 2 ? 8.393 1.068 2.197 1.00 0.00 2 LYS A N 12
ATOM 5497 C CA . LYS A 1 2 ? 8.685 -0.326 1.906 1.00 0.00 2 LYS A CA 12
ATOM 5498 C C . LYS A 1 2 ? 9.819 -0.806 2.814 1.00 0.00 2 LYS A C 12
ATOM 5499 O O . LYS A 1 2 ? 10.589 0.003 3.330 1.00 0.00 2 LYS A O 12
ATOM 5518 N N . ASN A 1 3 ? 9.886 -2.118 2.981 1.00 0.00 3 ASN A N 12
ATOM 5519 C CA . ASN A 1 3 ? 10.914 -2.715 3.817 1.00 0.00 3 ASN A CA 12
ATOM 5520 C C . ASN A 1 3 ? 10.769 -4.238 3.786 1.00 0.00 3 ASN A C 12
ATOM 5521 O O . ASN A 1 3 ? 10.967 -4.904 4.801 1.00 0.00 3 ASN A O 12
ATOM 5532 N N . ARG A 1 4 ? 10.429 -4.743 2.610 1.00 0.00 4 ARG A N 12
ATOM 5533 C CA . ARG A 1 4 ? 10.257 -6.175 2.433 1.00 0.00 4 ARG A CA 12
ATOM 5534 C C . ARG A 1 4 ? 8.921 -6.627 3.027 1.00 0.00 4 ARG A C 12
ATOM 5535 O O . ARG A 1 4 ? 8.118 -7.263 2.346 1.00 0.00 4 ARG A O 12
ATOM 5556 N N . LEU A 1 5 ? 8.725 -6.281 4.291 1.00 0.00 5 LEU A N 12
ATOM 5557 C CA . LEU A 1 5 ? 7.500 -6.643 4.985 1.00 0.00 5 LEU A CA 12
ATOM 5558 C C . LEU A 1 5 ? 7.182 -8.115 4.715 1.00 0.00 5 LEU A C 12
ATOM 5559 O O . LEU A 1 5 ? 8.009 -8.841 4.164 1.00 0.00 5 LEU A O 12
ATOM 5575 N N . GLY A 1 6 ? 5.984 -8.511 5.116 1.00 0.00 6 GLY A N 12
ATOM 5576 C CA . GLY A 1 6 ? 5.547 -9.885 4.925 1.00 0.00 6 GLY A CA 12
ATOM 5577 C C . GLY A 1 6 ? 5.348 -10.588 6.269 1.00 0.00 6 GLY A C 12
ATOM 5578 O O . GLY A 1 6 ? 5.444 -11.812 6.352 1.00 0.00 6 GLY A O 12
ATOM 5582 N N . THR A 1 7 ? 5.075 -9.786 7.286 1.00 0.00 7 THR A N 12
ATOM 5583 C CA . THR A 1 7 ? 4.861 -10.316 8.623 1.00 0.00 7 THR A CA 12
ATOM 5584 C C . THR A 1 7 ? 4.100 -9.306 9.482 1.00 0.00 7 THR A C 12
ATOM 5585 O O . THR A 1 7 ? 3.179 -9.673 10.211 1.00 0.00 7 THR A O 12
ATOM 5596 N N . TRP A 1 8 ? 4.515 -8.052 9.371 1.00 0.00 8 TRP A N 12
ATOM 5597 C CA . TRP A 1 8 ? 3.883 -6.985 10.130 1.00 0.00 8 TRP A CA 12
ATOM 5598 C C . TRP A 1 8 ? 2.373 -7.224 10.114 1.00 0.00 8 TRP A C 12
ATOM 5599 O O . TRP A 1 8 ? 1.705 -7.062 11.135 1.00 0.00 8 TRP A O 12
ATOM 5620 N N . TRP A 1 9 ? 1.878 -7.605 8.946 1.00 0.00 9 TRP A N 12
ATOM 5621 C CA . TRP A 1 9 ? 0.458 -7.867 8.784 1.00 0.00 9 TRP A CA 12
ATOM 5622 C C . TRP A 1 9 ? 0.146 -9.208 9.452 1.00 0.00 9 TRP A C 12
ATOM 5623 O O . TRP A 1 9 ? -0.819 -9.321 10.207 1.00 0.00 9 TRP A O 12
ATOM 5644 N N . VAL A 1 10 ? 0.981 -10.192 9.149 1.00 0.00 10 VAL A N 12
ATOM 5645 C CA . VAL A 1 10 ? 0.806 -11.520 9.711 1.00 0.00 10 VAL A CA 12
ATOM 5646 C C . VAL A 1 10 ? 0.448 -11.401 11.193 1.00 0.00 10 VAL A C 12
ATOM 5647 O O . VAL A 1 10 ? -0.368 -12.166 11.703 1.00 0.00 10 VAL A O 12
ATOM 5660 N N . ALA A 1 11 ? 1.078 -10.433 11.845 1.00 0.00 11 ALA A N 12
ATOM 5661 C CA . ALA A 1 11 ? 0.837 -10.203 13.259 1.00 0.00 11 ALA A CA 12
ATOM 5662 C C . ALA A 1 11 ? -0.669 -10.234 13.527 1.00 0.00 11 ALA A C 12
ATOM 5663 O O . ALA A 1 11 ? -1.112 -10.758 14.547 1.00 0.00 11 ALA A O 12
ATOM 5670 N N . ILE A 1 12 ? -1.415 -9.663 12.591 1.00 0.00 12 ILE A N 12
ATOM 5671 C CA . ILE A 1 12 ? -2.863 -9.618 12.714 1.00 0.00 12 ILE A CA 12
ATOM 5672 C C . ILE A 1 12 ? -3.409 -11.046 12.786 1.00 0.00 12 ILE A C 12
ATOM 5673 O O . ILE A 1 12 ? -4.234 -11.356 13.643 1.00 0.00 12 ILE A O 12
ATOM 5689 N N . LEU A 1 13 ? -2.926 -11.877 11.874 1.00 0.00 13 LEU A N 12
ATOM 5690 C CA . LEU A 1 13 ? -3.355 -13.264 11.824 1.00 0.00 13 LEU A CA 12
ATOM 5691 C C . LEU A 1 13 ? -2.855 -13.994 13.072 1.00 0.00 13 LEU A C 12
ATOM 5692 O O . LEU A 1 13 ? -3.367 -15.057 13.421 1.00 0.00 13 LEU A O 12
ATOM 5708 N N . CYS A 1 14 ? -1.861 -13.394 13.711 1.00 0.00 14 CYS A N 12
ATOM 5709 C CA . CYS A 1 14 ? -1.285 -13.974 14.913 1.00 0.00 14 CYS A CA 12
ATOM 5710 C C . CYS A 1 14 ? -1.845 -13.222 16.123 1.00 0.00 14 CYS A C 12
ATOM 5711 O O . CYS A 1 14 ? -1.522 -13.549 17.264 1.00 0.00 14 CYS A O 12
ATOM 5719 N N . MET A 1 15 ? -2.672 -12.230 15.833 1.00 0.00 15 MET A N 12
ATOM 5720 C CA . MET A 1 15 ? -3.279 -11.430 16.882 1.00 0.00 15 MET A CA 12
ATOM 5721 C C . MET A 1 15 ? -4.768 -11.751 17.027 1.00 0.00 15 MET A C 12
ATOM 5722 O O . MET A 1 15 ? -5.375 -11.445 18.052 1.00 0.00 15 MET A O 12
ATOM 5736 N N . LEU A 1 16 ? -5.311 -12.364 15.986 1.00 0.00 16 LEU A N 12
ATOM 5737 C CA . LEU A 1 16 ? -6.717 -12.730 15.984 1.00 0.00 16 LEU A CA 12
ATOM 5738 C C . LEU A 1 16 ? -6.854 -14.211 16.343 1.00 0.00 16 LEU A C 12
ATOM 5739 O O . LEU A 1 16 ? -7.877 -14.631 16.883 1.00 0.00 16 LEU A O 12
ATOM 5755 N N . LEU A 1 17 ? -5.808 -14.963 16.029 1.00 0.00 17 LEU A N 12
ATOM 5756 C CA . LEU A 1 17 ? -5.800 -16.388 16.312 1.00 0.00 17 LEU A CA 12
ATOM 5757 C C . LEU A 1 17 ? -5.351 -16.613 17.758 1.00 0.00 17 LEU A C 12
ATOM 5758 O O . LEU A 1 17 ? -5.659 -17.645 18.353 1.00 0.00 17 LEU A O 12
ATOM 5774 N N . ALA A 1 18 ? -4.629 -15.633 18.279 1.00 0.00 18 ALA A N 12
ATOM 5775 C CA . ALA A 1 18 ? -4.134 -15.711 19.643 1.00 0.00 18 ALA A CA 12
ATOM 5776 C C . ALA A 1 18 ? -5.226 -16.293 20.544 1.00 0.00 18 ALA A C 12
ATOM 5777 O O . ALA A 1 18 ? -5.227 -17.488 20.834 1.00 0.00 18 ALA A O 12
ATOM 5784 N N . SER A 1 19 ? -6.131 -15.419 20.963 1.00 0.00 19 SER A N 12
ATOM 5785 C CA . SER A 1 19 ? -7.226 -15.830 21.825 1.00 0.00 19 SER A CA 12
ATOM 5786 C C . SER A 1 19 ? -7.822 -17.146 21.321 1.00 0.00 19 SER A C 12
ATOM 5787 O O . SER A 1 19 ? -7.958 -18.102 22.083 1.00 0.00 19 SER A O 12
ATOM 5795 N N . HIS A 1 20 ? -8.164 -17.151 20.041 1.00 0.00 20 HIS A N 12
ATOM 5796 C CA . HIS A 1 20 ? -8.744 -18.334 19.427 1.00 0.00 20 HIS A CA 12
ATOM 5797 C C . HIS A 1 20 ? -7.915 -19.564 19.800 1.00 0.00 20 HIS A C 12
ATOM 5798 O O . HIS A 1 20 ? -8.459 -20.654 19.971 1.00 0.00 20 HIS A O 12
ATOM 5813 N N . LEU A 1 21 ? -6.613 -19.350 19.915 1.00 0.00 21 LEU A N 12
ATOM 5814 C CA . LEU A 1 21 ? -5.704 -20.428 20.266 1.00 0.00 21 LEU A CA 12
ATOM 5815 C C . LEU A 1 21 ? -5.046 -20.118 21.611 1.00 0.00 21 LEU A C 12
ATOM 5816 O O . LEU A 1 21 ? -3.847 -20.334 21.784 1.00 0.00 21 LEU A O 12
ATOM 5832 N N . SER A 1 22 ? -5.859 -19.617 22.530 1.00 0.00 22 SER A N 12
ATOM 5833 C CA . SER A 1 22 ? -5.370 -19.275 23.854 1.00 0.00 22 SER A CA 12
ATOM 5834 C C . SER A 1 22 ? -6.380 -19.718 24.916 1.00 0.00 22 SER A C 12
ATOM 5835 O O . SER A 1 22 ? -6.128 -20.664 25.660 1.00 0.00 22 SER A O 12
ATOM 5843 N N . THR A 1 23 ? -7.502 -19.014 24.951 1.00 0.00 23 THR A N 12
ATOM 5844 C CA . THR A 1 23 ? -8.550 -19.323 25.908 1.00 0.00 23 THR A CA 12
ATOM 5845 C C . THR A 1 23 ? -9.742 -19.972 25.202 1.00 0.00 23 THR A C 12
ATOM 5846 O O . THR A 1 23 ? -10.509 -20.708 25.820 1.00 0.00 23 THR A O 12
ATOM 5857 N N . VAL A 1 24 ? -9.861 -19.675 23.916 1.00 0.00 24 VAL A N 12
ATOM 5858 C CA . VAL A 1 24 ? -10.946 -20.221 23.119 1.00 0.00 24 VAL A CA 12
ATOM 5859 C C . VAL A 1 24 ? -10.933 -21.746 23.223 1.00 0.00 24 VAL A C 12
ATOM 5860 O O . VAL A 1 24 ? -11.814 -22.338 23.845 1.00 0.00 24 VAL A O 12
ATOM 5873 N N . LYS A 1 25 ? -9.923 -22.341 22.604 1.00 0.00 25 LYS A N 12
ATOM 5874 C CA . LYS A 1 25 ? -9.784 -23.787 22.618 1.00 0.00 25 LYS A CA 12
ATOM 5875 C C . LYS A 1 25 ? -9.708 -24.273 24.067 1.00 0.00 25 LYS A C 12
ATOM 5876 O O . LYS A 1 25 ? -9.744 -23.469 24.997 1.00 0.00 25 LYS A O 12
ATOM 5895 N N . ALA A 1 26 ? -9.604 -25.586 24.213 1.00 0.00 26 ALA A N 12
ATOM 5896 C CA . ALA A 1 26 ? -9.523 -26.188 25.532 1.00 0.00 26 ALA A CA 12
ATOM 5897 C C . ALA A 1 26 ? -10.767 -25.808 26.340 1.00 0.00 26 ALA A C 12
ATOM 5898 O O . ALA A 1 26 ? -10.666 -25.116 27.351 1.00 0.00 26 ALA A O 12
ATOM 5905 N N . ARG A 1 27 ? -11.909 -26.278 25.861 1.00 0.00 27 ARG A N 12
ATOM 5906 C CA . ARG A 1 27 ? -13.171 -25.997 26.525 1.00 0.00 27 ARG A CA 12
ATOM 5907 C C . ARG A 1 27 ? -13.501 -27.103 27.529 1.00 0.00 27 ARG A C 12
ATOM 5908 O O . ARG A 1 27 ? -14.663 -27.299 27.882 1.00 0.00 27 ARG A O 12
ATOM 5929 N N . GLY A 1 28 ? -12.458 -27.797 27.961 1.00 0.00 28 GLY A N 12
ATOM 5930 C CA . GLY A 1 28 ? -12.623 -28.880 28.917 1.00 0.00 28 GLY A CA 12
ATOM 5931 C C . GLY A 1 28 ? -11.927 -28.552 30.239 1.00 0.00 28 GLY A C 12
ATOM 5932 O O . GLY A 1 28 ? -10.915 -29.164 30.580 1.00 0.00 28 GLY A O 12
ATOM 5936 N N . ILE A 1 29 ? -12.498 -27.590 30.949 1.00 0.00 29 ILE A N 12
ATOM 5937 C CA . ILE A 1 29 ? -11.945 -27.175 32.227 1.00 0.00 29 ILE A CA 12
ATOM 5938 C C . ILE A 1 29 ? -11.757 -28.403 33.119 1.00 0.00 29 ILE A C 12
ATOM 5939 O O . ILE A 1 29 ? -10.949 -28.383 34.047 1.00 0.00 29 ILE A O 12
ATOM 5955 N N . LYS A 1 30 ? -12.516 -29.443 32.809 1.00 0.00 30 LYS A N 12
ATOM 5956 C CA . LYS A 1 30 ? -12.443 -30.678 33.570 1.00 0.00 30 LYS A CA 12
ATOM 5957 C C . LYS A 1 30 ? -12.390 -30.348 35.064 1.00 0.00 30 LYS A C 12
ATOM 5958 O O . LYS A 1 30 ? -11.985 -31.182 35.873 1.00 0.00 30 LYS A O 12
ATOM 5977 N N . MET A 1 1 ? 12.000 1.234 10.544 1.00 0.00 1 MET A N 13
ATOM 5978 C CA . MET A 1 1 ? 12.243 0.044 9.747 1.00 0.00 1 MET A CA 13
ATOM 5979 C C . MET A 1 1 ? 11.324 0.005 8.524 1.00 0.00 1 MET A C 13
ATOM 5980 O O . MET A 1 1 ? 10.152 0.371 8.612 1.00 0.00 1 MET A O 13
ATOM 5994 N N . LYS A 1 2 ? 11.890 -0.442 7.413 1.00 0.00 2 LYS A N 13
ATOM 5995 C CA . LYS A 1 2 ? 11.135 -0.533 6.174 1.00 0.00 2 LYS A CA 13
ATOM 5996 C C . LYS A 1 2 ? 11.605 -1.757 5.385 1.00 0.00 2 LYS A C 13
ATOM 5997 O O . LYS A 1 2 ? 12.642 -2.341 5.696 1.00 0.00 2 LYS A O 13
ATOM 6016 N N . ASN A 1 3 ? 10.817 -2.110 4.379 1.00 0.00 3 ASN A N 13
ATOM 6017 C CA . ASN A 1 3 ? 11.140 -3.254 3.544 1.00 0.00 3 ASN A CA 13
ATOM 6018 C C . ASN A 1 3 ? 11.072 -4.530 4.384 1.00 0.00 3 ASN A C 13
ATOM 6019 O O . ASN A 1 3 ? 10.937 -4.466 5.606 1.00 0.00 3 ASN A O 13
ATOM 6030 N N . ARG A 1 4 ? 11.169 -5.660 3.699 1.00 0.00 4 ARG A N 13
ATOM 6031 C CA . ARG A 1 4 ? 11.120 -6.948 4.367 1.00 0.00 4 ARG A CA 13
ATOM 6032 C C . ARG A 1 4 ? 9.742 -7.170 4.992 1.00 0.00 4 ARG A C 13
ATOM 6033 O O . ARG A 1 4 ? 9.556 -8.095 5.782 1.00 0.00 4 ARG A O 13
ATOM 6054 N N . LEU A 1 5 ? 8.810 -6.308 4.615 1.00 0.00 5 LEU A N 13
ATOM 6055 C CA . LEU A 1 5 ? 7.454 -6.398 5.129 1.00 0.00 5 LEU A CA 13
ATOM 6056 C C . LEU A 1 5 ? 6.808 -7.690 4.625 1.00 0.00 5 LEU A C 13
ATOM 6057 O O . LEU A 1 5 ? 7.270 -8.281 3.651 1.00 0.00 5 LEU A O 13
ATOM 6073 N N . GLY A 1 6 ? 5.748 -8.091 5.312 1.00 0.00 6 GLY A N 13
ATOM 6074 C CA . GLY A 1 6 ? 5.033 -9.302 4.947 1.00 0.00 6 GLY A CA 13
ATOM 6075 C C . GLY A 1 6 ? 4.604 -10.081 6.191 1.00 0.00 6 GLY A C 13
ATOM 6076 O O . GLY A 1 6 ? 3.794 -11.003 6.102 1.00 0.00 6 GLY A O 13
ATOM 6080 N N . THR A 1 7 ? 5.167 -9.684 7.323 1.00 0.00 7 THR A N 13
ATOM 6081 C CA . THR A 1 7 ? 4.852 -10.334 8.583 1.00 0.00 7 THR A CA 13
ATOM 6082 C C . THR A 1 7 ? 4.135 -9.360 9.521 1.00 0.00 7 THR A C 13
ATOM 6083 O O . THR A 1 7 ? 3.212 -9.748 10.237 1.00 0.00 7 THR A O 13
ATOM 6094 N N . TRP A 1 8 ? 4.586 -8.115 9.487 1.00 0.00 8 TRP A N 13
ATOM 6095 C CA . TRP A 1 8 ? 3.999 -7.083 10.324 1.00 0.00 8 TRP A CA 13
ATOM 6096 C C . TRP A 1 8 ? 2.481 -7.277 10.320 1.00 0.00 8 TRP A C 13
ATOM 6097 O O . TRP A 1 8 ? 1.837 -7.183 11.364 1.00 0.00 8 TRP A O 13
ATOM 6118 N N . TRP A 1 9 ? 1.954 -7.545 9.134 1.00 0.00 9 TRP A N 13
ATOM 6119 C CA . TRP A 1 9 ? 0.524 -7.753 8.981 1.00 0.00 9 TRP A CA 13
ATOM 6120 C C . TRP A 1 9 ? 0.178 -9.118 9.582 1.00 0.00 9 TRP A C 13
ATOM 6121 O O . TRP A 1 9 ? -0.765 -9.234 10.363 1.00 0.00 9 TRP A O 13
ATOM 6142 N N . VAL A 1 10 ? 0.961 -10.115 9.196 1.00 0.00 10 VAL A N 13
ATOM 6143 C CA . VAL A 1 10 ? 0.748 -11.465 9.687 1.00 0.00 10 VAL A CA 13
ATOM 6144 C C . VAL A 1 10 ? 0.459 -11.418 11.189 1.00 0.00 10 VAL A C 13
ATOM 6145 O O . VAL A 1 10 ? -0.355 -12.191 11.692 1.00 0.00 10 VAL A O 13
ATOM 6158 N N . ALA A 1 11 ? 1.142 -10.504 11.862 1.00 0.00 11 ALA A N 13
ATOM 6159 C CA . ALA A 1 11 ? 0.968 -10.345 13.296 1.00 0.00 11 ALA A CA 13
ATOM 6160 C C . ALA A 1 11 ? -0.525 -10.361 13.629 1.00 0.00 11 ALA A C 13
ATOM 6161 O O . ALA A 1 11 ? -0.926 -10.878 14.671 1.00 0.00 11 ALA A O 13
ATOM 6168 N N . ILE A 1 12 ? -1.307 -9.791 12.725 1.00 0.00 12 ILE A N 13
ATOM 6169 C CA . ILE A 1 12 ? -2.747 -9.734 12.911 1.00 0.00 12 ILE A CA 13
ATOM 6170 C C . ILE A 1 12 ? -3.313 -11.155 12.920 1.00 0.00 12 ILE A C 13
ATOM 6171 O O . ILE A 1 12 ? -4.144 -11.490 13.762 1.00 0.00 12 ILE A O 13
ATOM 6187 N N . LEU A 1 13 ? -2.839 -11.953 11.974 1.00 0.00 13 LEU A N 13
ATOM 6188 C CA . LEU A 1 13 ? -3.287 -13.329 11.863 1.00 0.00 13 LEU A CA 13
ATOM 6189 C C . LEU A 1 13 ? -2.747 -14.134 13.047 1.00 0.00 13 LEU A C 13
ATOM 6190 O O . LEU A 1 13 ? -3.253 -15.215 13.349 1.00 0.00 13 LEU A O 13
ATOM 6206 N N . CYS A 1 14 ? -1.729 -13.577 13.684 1.00 0.00 14 CYS A N 13
ATOM 6207 C CA . CYS A 1 14 ? -1.116 -14.230 14.829 1.00 0.00 14 CYS A CA 13
ATOM 6208 C C . CYS A 1 14 ? -1.656 -13.574 16.102 1.00 0.00 14 CYS A C 13
ATOM 6209 O O . CYS A 1 14 ? -1.406 -14.056 17.206 1.00 0.00 14 CYS A O 13
ATOM 6217 N N . MET A 1 15 ? -2.387 -12.487 15.905 1.00 0.00 15 MET A N 13
ATOM 6218 C CA . MET A 1 15 ? -2.965 -11.762 17.024 1.00 0.00 15 MET A CA 13
ATOM 6219 C C . MET A 1 15 ? -4.451 -12.091 17.181 1.00 0.00 15 MET A C 13
ATOM 6220 O O . MET A 1 15 ? -4.939 -12.257 18.298 1.00 0.00 15 MET A O 13
ATOM 6234 N N . LEU A 1 16 ? -5.129 -12.174 16.046 1.00 0.00 16 LEU A N 13
ATOM 6235 C CA . LEU A 1 16 ? -6.551 -12.479 16.044 1.00 0.00 16 LEU A CA 13
ATOM 6236 C C . LEU A 1 16 ? -6.753 -13.945 16.431 1.00 0.00 16 LEU A C 13
ATOM 6237 O O . LEU A 1 16 ? -7.808 -14.316 16.943 1.00 0.00 16 LEU A O 13
ATOM 6253 N N . LEU A 1 17 ? -5.725 -14.740 16.171 1.00 0.00 17 LEU A N 13
ATOM 6254 C CA . LEU A 1 17 ? -5.776 -16.158 16.486 1.00 0.00 17 LEU A CA 13
ATOM 6255 C C . LEU A 1 17 ? -5.273 -16.378 17.913 1.00 0.00 17 LEU A C 13
ATOM 6256 O O . LEU A 1 17 ? -5.706 -17.307 18.592 1.00 0.00 17 LEU A O 13
ATOM 6272 N N . ALA A 1 18 ? -4.364 -15.507 18.326 1.00 0.00 18 ALA A N 13
ATOM 6273 C CA . ALA A 1 18 ? -3.797 -15.593 19.662 1.00 0.00 18 ALA A CA 13
ATOM 6274 C C . ALA A 1 18 ? -4.901 -15.953 20.658 1.00 0.00 18 ALA A C 13
ATOM 6275 O O . ALA A 1 18 ? -5.022 -17.107 21.066 1.00 0.00 18 ALA A O 13
ATOM 6282 N N . SER A 1 19 ? -5.678 -14.943 21.021 1.00 0.00 19 SER A N 13
ATOM 6283 C CA . SER A 1 19 ? -6.768 -15.138 21.961 1.00 0.00 19 SER A CA 13
ATOM 6284 C C . SER A 1 19 ? -7.526 -16.424 21.625 1.00 0.00 19 SER A C 13
ATOM 6285 O O . SER A 1 19 ? -7.763 -17.255 22.500 1.00 0.00 19 SER A O 13
ATOM 6293 N N . HIS A 1 20 ? -7.886 -16.546 20.357 1.00 0.00 20 HIS A N 13
ATOM 6294 C CA . HIS A 1 20 ? -8.612 -17.716 19.894 1.00 0.00 20 HIS A CA 13
ATOM 6295 C C . HIS A 1 20 ? -7.890 -18.983 20.355 1.00 0.00 20 HIS A C 13
ATOM 6296 O O . HIS A 1 20 ? -8.529 -19.956 20.753 1.00 0.00 20 HIS A O 13
ATOM 6311 N N . LEU A 1 21 ? -6.568 -18.932 20.285 1.00 0.00 21 LEU A N 13
ATOM 6312 C CA . LEU A 1 21 ? -5.752 -20.064 20.691 1.00 0.00 21 LEU A CA 13
ATOM 6313 C C . LEU A 1 21 ? -4.765 -19.615 21.770 1.00 0.00 21 LEU A C 13
ATOM 6314 O O . LEU A 1 21 ? -3.570 -19.892 21.677 1.00 0.00 21 LEU A O 13
ATOM 6330 N N . SER A 1 22 ? -5.301 -18.929 22.769 1.00 0.00 22 SER A N 13
ATOM 6331 C CA . SER A 1 22 ? -4.482 -18.439 23.864 1.00 0.00 22 SER A CA 13
ATOM 6332 C C . SER A 1 22 ? -5.308 -18.384 25.151 1.00 0.00 22 SER A C 13
ATOM 6333 O O . SER A 1 22 ? -5.002 -19.079 26.120 1.00 0.00 22 SER A O 13
ATOM 6341 N N . THR A 1 23 ? -6.338 -17.551 25.121 1.00 0.00 23 THR A N 13
ATOM 6342 C CA . THR A 1 23 ? -7.210 -17.397 26.272 1.00 0.00 23 THR A CA 13
ATOM 6343 C C . THR A 1 23 ? -8.401 -18.352 26.171 1.00 0.00 23 THR A C 13
ATOM 6344 O O . THR A 1 23 ? -9.055 -18.642 27.171 1.00 0.00 23 THR A O 13
ATOM 6355 N N . VAL A 1 24 ? -8.647 -18.814 24.954 1.00 0.00 24 VAL A N 13
ATOM 6356 C CA . VAL A 1 24 ? -9.748 -19.730 24.710 1.00 0.00 24 VAL A CA 13
ATOM 6357 C C . VAL A 1 24 ? -9.645 -20.913 25.675 1.00 0.00 24 VAL A C 13
ATOM 6358 O O . VAL A 1 24 ? -10.639 -21.587 25.944 1.00 0.00 24 VAL A O 13
ATOM 6371 N N . LYS A 1 25 ? -8.436 -21.129 26.171 1.00 0.00 25 LYS A N 13
ATOM 6372 C CA . LYS A 1 25 ? -8.191 -22.219 27.100 1.00 0.00 25 LYS A CA 13
ATOM 6373 C C . LYS A 1 25 ? -9.092 -22.049 28.325 1.00 0.00 25 LYS A C 13
ATOM 6374 O O . LYS A 1 25 ? -9.494 -20.934 28.656 1.00 0.00 25 LYS A O 13
ATOM 6393 N N . ALA A 1 26 ? -9.383 -23.172 28.965 1.00 0.00 26 ALA A N 13
ATOM 6394 C CA . ALA A 1 26 ? -10.230 -23.163 30.146 1.00 0.00 26 ALA A CA 13
ATOM 6395 C C . ALA A 1 26 ? -9.453 -23.746 31.329 1.00 0.00 26 ALA A C 13
ATOM 6396 O O . ALA A 1 26 ? -9.408 -23.147 32.402 1.00 0.00 26 ALA A O 13
ATOM 6403 N N . ARG A 1 27 ? -8.862 -24.908 31.093 1.00 0.00 27 ARG A N 13
ATOM 6404 C CA . ARG A 1 27 ? -8.090 -25.579 32.124 1.00 0.00 27 ARG A CA 13
ATOM 6405 C C . ARG A 1 27 ? -6.719 -24.916 32.279 1.00 0.00 27 ARG A C 13
ATOM 6406 O O . ARG A 1 27 ? -6.098 -25.005 33.337 1.00 0.00 27 ARG A O 13
ATOM 6427 N N . GLY A 1 28 ? -6.289 -24.266 31.208 1.00 0.00 28 GLY A N 13
ATOM 6428 C CA . GLY A 1 28 ? -5.004 -23.588 31.210 1.00 0.00 28 GLY A CA 13
ATOM 6429 C C . GLY A 1 28 ? -3.853 -24.594 31.289 1.00 0.00 28 GLY A C 13
ATOM 6430 O O . GLY A 1 28 ? -3.157 -24.825 30.303 1.00 0.00 28 GLY A O 13
ATOM 6434 N N . ILE A 1 29 ? -3.690 -25.165 32.474 1.00 0.00 29 ILE A N 13
ATOM 6435 C CA . ILE A 1 29 ? -2.637 -26.141 32.694 1.00 0.00 29 ILE A CA 13
ATOM 6436 C C . ILE A 1 29 ? -3.258 -27.530 32.847 1.00 0.00 29 ILE A C 13
ATOM 6437 O O . ILE A 1 29 ? -3.652 -28.150 31.860 1.00 0.00 29 ILE A O 13
ATOM 6453 N N . LYS A 1 30 ? -3.326 -27.980 34.091 1.00 0.00 30 LYS A N 13
ATOM 6454 C CA . LYS A 1 30 ? -3.893 -29.285 34.386 1.00 0.00 30 LYS A CA 13
ATOM 6455 C C . LYS A 1 30 ? -2.992 -30.372 33.797 1.00 0.00 30 LYS A C 13
ATOM 6456 O O . LYS A 1 30 ? -3.129 -31.547 34.134 1.00 0.00 30 LYS A O 13
ATOM 6475 N N . MET A 1 1 ? 13.275 -9.573 8.260 1.00 0.00 1 MET A N 14
ATOM 6476 C CA . MET A 1 1 ? 12.040 -9.421 7.511 1.00 0.00 1 MET A CA 14
ATOM 6477 C C . MET A 1 1 ? 11.409 -8.049 7.765 1.00 0.00 1 MET A C 14
ATOM 6478 O O . MET A 1 1 ? 11.280 -7.625 8.912 1.00 0.00 1 MET A O 14
ATOM 6492 N N . LYS A 1 2 ? 11.033 -7.396 6.676 1.00 0.00 2 LYS A N 14
ATOM 6493 C CA . LYS A 1 2 ? 10.420 -6.081 6.766 1.00 0.00 2 LYS A CA 14
ATOM 6494 C C . LYS A 1 2 ? 9.287 -6.123 7.793 1.00 0.00 2 LYS A C 14
ATOM 6495 O O . LYS A 1 2 ? 8.681 -7.170 8.013 1.00 0.00 2 LYS A O 14
ATOM 6514 N N . ASN A 1 3 ? 9.034 -4.969 8.394 1.00 0.00 3 ASN A N 14
ATOM 6515 C CA . ASN A 1 3 ? 7.983 -4.860 9.392 1.00 0.00 3 ASN A CA 14
ATOM 6516 C C . ASN A 1 3 ? 7.349 -3.470 9.309 1.00 0.00 3 ASN A C 14
ATOM 6517 O O . ASN A 1 3 ? 7.322 -2.736 10.296 1.00 0.00 3 ASN A O 14
ATOM 6528 N N . ARG A 1 4 ? 6.856 -3.149 8.122 1.00 0.00 4 ARG A N 14
ATOM 6529 C CA . ARG A 1 4 ? 6.224 -1.860 7.897 1.00 0.00 4 ARG A CA 14
ATOM 6530 C C . ARG A 1 4 ? 4.864 -2.046 7.223 1.00 0.00 4 ARG A C 14
ATOM 6531 O O . ARG A 1 4 ? 4.253 -1.078 6.771 1.00 0.00 4 ARG A O 14
ATOM 6552 N N . LEU A 1 5 ? 4.428 -3.297 7.176 1.00 0.00 5 LEU A N 14
ATOM 6553 C CA . LEU A 1 5 ? 3.151 -3.623 6.565 1.00 0.00 5 LEU A CA 14
ATOM 6554 C C . LEU A 1 5 ? 3.040 -5.139 6.403 1.00 0.00 5 LEU A C 14
ATOM 6555 O O . LEU A 1 5 ? 2.013 -5.730 6.735 1.00 0.00 5 LEU A O 14
ATOM 6571 N N . GLY A 1 6 ? 4.111 -5.728 5.891 1.00 0.00 6 GLY A N 14
ATOM 6572 C CA . GLY A 1 6 ? 4.147 -7.165 5.680 1.00 0.00 6 GLY A CA 14
ATOM 6573 C C . GLY A 1 6 ? 3.667 -7.914 6.925 1.00 0.00 6 GLY A C 14
ATOM 6574 O O . GLY A 1 6 ? 2.464 -8.029 7.159 1.00 0.00 6 GLY A O 14
ATOM 6578 N N . THR A 1 7 ? 4.630 -8.405 7.690 1.00 0.00 7 THR A N 14
ATOM 6579 C CA . THR A 1 7 ? 4.321 -9.139 8.905 1.00 0.00 7 THR A CA 14
ATOM 6580 C C . THR A 1 7 ? 3.323 -8.356 9.762 1.00 0.00 7 THR A C 14
ATOM 6581 O O . THR A 1 7 ? 2.571 -8.944 10.538 1.00 0.00 7 THR A O 14
ATOM 6592 N N . TRP A 1 8 ? 3.351 -7.042 9.593 1.00 0.00 8 TRP A N 14
ATOM 6593 C CA . TRP A 1 8 ? 2.459 -6.174 10.341 1.00 0.00 8 TRP A CA 14
ATOM 6594 C C . TRP A 1 8 ? 1.058 -6.788 10.303 1.00 0.00 8 TRP A C 14
ATOM 6595 O O . TRP A 1 8 ? 0.281 -6.630 11.244 1.00 0.00 8 TRP A O 14
ATOM 6616 N N . TRP A 1 9 ? 0.778 -7.476 9.207 1.00 0.00 9 TRP A N 14
ATOM 6617 C CA . TRP A 1 9 ? -0.516 -8.115 9.034 1.00 0.00 9 TRP A CA 14
ATOM 6618 C C . TRP A 1 9 ? -0.436 -9.516 9.642 1.00 0.00 9 TRP A C 14
ATOM 6619 O O . TRP A 1 9 ? -1.380 -9.972 10.286 1.00 0.00 9 TRP A O 14
ATOM 6640 N N . VAL A 1 10 ? 0.699 -10.161 9.418 1.00 0.00 10 VAL A N 14
ATOM 6641 C CA . VAL A 1 10 ? 0.915 -11.501 9.937 1.00 0.00 10 VAL A CA 14
ATOM 6642 C C . VAL A 1 10 ? 0.655 -11.507 11.444 1.00 0.00 10 VAL A C 14
ATOM 6643 O O . VAL A 1 10 ? 0.290 -12.536 12.011 1.00 0.00 10 VAL A O 14
ATOM 6656 N N . ALA A 1 11 ? 0.850 -10.346 12.052 1.00 0.00 11 ALA A N 14
ATOM 6657 C CA . ALA A 1 11 ? 0.642 -10.205 13.482 1.00 0.00 11 ALA A CA 14
ATOM 6658 C C . ALA A 1 11 ? -0.860 -10.219 13.778 1.00 0.00 11 ALA A C 14
ATOM 6659 O O . ALA A 1 11 ? -1.282 -10.662 14.845 1.00 0.00 11 ALA A O 14
ATOM 6666 N N . ILE A 1 12 ? -1.625 -9.729 12.814 1.00 0.00 12 ILE A N 14
ATOM 6667 C CA . ILE A 1 12 ? -3.070 -9.679 12.957 1.00 0.00 12 ILE A CA 14
ATOM 6668 C C . ILE A 1 12 ? -3.627 -11.103 12.954 1.00 0.00 12 ILE A C 14
ATOM 6669 O O . ILE A 1 12 ? -4.546 -11.416 13.711 1.00 0.00 12 ILE A O 14
ATOM 6685 N N . LEU A 1 13 ? -3.049 -11.929 12.096 1.00 0.00 13 LEU A N 14
ATOM 6686 C CA . LEU A 1 13 ? -3.476 -13.314 11.984 1.00 0.00 13 LEU A CA 14
ATOM 6687 C C . LEU A 1 13 ? -2.928 -14.110 13.170 1.00 0.00 13 LEU A C 14
ATOM 6688 O O . LEU A 1 13 ? -3.402 -15.207 13.459 1.00 0.00 13 LEU A O 14
ATOM 6704 N N . CYS A 1 14 ? -1.934 -13.526 13.825 1.00 0.00 14 CYS A N 14
ATOM 6705 C CA . CYS A 1 14 ? -1.315 -14.166 14.973 1.00 0.00 14 CYS A CA 14
ATOM 6706 C C . CYS A 1 14 ? -1.812 -13.467 16.239 1.00 0.00 14 CYS A C 14
ATOM 6707 O O . CYS A 1 14 ? -1.479 -13.876 17.350 1.00 0.00 14 CYS A O 14
ATOM 6715 N N . MET A 1 15 ? -2.600 -12.422 16.030 1.00 0.00 15 MET A N 14
ATOM 6716 C CA . MET A 1 15 ? -3.144 -11.660 17.140 1.00 0.00 15 MET A CA 14
ATOM 6717 C C . MET A 1 15 ? -4.594 -12.061 17.420 1.00 0.00 15 MET A C 14
ATOM 6718 O O . MET A 1 15 ? -5.076 -11.917 18.542 1.00 0.00 15 MET A O 14
ATOM 6732 N N . LEU A 1 16 ? -5.250 -12.555 16.380 1.00 0.00 16 LEU A N 14
ATOM 6733 C CA . LEU A 1 16 ? -6.635 -12.977 16.499 1.00 0.00 16 LEU A CA 14
ATOM 6734 C C . LEU A 1 16 ? -6.682 -14.463 16.860 1.00 0.00 16 LEU A C 14
ATOM 6735 O O . LEU A 1 16 ? -7.199 -14.833 17.912 1.00 0.00 16 LEU A O 14
ATOM 6751 N N . LEU A 1 17 ? -6.134 -15.273 15.967 1.00 0.00 17 LEU A N 14
ATOM 6752 C CA . LEU A 1 17 ? -6.106 -16.710 16.178 1.00 0.00 17 LEU A CA 14
ATOM 6753 C C . LEU A 1 17 ? -5.792 -17.000 17.648 1.00 0.00 17 LEU A C 14
ATOM 6754 O O . LEU A 1 17 ? -6.306 -17.961 18.218 1.00 0.00 17 LEU A O 14
ATOM 6770 N N . ALA A 1 18 ? -4.950 -16.150 18.218 1.00 0.00 18 ALA A N 14
ATOM 6771 C CA . ALA A 1 18 ? -4.562 -16.303 19.609 1.00 0.00 18 ALA A CA 14
ATOM 6772 C C . ALA A 1 18 ? -5.794 -16.131 20.500 1.00 0.00 18 ALA A C 14
ATOM 6773 O O . ALA A 1 18 ? -6.087 -16.989 21.331 1.00 0.00 18 ALA A O 14
ATOM 6780 N N . SER A 1 19 ? -6.482 -15.018 20.296 1.00 0.00 19 SER A N 14
ATOM 6781 C CA . SER A 1 19 ? -7.675 -14.723 21.070 1.00 0.00 19 SER A CA 14
ATOM 6782 C C . SER A 1 19 ? -8.910 -15.279 20.359 1.00 0.00 19 SER A C 14
ATOM 6783 O O . SER A 1 19 ? -10.022 -14.793 20.565 1.00 0.00 19 SER A O 14
ATOM 6791 N N . HIS A 1 20 ? -8.676 -16.289 19.535 1.00 0.00 20 HIS A N 14
ATOM 6792 C CA . HIS A 1 20 ? -9.755 -16.916 18.792 1.00 0.00 20 HIS A CA 14
ATOM 6793 C C . HIS A 1 20 ? -9.973 -18.341 19.307 1.00 0.00 20 HIS A C 14
ATOM 6794 O O . HIS A 1 20 ? -11.111 -18.782 19.459 1.00 0.00 20 HIS A O 14
ATOM 6809 N N . LEU A 1 21 ? -8.864 -19.020 19.560 1.00 0.00 21 LEU A N 14
ATOM 6810 C CA . LEU A 1 21 ? -8.920 -20.386 20.053 1.00 0.00 21 LEU A CA 14
ATOM 6811 C C . LEU A 1 21 ? -7.628 -20.703 20.810 1.00 0.00 21 LEU A C 14
ATOM 6812 O O . LEU A 1 21 ? -7.138 -21.830 20.764 1.00 0.00 21 LEU A O 14
ATOM 6828 N N . SER A 1 22 ? -7.112 -19.687 21.487 1.00 0.00 22 SER A N 14
ATOM 6829 C CA . SER A 1 22 ? -5.885 -19.844 22.251 1.00 0.00 22 SER A CA 14
ATOM 6830 C C . SER A 1 22 ? -6.054 -19.224 23.640 1.00 0.00 22 SER A C 14
ATOM 6831 O O . SER A 1 22 ? -6.074 -19.936 24.643 1.00 0.00 22 SER A O 14
ATOM 6839 N N . THR A 1 23 ? -6.168 -17.904 23.654 1.00 0.00 23 THR A N 14
ATOM 6840 C CA . THR A 1 23 ? -6.332 -17.181 24.904 1.00 0.00 23 THR A CA 14
ATOM 6841 C C . THR A 1 23 ? -7.796 -16.783 25.102 1.00 0.00 23 THR A C 14
ATOM 6842 O O . THR A 1 23 ? -8.097 -15.864 25.861 1.00 0.00 23 THR A O 14
ATOM 6853 N N . VAL A 1 24 ? -8.669 -17.495 24.403 1.00 0.00 24 VAL A N 14
ATOM 6854 C CA . VAL A 1 24 ? -10.094 -17.228 24.492 1.00 0.00 24 VAL A CA 14
ATOM 6855 C C . VAL A 1 24 ? -10.669 -17.951 25.712 1.00 0.00 24 VAL A C 14
ATOM 6856 O O . VAL A 1 24 ? -11.797 -17.682 26.123 1.00 0.00 24 VAL A O 14
ATOM 6869 N N . LYS A 1 25 ? -9.867 -18.854 26.257 1.00 0.00 25 LYS A N 14
ATOM 6870 C CA . LYS A 1 25 ? -10.283 -19.617 27.422 1.00 0.00 25 LYS A CA 14
ATOM 6871 C C . LYS A 1 25 ? -10.580 -18.657 28.576 1.00 0.00 25 LYS A C 14
ATOM 6872 O O . LYS A 1 25 ? -9.995 -17.578 28.657 1.00 0.00 25 LYS A O 14
ATOM 6891 N N . ALA A 1 26 ? -11.492 -19.083 29.437 1.00 0.00 26 ALA A N 14
ATOM 6892 C CA . ALA A 1 26 ? -11.876 -18.275 30.583 1.00 0.00 26 ALA A CA 14
ATOM 6893 C C . ALA A 1 26 ? -11.916 -19.156 31.833 1.00 0.00 26 ALA A C 14
ATOM 6894 O O . ALA A 1 26 ? -11.131 -18.961 32.759 1.00 0.00 26 ALA A O 14
ATOM 6901 N N . ARG A 1 27 ? -12.840 -20.105 31.819 1.00 0.00 27 ARG A N 14
ATOM 6902 C CA . ARG A 1 27 ? -12.993 -21.017 32.940 1.00 0.00 27 ARG A CA 14
ATOM 6903 C C . ARG A 1 27 ? -11.639 -21.613 33.329 1.00 0.00 27 ARG A C 14
ATOM 6904 O O . ARG A 1 27 ? -11.456 -22.061 34.460 1.00 0.00 27 ARG A O 14
ATOM 6925 N N . GLY A 1 28 ? -10.724 -21.598 32.370 1.00 0.00 28 GLY A N 14
ATOM 6926 C CA . GLY A 1 28 ? -9.392 -22.131 32.599 1.00 0.00 28 GLY A CA 14
ATOM 6927 C C . GLY A 1 28 ? -9.445 -23.632 32.890 1.00 0.00 28 GLY A C 14
ATOM 6928 O O . GLY A 1 28 ? -9.118 -24.447 32.029 1.00 0.00 28 GLY A O 14
ATOM 6932 N N . ILE A 1 29 ? -9.857 -23.951 34.108 1.00 0.00 29 ILE A N 14
ATOM 6933 C CA . ILE A 1 29 ? -9.956 -25.340 34.524 1.00 0.00 29 ILE A CA 14
ATOM 6934 C C . ILE A 1 29 ? -11.429 -25.752 34.565 1.00 0.00 29 ILE A C 14
ATOM 6935 O O . ILE A 1 29 ? -12.038 -26.000 33.525 1.00 0.00 29 ILE A O 14
ATOM 6951 N N . LYS A 1 30 ? -11.961 -25.810 35.778 1.00 0.00 30 LYS A N 14
ATOM 6952 C CA . LYS A 1 30 ? -13.350 -26.187 35.968 1.00 0.00 30 LYS A CA 14
ATOM 6953 C C . LYS A 1 30 ? -13.538 -27.651 35.566 1.00 0.00 30 LYS A C 14
ATOM 6954 O O . LYS A 1 30 ? -14.346 -27.960 34.691 1.00 0.00 30 LYS A O 14
ATOM 6973 N N . MET A 1 1 ? 14.657 -11.546 13.600 1.00 0.00 1 MET A N 15
ATOM 6974 C CA . MET A 1 1 ? 14.458 -11.272 12.188 1.00 0.00 1 MET A CA 15
ATOM 6975 C C . MET A 1 1 ? 13.770 -9.921 11.981 1.00 0.00 1 MET A C 15
ATOM 6976 O O . MET A 1 1 ? 14.009 -9.245 10.982 1.00 0.00 1 MET A O 15
ATOM 6990 N N . LYS A 1 2 ? 12.931 -9.568 12.944 1.00 0.00 2 LYS A N 15
ATOM 6991 C CA . LYS A 1 2 ? 12.207 -8.309 12.881 1.00 0.00 2 LYS A CA 15
ATOM 6992 C C . LYS A 1 2 ? 11.159 -8.384 11.769 1.00 0.00 2 LYS A C 15
ATOM 6993 O O . LYS A 1 2 ? 11.434 -8.897 10.686 1.00 0.00 2 LYS A O 15
ATOM 7012 N N . ASN A 1 3 ? 9.979 -7.865 12.076 1.00 0.00 3 ASN A N 15
ATOM 7013 C CA . ASN A 1 3 ? 8.888 -7.866 11.116 1.00 0.00 3 ASN A CA 15
ATOM 7014 C C . ASN A 1 3 ? 9.355 -7.204 9.819 1.00 0.00 3 ASN A C 15
ATOM 7015 O O . ASN A 1 3 ? 9.789 -7.883 8.890 1.00 0.00 3 ASN A O 15
ATOM 7026 N N . ARG A 1 4 ? 9.249 -5.883 9.796 1.00 0.00 4 ARG A N 15
ATOM 7027 C CA . ARG A 1 4 ? 9.655 -5.119 8.628 1.00 0.00 4 ARG A CA 15
ATOM 7028 C C . ARG A 1 4 ? 8.599 -5.234 7.526 1.00 0.00 4 ARG A C 15
ATOM 7029 O O . ARG A 1 4 ? 8.115 -4.224 7.019 1.00 0.00 4 ARG A O 15
ATOM 7050 N N . LEU A 1 5 ? 8.275 -6.473 7.189 1.00 0.00 5 LEU A N 15
ATOM 7051 C CA . LEU A 1 5 ? 7.286 -6.733 6.156 1.00 0.00 5 LEU A CA 15
ATOM 7052 C C . LEU A 1 5 ? 7.087 -8.244 6.015 1.00 0.00 5 LEU A C 15
ATOM 7053 O O . LEU A 1 5 ? 7.907 -9.028 6.490 1.00 0.00 5 LEU A O 15
ATOM 7069 N N . GLY A 1 6 ? 5.993 -8.605 5.361 1.00 0.00 6 GLY A N 15
ATOM 7070 C CA . GLY A 1 6 ? 5.676 -10.007 5.151 1.00 0.00 6 GLY A CA 15
ATOM 7071 C C . GLY A 1 6 ? 5.447 -10.723 6.484 1.00 0.00 6 GLY A C 15
ATOM 7072 O O . GLY A 1 6 ? 5.456 -11.952 6.543 1.00 0.00 6 GLY A O 15
ATOM 7076 N N . THR A 1 7 ? 5.250 -9.923 7.522 1.00 0.00 7 THR A N 15
ATOM 7077 C CA . THR A 1 7 ? 5.019 -10.465 8.850 1.00 0.00 7 THR A CA 15
ATOM 7078 C C . THR A 1 7 ? 4.307 -9.435 9.730 1.00 0.00 7 THR A C 15
ATOM 7079 O O . THR A 1 7 ? 3.329 -9.758 10.403 1.00 0.00 7 THR A O 15
ATOM 7090 N N . TRP A 1 8 ? 4.826 -8.217 9.697 1.00 0.00 8 TRP A N 15
ATOM 7091 C CA . TRP A 1 8 ? 4.253 -7.137 10.482 1.00 0.00 8 TRP A CA 15
ATOM 7092 C C . TRP A 1 8 ? 2.729 -7.243 10.390 1.00 0.00 8 TRP A C 15
ATOM 7093 O O . TRP A 1 8 ? 2.029 -7.057 11.384 1.00 0.00 8 TRP A O 15
ATOM 7114 N N . TRP A 1 9 ? 2.260 -7.540 9.186 1.00 0.00 9 TRP A N 15
ATOM 7115 C CA . TRP A 1 9 ? 0.833 -7.671 8.951 1.00 0.00 9 TRP A CA 15
ATOM 7116 C C . TRP A 1 9 ? 0.379 -9.010 9.537 1.00 0.00 9 TRP A C 15
ATOM 7117 O O . TRP A 1 9 ? -0.633 -9.075 10.234 1.00 0.00 9 TRP A O 15
ATOM 7138 N N . VAL A 1 10 ? 1.149 -10.044 9.233 1.00 0.00 10 VAL A N 15
ATOM 7139 C CA . VAL A 1 10 ? 0.838 -11.377 9.721 1.00 0.00 10 VAL A CA 15
ATOM 7140 C C . VAL A 1 10 ? 0.414 -11.292 11.189 1.00 0.00 10 VAL A C 15
ATOM 7141 O O . VAL A 1 10 ? -0.504 -11.992 11.615 1.00 0.00 10 VAL A O 15
ATOM 7154 N N . ALA A 1 11 ? 1.101 -10.429 11.922 1.00 0.00 11 ALA A N 15
ATOM 7155 C CA . ALA A 1 11 ? 0.807 -10.243 13.332 1.00 0.00 11 ALA A CA 15
ATOM 7156 C C . ALA A 1 11 ? -0.708 -10.161 13.526 1.00 0.00 11 ALA A C 15
ATOM 7157 O O . ALA A 1 11 ? -1.231 -10.5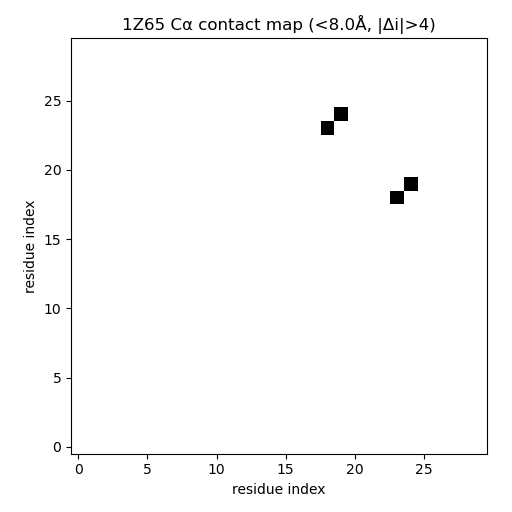98 14.550 1.00 0.00 11 ALA A O 15
ATOM 7164 N N . ILE A 1 12 ? -1.371 -9.596 12.528 1.00 0.00 12 ILE A N 15
ATOM 7165 C CA . ILE A 1 12 ? -2.815 -9.450 12.576 1.00 0.00 12 ILE A CA 15
ATOM 7166 C C . ILE A 1 12 ? -3.458 -10.831 12.718 1.00 0.00 12 ILE A C 15
ATOM 7167 O O . ILE A 1 12 ? -4.339 -11.026 13.554 1.00 0.00 12 ILE A O 15
ATOM 7183 N N . LEU A 1 13 ? -2.993 -11.753 11.889 1.00 0.00 13 LEU A N 15
ATOM 7184 C CA . LEU A 1 13 ? -3.512 -13.111 11.911 1.00 0.00 13 LEU A CA 15
ATOM 7185 C C . LEU A 1 13 ? -2.989 -13.831 13.156 1.00 0.00 13 LEU A C 15
ATOM 7186 O O . LEU A 1 13 ? -3.566 -14.827 13.589 1.00 0.00 13 LEU A O 15
ATOM 7202 N N . CYS A 1 14 ? -1.901 -13.299 13.695 1.00 0.00 14 CYS A N 15
ATOM 7203 C CA . CYS A 1 14 ? -1.294 -13.879 14.880 1.00 0.00 14 CYS A CA 15
ATOM 7204 C C . CYS A 1 14 ? -1.787 -13.100 16.103 1.00 0.00 14 CYS A C 15
ATOM 7205 O O . CYS A 1 14 ? -1.323 -13.331 17.218 1.00 0.00 14 CYS A O 15
ATOM 7213 N N . MET A 1 15 ? -2.721 -12.196 15.850 1.00 0.00 15 MET A N 15
ATOM 7214 C CA . MET A 1 15 ? -3.281 -11.382 16.916 1.00 0.00 15 MET A CA 15
ATOM 7215 C C . MET A 1 15 ? -4.701 -11.836 17.263 1.00 0.00 15 MET A C 15
ATOM 7216 O O . MET A 1 15 ? -5.184 -11.584 18.366 1.00 0.00 15 MET A O 15
ATOM 7230 N N . LEU A 1 16 ? -5.328 -12.498 16.302 1.00 0.00 16 LEU A N 15
ATOM 7231 C CA . LEU A 1 16 ? -6.682 -12.990 16.492 1.00 0.00 16 LEU A CA 15
ATOM 7232 C C . LEU A 1 16 ? -6.633 -14.472 16.867 1.00 0.00 16 LEU A C 15
ATOM 7233 O O . LEU A 1 16 ? -7.109 -14.862 17.932 1.00 0.00 16 LEU A O 15
ATOM 7249 N N . LEU A 1 17 ? -6.055 -15.257 15.971 1.00 0.00 17 LEU A N 15
ATOM 7250 C CA . LEU A 1 17 ? -5.938 -16.688 16.194 1.00 0.00 17 LEU A CA 15
ATOM 7251 C C . LEU A 1 17 ? -5.538 -16.943 17.649 1.00 0.00 17 LEU A C 15
ATOM 7252 O O . LEU A 1 17 ? -5.902 -17.965 18.227 1.00 0.00 17 LEU A O 15
ATOM 7268 N N . ALA A 1 18 ? -4.795 -15.994 18.199 1.00 0.00 18 ALA A N 15
ATOM 7269 C CA . ALA A 1 18 ? -4.342 -16.102 19.575 1.00 0.00 18 ALA A CA 15
ATOM 7270 C C . ALA A 1 18 ? -5.549 -16.317 20.490 1.00 0.00 18 ALA A C 15
ATOM 7271 O O . ALA A 1 18 ? -5.659 -17.350 21.147 1.00 0.00 18 ALA A O 15
ATOM 7278 N N . SER A 1 19 ? -6.425 -15.322 20.503 1.00 0.00 19 SER A N 15
ATOM 7279 C CA . SER A 1 19 ? -7.620 -15.389 21.326 1.00 0.00 19 SER A CA 15
ATOM 7280 C C . SER A 1 19 ? -8.772 -16.004 20.528 1.00 0.00 19 SER A C 15
ATOM 7281 O O . SER A 1 19 ? -9.938 -15.714 20.791 1.00 0.00 19 SER A O 15
ATOM 7289 N N . HIS A 1 20 ? -8.404 -16.841 19.569 1.00 0.00 20 HIS A N 15
ATOM 7290 C CA . HIS A 1 20 ? -9.392 -17.498 18.731 1.00 0.00 20 HIS A CA 15
ATOM 7291 C C . HIS A 1 20 ? -9.165 -19.012 18.761 1.00 0.00 20 HIS A C 15
ATOM 7292 O O . HIS A 1 20 ? -10.117 -19.784 18.870 1.00 0.00 20 HIS A O 15
ATOM 7307 N N . LEU A 1 21 ? -7.899 -19.389 18.664 1.00 0.00 21 LEU A N 15
ATOM 7308 C CA . LEU A 1 21 ? -7.535 -20.796 18.679 1.00 0.00 21 LEU A CA 15
ATOM 7309 C C . LEU A 1 21 ? -6.951 -21.153 20.047 1.00 0.00 21 LEU A C 15
ATOM 7310 O O . LEU A 1 21 ? -6.507 -22.279 20.262 1.00 0.00 21 LEU A O 15
ATOM 7326 N N . SER A 1 22 ? -6.972 -20.172 20.938 1.00 0.00 22 SER A N 15
ATOM 7327 C CA . SER A 1 22 ? -6.449 -20.368 22.280 1.00 0.00 22 SER A CA 15
ATOM 7328 C C . SER A 1 22 ? -7.492 -19.941 23.315 1.00 0.00 22 SER A C 15
ATOM 7329 O O . SER A 1 22 ? -8.068 -20.781 24.006 1.00 0.00 22 SER A O 15
ATOM 7337 N N . THR A 1 23 ? -7.706 -18.635 23.388 1.00 0.00 23 THR A N 15
ATOM 7338 C CA . THR A 1 23 ? -8.669 -18.087 24.328 1.00 0.00 23 THR A CA 15
ATOM 7339 C C . THR A 1 23 ? -10.020 -18.789 24.177 1.00 0.00 23 THR A C 15
ATOM 7340 O O . THR A 1 23 ? -10.834 -18.782 25.100 1.00 0.00 23 THR A O 15
ATOM 7351 N N . VAL A 1 24 ? -10.217 -19.379 23.007 1.00 0.00 24 VAL A N 15
ATOM 7352 C CA . VAL A 1 24 ? -11.456 -20.084 22.724 1.00 0.00 24 VAL A CA 15
ATOM 7353 C C . VAL A 1 24 ? -11.522 -21.352 23.579 1.00 0.00 24 VAL A C 15
ATOM 7354 O O . VAL A 1 24 ? -12.603 -21.894 23.809 1.00 0.00 24 VAL A O 15
ATOM 7367 N N . LYS A 1 25 ? -10.354 -21.786 24.027 1.00 0.00 25 LYS A N 15
ATOM 7368 C CA . LYS A 1 25 ? -10.267 -22.980 24.852 1.00 0.00 25 LYS A CA 15
ATOM 7369 C C . LYS A 1 25 ? -10.236 -22.575 26.327 1.00 0.00 25 LYS A C 15
ATOM 7370 O O . LYS A 1 25 ? -9.659 -21.546 26.679 1.00 0.00 25 LYS A O 15
ATOM 7389 N N . ALA A 1 26 ? -10.863 -23.402 27.149 1.00 0.00 26 ALA A N 15
ATOM 7390 C CA . ALA A 1 26 ? -10.915 -23.142 28.578 1.00 0.00 26 ALA A CA 15
ATOM 7391 C C . ALA A 1 26 ? -11.578 -24.327 29.283 1.00 0.00 26 ALA A C 15
ATOM 7392 O O . ALA A 1 26 ? -11.134 -24.745 30.352 1.00 0.00 26 ALA A O 15
ATOM 7399 N N . ARG A 1 27 ? -12.629 -24.835 28.657 1.00 0.00 27 ARG A N 15
ATOM 7400 C CA . ARG A 1 27 ? -13.358 -25.964 29.211 1.00 0.00 27 ARG A CA 15
ATOM 7401 C C . ARG A 1 27 ? -12.601 -27.266 28.945 1.00 0.00 27 ARG A C 15
ATOM 7402 O O . ARG A 1 27 ? -12.068 -27.878 29.868 1.00 0.00 27 ARG A O 15
ATOM 7423 N N . GLY A 1 28 ? -12.582 -27.653 27.677 1.00 0.00 28 GLY A N 15
ATOM 7424 C CA . GLY A 1 28 ? -11.900 -28.871 27.276 1.00 0.00 28 GLY A CA 15
ATOM 7425 C C . GLY A 1 28 ? -12.585 -30.103 27.872 1.00 0.00 28 GLY A C 15
ATOM 7426 O O . GLY A 1 28 ? -13.298 -30.821 27.173 1.00 0.00 28 GLY A O 15
ATOM 7430 N N . ILE A 1 29 ? -12.345 -30.310 29.160 1.00 0.00 29 ILE A N 15
ATOM 7431 C CA . ILE A 1 29 ? -12.929 -31.442 29.857 1.00 0.00 29 ILE A CA 15
ATOM 7432 C C . ILE A 1 29 ? -12.859 -32.680 28.960 1.00 0.00 29 ILE A C 15
ATOM 7433 O O . ILE A 1 29 ? -13.779 -32.943 28.186 1.00 0.00 29 ILE A O 15
ATOM 7449 N N . LYS A 1 30 ? -11.760 -33.407 29.093 1.00 0.00 30 LYS A N 15
ATOM 7450 C CA . LYS A 1 30 ? -11.559 -34.611 28.305 1.00 0.00 30 LYS A CA 15
ATO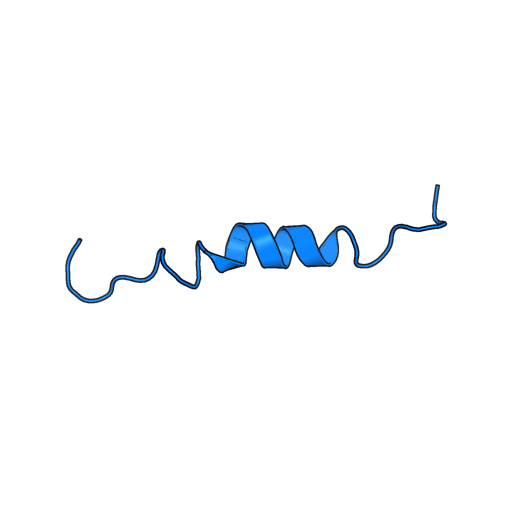M 7451 C C . LYS A 1 30 ? -11.054 -35.733 29.214 1.00 0.00 30 LYS A C 15
ATOM 7452 O O . LYS A 1 30 ? -11.223 -35.673 30.431 1.00 0.00 30 LYS A O 15
ATOM 7471 N N . MET A 1 1 ? 14.681 -2.043 9.113 1.00 0.00 1 MET A N 16
ATOM 7472 C CA . MET A 1 1 ? 14.047 -2.012 7.807 1.00 0.00 1 MET A CA 16
ATOM 7473 C C . MET A 1 1 ? 13.195 -0.752 7.640 1.00 0.00 1 MET A C 16
ATOM 7474 O O . MET A 1 1 ? 12.743 -0.169 8.624 1.00 0.00 1 MET A O 16
ATOM 7488 N N . LYS A 1 2 ? 13.004 -0.367 6.386 1.00 0.00 2 LYS A N 16
ATOM 7489 C CA . LYS A 1 2 ? 12.216 0.813 6.077 1.00 0.00 2 LYS A CA 16
ATOM 7490 C C . LYS A 1 2 ? 10.838 0.687 6.731 1.00 0.00 2 LYS A C 16
ATOM 7491 O O . LYS A 1 2 ? 10.167 1.688 6.975 1.00 0.00 2 LYS A O 16
ATOM 7510 N N . ASN A 1 3 ? 10.456 -0.554 6.996 1.00 0.00 3 ASN A N 16
ATOM 7511 C CA . ASN A 1 3 ? 9.171 -0.825 7.617 1.00 0.00 3 ASN A CA 16
ATOM 7512 C C . ASN A 1 3 ? 8.057 -0.225 6.756 1.00 0.00 3 ASN A C 16
ATOM 7513 O O . ASN A 1 3 ? 7.842 0.986 6.771 1.00 0.00 3 ASN A O 16
ATOM 7524 N N . ARG A 1 4 ? 7.380 -1.100 6.028 1.00 0.00 4 ARG A N 16
ATOM 7525 C CA . ARG A 1 4 ? 6.293 -0.671 5.163 1.00 0.00 4 ARG A CA 16
ATOM 7526 C C . ARG A 1 4 ? 5.155 -1.692 5.194 1.00 0.00 4 ARG A C 16
ATOM 7527 O O . ARG A 1 4 ? 3.987 -1.322 5.304 1.00 0.00 4 ARG A O 16
ATOM 7548 N N . LEU A 1 5 ? 5.535 -2.957 5.095 1.00 0.00 5 LEU A N 16
ATOM 7549 C CA . LEU A 1 5 ? 4.560 -4.035 5.111 1.00 0.00 5 LEU A CA 16
ATOM 7550 C C . LEU A 1 5 ? 5.287 -5.376 5.001 1.00 0.00 5 LEU A C 16
ATOM 7551 O O . LEU A 1 5 ? 6.466 -5.421 4.653 1.00 0.00 5 LEU A O 16
ATOM 7567 N N . GLY A 1 6 ? 4.554 -6.437 5.306 1.00 0.00 6 GLY A N 16
ATOM 7568 C CA . GLY A 1 6 ? 5.115 -7.776 5.245 1.00 0.00 6 GLY A CA 16
ATOM 7569 C C . GLY A 1 6 ? 4.516 -8.670 6.334 1.00 0.00 6 GLY A C 16
ATOM 7570 O O . GLY A 1 6 ? 3.563 -9.406 6.083 1.00 0.00 6 GLY A O 16
ATOM 7574 N N . THR A 1 7 ? 5.100 -8.576 7.519 1.00 0.00 7 THR A N 16
ATOM 7575 C CA . THR A 1 7 ? 4.636 -9.368 8.647 1.00 0.00 7 THR A CA 16
ATOM 7576 C C . THR A 1 7 ? 3.744 -8.524 9.559 1.00 0.00 7 THR A C 16
ATOM 7577 O O . THR A 1 7 ? 3.127 -9.046 10.487 1.00 0.00 7 THR A O 16
ATOM 7588 N N . TRP A 1 8 ? 3.703 -7.233 9.264 1.00 0.00 8 TRP A N 16
ATOM 7589 C CA . TRP A 1 8 ? 2.896 -6.311 10.046 1.00 0.00 8 TRP A CA 16
ATOM 7590 C C . TRP A 1 8 ? 1.469 -6.859 10.097 1.00 0.00 8 TRP A C 16
ATOM 7591 O O . TRP A 1 8 ? 0.764 -6.675 11.088 1.00 0.00 8 TRP A O 16
ATOM 7612 N N . TRP A 1 9 ? 1.084 -7.522 9.016 1.00 0.00 9 TRP A N 16
ATOM 7613 C CA . TRP A 1 9 ? -0.248 -8.097 8.925 1.00 0.00 9 TRP A CA 16
ATOM 7614 C C . TRP A 1 9 ? -0.189 -9.514 9.498 1.00 0.00 9 TRP A C 16
ATOM 7615 O O . TRP A 1 9 ? -1.098 -9.938 10.211 1.00 0.00 9 TRP A O 16
ATOM 7636 N N . VAL A 1 10 ? 0.888 -10.211 9.165 1.00 0.00 10 VAL A N 16
ATOM 7637 C CA . VAL A 1 10 ? 1.076 -11.571 9.637 1.00 0.00 10 VAL A CA 16
ATOM 7638 C C . VAL A 1 10 ? 0.927 -11.604 11.159 1.00 0.00 10 VAL A C 16
ATOM 7639 O O . VAL A 1 10 ? 0.593 -12.639 11.733 1.00 0.00 10 VAL A O 16
ATOM 7652 N N . ALA A 1 11 ? 1.182 -10.456 11.772 1.00 0.00 11 ALA A N 16
ATOM 7653 C CA . ALA A 1 11 ? 1.081 -10.340 13.216 1.00 0.00 11 ALA A CA 16
ATOM 7654 C C . ALA A 1 11 ? -0.390 -10.184 13.608 1.00 0.00 11 ALA A C 16
ATOM 7655 O O . ALA A 1 11 ? -0.785 -10.561 14.711 1.00 0.00 11 ALA A O 16
ATOM 7662 N N . ILE A 1 12 ? -1.160 -9.628 12.685 1.00 0.00 12 ILE A N 16
ATOM 7663 C CA . ILE A 1 12 ? -2.579 -9.417 12.922 1.00 0.00 12 ILE A CA 16
ATOM 7664 C C . ILE A 1 12 ? -3.288 -10.772 12.978 1.00 0.00 12 ILE A C 16
ATOM 7665 O O . ILE A 1 12 ? -4.073 -11.028 13.889 1.00 0.00 12 ILE A O 16
ATOM 7681 N N . LEU A 1 13 ? -2.986 -11.604 11.992 1.00 0.00 13 LEU A N 16
ATOM 7682 C CA . LEU A 1 13 ? -3.584 -12.925 11.918 1.00 0.00 13 LEU A CA 16
ATOM 7683 C C . LEU A 1 13 ? -3.047 -13.788 13.061 1.00 0.00 13 LEU A C 16
ATOM 7684 O O . LEU A 1 13 ? -3.634 -14.816 13.396 1.00 0.00 13 LEU A O 16
ATOM 7700 N N . CYS A 1 14 ? -1.938 -13.339 13.629 1.00 0.00 14 CYS A N 16
ATOM 7701 C CA . CYS A 1 14 ? -1.316 -14.058 14.728 1.00 0.00 14 CYS A CA 16
ATOM 7702 C C . CYS A 1 14 ? -1.694 -13.359 16.034 1.00 0.00 14 CYS A C 16
ATOM 7703 O O . CYS A 1 14 ? -1.456 -13.890 17.119 1.00 0.00 14 CYS A O 16
ATOM 7711 N N . MET A 1 15 ? -2.278 -12.178 15.890 1.00 0.00 15 MET A N 16
ATOM 7712 C CA . MET A 1 15 ? -2.691 -11.400 17.045 1.00 0.00 15 MET A CA 16
ATOM 7713 C C . MET A 1 15 ? -4.186 -11.578 17.319 1.00 0.00 15 MET A C 16
ATOM 7714 O O . MET A 1 15 ? -4.657 -11.298 18.421 1.00 0.00 15 MET A O 16
ATOM 7728 N N . LEU A 1 16 ? -4.890 -12.044 16.298 1.00 0.00 16 LEU A N 16
ATOM 7729 C CA . LEU A 1 16 ? -6.322 -12.263 16.415 1.00 0.00 16 LEU A CA 16
ATOM 7730 C C . LEU A 1 16 ? -6.580 -13.717 16.816 1.00 0.00 16 LEU A C 16
ATOM 7731 O O . LEU A 1 16 ? -7.316 -13.982 17.764 1.00 0.00 16 LEU A O 16
ATOM 7747 N N . LEU A 1 17 ? -5.959 -14.621 16.072 1.00 0.00 17 LEU A N 16
ATOM 7748 C CA . LEU A 1 17 ? -6.113 -16.041 16.338 1.00 0.00 17 LEU A CA 16
ATOM 7749 C C . LEU A 1 17 ? -5.658 -16.341 17.768 1.00 0.00 17 LEU A C 16
ATOM 7750 O O . LEU A 1 17 ? -6.148 -17.278 18.395 1.00 0.00 17 LEU A O 16
ATOM 7766 N N . ALA A 1 18 ? -4.726 -15.526 18.242 1.00 0.00 18 ALA A N 16
ATOM 7767 C CA . ALA A 1 18 ? -4.201 -15.691 19.586 1.00 0.00 18 ALA A CA 16
ATOM 7768 C C . ALA A 1 18 ? -5.343 -16.059 20.534 1.00 0.00 18 ALA A C 16
ATOM 7769 O O . ALA A 1 18 ? -5.492 -17.220 20.911 1.00 0.00 18 ALA A O 16
ATOM 7776 N N . SER A 1 19 ? -6.122 -15.049 20.891 1.00 0.00 19 SER A N 16
ATOM 7777 C CA . SER A 1 19 ? -7.248 -15.253 21.789 1.00 0.00 19 SER A CA 16
ATOM 7778 C C . SER A 1 19 ? -8.009 -16.519 21.395 1.00 0.00 19 SER A C 16
ATOM 7779 O O . SER A 1 19 ? -8.332 -17.343 22.248 1.00 0.00 19 SER A O 16
ATOM 7787 N N . HIS A 1 20 ? -8.272 -16.635 20.101 1.00 0.00 20 HIS A N 16
ATOM 7788 C CA . HIS A 1 20 ? -8.990 -17.788 19.584 1.00 0.00 20 HIS A CA 16
ATOM 7789 C C . HIS A 1 20 ? -8.281 -19.072 20.020 1.00 0.00 20 HIS A C 16
ATOM 7790 O O . HIS A 1 20 ? -8.931 -20.052 20.379 1.00 0.00 20 HIS A O 16
ATOM 7805 N N . LEU A 1 21 ? -6.958 -19.023 19.976 1.00 0.00 21 LEU A N 16
ATOM 7806 C CA . LEU A 1 21 ? -6.154 -20.170 20.363 1.00 0.00 21 LEU A CA 16
ATOM 7807 C C . LEU A 1 21 ? -5.264 -19.788 21.548 1.00 0.00 21 LEU A C 16
ATOM 7808 O O . LEU A 1 21 ? -4.077 -20.110 21.566 1.00 0.00 21 LEU A O 16
ATOM 7824 N N . SER A 1 22 ? -5.872 -19.106 22.507 1.00 0.00 22 SER A N 16
ATOM 7825 C CA . SER A 1 22 ? -5.150 -18.676 23.693 1.00 0.00 22 SER A CA 16
ATOM 7826 C C . SER A 1 22 ? -6.090 -18.658 24.900 1.00 0.00 22 SER A C 16
ATOM 7827 O O . SER A 1 22 ? -6.007 -19.525 25.769 1.00 0.00 22 SER A O 16
ATOM 7835 N N . THR A 1 23 ? -6.962 -17.661 24.916 1.00 0.00 23 THR A N 16
ATOM 7836 C CA . THR A 1 23 ? -7.916 -17.519 26.002 1.00 0.00 23 THR A CA 16
ATOM 7837 C C . THR A 1 23 ? -9.071 -18.509 25.832 1.00 0.00 23 THR A C 16
ATOM 7838 O O . THR A 1 23 ? -9.800 -18.787 26.782 1.00 0.00 23 THR A O 16
ATOM 7849 N N . VAL A 1 24 ? -9.200 -19.014 24.613 1.00 0.00 24 VAL A N 16
ATOM 7850 C CA . VAL A 1 24 ? -10.252 -19.967 24.305 1.00 0.00 24 VAL A CA 16
ATOM 7851 C C . VAL A 1 24 ? -10.133 -21.171 25.242 1.00 0.00 24 VAL A C 16
ATOM 7852 O O . VAL A 1 24 ? -11.108 -21.888 25.464 1.00 0.00 24 VAL A O 16
ATOM 7865 N N . LYS A 1 25 ? -8.930 -21.357 25.765 1.00 0.00 25 LYS A N 16
ATOM 7866 C CA . LYS A 1 25 ? -8.671 -22.462 26.673 1.00 0.00 25 LYS A CA 16
ATOM 7867 C C . LYS A 1 25 ? -9.539 -22.304 27.923 1.00 0.00 25 LYS A C 16
ATOM 7868 O O . LYS A 1 25 ? -9.516 -21.259 28.570 1.00 0.00 25 LYS A O 16
ATOM 7887 N N . ALA A 1 26 ? -10.283 -23.358 28.224 1.00 0.00 26 ALA A N 16
ATOM 7888 C CA . ALA A 1 26 ? -11.156 -23.350 29.386 1.00 0.00 26 ALA A CA 16
ATOM 7889 C C . ALA A 1 26 ? -12.048 -24.593 29.356 1.00 0.00 26 ALA A C 16
ATOM 7890 O O . ALA A 1 26 ? -13.179 -24.539 28.877 1.00 0.00 26 ALA A O 16
ATOM 7897 N N . ARG A 1 27 ? -11.504 -25.685 29.875 1.00 0.00 27 ARG A N 16
ATOM 7898 C CA . ARG A 1 27 ? -12.236 -26.939 29.915 1.00 0.00 27 ARG A CA 16
ATOM 7899 C C . ARG A 1 27 ? -13.400 -26.843 30.903 1.00 0.00 27 ARG A C 16
ATOM 7900 O O . ARG A 1 27 ? -14.475 -26.357 30.556 1.00 0.00 27 ARG A O 16
ATOM 7921 N N . GLY A 1 28 ? -13.146 -27.315 32.115 1.00 0.00 28 GLY A N 16
ATOM 7922 C CA . GLY A 1 28 ? -14.159 -27.289 33.155 1.00 0.00 28 GLY A CA 16
ATOM 7923 C C . GLY A 1 28 ? -13.818 -26.254 34.228 1.00 0.00 28 GLY A C 16
ATOM 7924 O O . GLY A 1 28 ? -14.483 -26.180 35.260 1.00 0.00 28 GLY A O 16
ATOM 7928 N N . ILE A 1 29 ? -12.779 -25.478 33.948 1.00 0.00 29 ILE A N 16
ATOM 7929 C CA . ILE A 1 29 ? -12.341 -24.450 34.876 1.00 0.00 29 ILE A CA 16
ATOM 7930 C C . ILE A 1 29 ? -12.196 -23.123 34.128 1.00 0.00 29 ILE A C 16
ATOM 7931 O O . ILE A 1 29 ? -12.345 -23.074 32.908 1.00 0.00 29 ILE A O 16
ATOM 7947 N N . LYS A 1 30 ? -11.906 -22.080 34.891 1.00 0.00 30 LYS A N 16
ATOM 7948 C CA . LYS A 1 30 ? -11.738 -20.755 34.316 1.00 0.00 30 LYS A CA 16
ATOM 7949 C C . LYS A 1 30 ? -12.800 -20.536 33.237 1.00 0.00 30 LYS A C 16
ATOM 7950 O O . LYS A 1 30 ? -13.838 -19.929 33.498 1.00 0.00 30 LYS A O 16
ATOM 7969 N N . MET A 1 1 ? 10.659 -11.374 1.065 1.00 0.00 1 MET A N 17
ATOM 7970 C CA . MET A 1 1 ? 10.061 -10.681 2.192 1.00 0.00 1 MET A CA 17
ATOM 7971 C C . MET A 1 1 ? 10.264 -9.169 2.078 1.00 0.00 1 MET A C 17
ATOM 7972 O O . MET A 1 1 ? 11.391 -8.682 2.165 1.00 0.00 1 MET A O 17
ATOM 7986 N N . LYS A 1 2 ? 9.157 -8.468 1.885 1.00 0.00 2 LYS A N 17
ATOM 7987 C CA . LYS A 1 2 ? 9.200 -7.021 1.757 1.00 0.00 2 LYS A CA 17
ATOM 7988 C C . LYS A 1 2 ? 10.019 -6.435 2.909 1.00 0.00 2 LYS A C 17
ATOM 7989 O O . LYS A 1 2 ? 9.963 -6.935 4.032 1.00 0.00 2 LYS A O 17
ATOM 8008 N N . ASN A 1 3 ? 10.761 -5.385 2.592 1.00 0.00 3 ASN A N 17
ATOM 8009 C CA . ASN A 1 3 ? 11.591 -4.727 3.587 1.00 0.00 3 ASN A CA 17
ATOM 8010 C C . ASN A 1 3 ? 10.752 -4.434 4.832 1.00 0.00 3 ASN A C 17
ATOM 8011 O O . ASN A 1 3 ? 9.860 -3.586 4.798 1.00 0.00 3 ASN A O 17
ATOM 8022 N N . ARG A 1 4 ? 11.066 -5.151 5.901 1.00 0.00 4 ARG A N 17
ATOM 8023 C CA . ARG A 1 4 ? 10.350 -4.978 7.154 1.00 0.00 4 ARG A CA 17
ATOM 8024 C C . ARG A 1 4 ? 8.984 -5.661 7.083 1.00 0.00 4 ARG A C 17
ATOM 8025 O O . ARG A 1 4 ? 8.650 -6.480 7.939 1.00 0.00 4 ARG A O 17
ATOM 8046 N N . LEU A 1 5 ? 8.229 -5.300 6.057 1.00 0.00 5 LEU A N 17
ATOM 8047 C CA . LEU A 1 5 ? 6.905 -5.867 5.864 1.00 0.00 5 LEU A CA 17
ATOM 8048 C C . LEU A 1 5 ? 7.036 -7.356 5.539 1.00 0.00 5 LEU A C 17
ATOM 8049 O O . LEU A 1 5 ? 8.143 -7.860 5.351 1.00 0.00 5 LEU A O 17
ATOM 8065 N N . GLY A 1 6 ? 5.891 -8.020 5.483 1.00 0.00 6 GLY A N 17
ATOM 8066 C CA . GLY A 1 6 ? 5.863 -9.442 5.183 1.00 0.00 6 GLY A CA 17
ATOM 8067 C C . GLY A 1 6 ? 5.611 -10.264 6.449 1.00 0.00 6 GLY A C 17
ATOM 8068 O O . GLY A 1 6 ? 5.756 -11.485 6.439 1.00 0.00 6 GLY A O 17
ATOM 8072 N N . THR A 1 7 ? 5.238 -9.561 7.508 1.00 0.00 7 THR A N 17
ATOM 8073 C CA . THR A 1 7 ? 4.964 -10.210 8.778 1.00 0.00 7 THR A CA 17
ATOM 8074 C C . THR A 1 7 ? 4.254 -9.243 9.729 1.00 0.00 7 THR A C 17
ATOM 8075 O O . THR A 1 7 ? 3.318 -9.630 10.428 1.00 0.00 7 THR A O 17
ATOM 8086 N N . TRP A 1 8 ? 4.727 -8.006 9.724 1.00 0.00 8 TRP A N 17
ATOM 8087 C CA . TRP A 1 8 ? 4.149 -6.981 10.577 1.00 0.00 8 TRP A CA 17
ATOM 8088 C C . TRP A 1 8 ? 2.627 -7.146 10.552 1.00 0.00 8 TRP A C 17
ATOM 8089 O O . TRP A 1 8 ? 1.970 -7.031 11.585 1.00 0.00 8 TRP A O 17
ATOM 8110 N N . TRP A 1 9 ? 2.113 -7.412 9.360 1.00 0.00 9 TRP A N 17
ATOM 8111 C CA . TRP A 1 9 ? 0.682 -7.595 9.186 1.00 0.00 9 TRP A CA 17
ATOM 8112 C C . TRP A 1 9 ? 0.307 -8.963 9.757 1.00 0.00 9 TRP A C 17
ATOM 8113 O O . TRP A 1 9 ? -0.652 -9.081 10.518 1.00 0.00 9 TRP A O 17
ATOM 8134 N N . VAL A 1 10 ? 1.083 -9.964 9.368 1.00 0.00 10 VAL A N 17
ATOM 8135 C CA . VAL A 1 10 ? 0.844 -11.320 9.831 1.00 0.00 10 VAL A CA 17
ATOM 8136 C C . VAL A 1 10 ? 0.525 -11.295 11.327 1.00 0.00 10 VAL A C 17
ATOM 8137 O O . VAL A 1 10 ? -0.317 -12.058 11.799 1.00 0.00 10 VAL A O 17
ATOM 8150 N N . ALA A 1 11 ? 1.212 -10.409 12.032 1.00 0.00 11 ALA A N 17
ATOM 8151 C CA . ALA A 1 11 ? 1.012 -10.274 13.465 1.00 0.00 11 ALA A CA 17
ATOM 8152 C C . ALA A 1 11 ? -0.487 -10.266 13.766 1.00 0.00 11 ALA A C 17
ATOM 8153 O O . ALA A 1 11 ? -0.920 -10.784 14.796 1.00 0.00 11 ALA A O 17
ATOM 8160 N N . ILE A 1 12 ? -1.240 -9.676 12.851 1.00 0.00 12 ILE A N 17
ATOM 8161 C CA . ILE A 1 12 ? -2.683 -9.595 13.007 1.00 0.00 12 ILE A CA 17
ATOM 8162 C C . ILE A 1 12 ? -3.273 -11.006 12.993 1.00 0.00 12 ILE A C 17
ATOM 8163 O O . ILE A 1 12 ? -4.134 -11.331 13.810 1.00 0.00 12 ILE A O 17
ATOM 8179 N N . LEU A 1 13 ? -2.787 -11.807 12.057 1.00 0.00 13 LEU A N 17
ATOM 8180 C CA . LEU A 1 13 ? -3.256 -13.176 11.926 1.00 0.00 13 LEU A CA 17
ATOM 8181 C C . LEU A 1 13 ? -2.698 -14.014 13.078 1.00 0.00 13 LEU A C 17
ATOM 8182 O O . LEU A 1 13 ? -3.191 -15.107 13.351 1.00 0.00 13 LEU A O 17
ATOM 8198 N N . CYS A 1 14 ? -1.677 -13.469 13.724 1.00 0.00 14 CYS A N 17
ATOM 8199 C CA . CYS A 1 14 ? -1.048 -14.152 14.841 1.00 0.00 14 CYS A CA 17
ATOM 8200 C C . CYS A 1 14 ? -1.480 -13.459 16.134 1.00 0.00 14 CYS A C 17
ATOM 8201 O O . CYS A 1 14 ? -1.036 -13.829 17.220 1.00 0.00 14 CYS A O 17
ATOM 8209 N N . MET A 1 15 ? -2.341 -12.465 15.975 1.00 0.00 15 MET A N 17
ATOM 8210 C CA . MET A 1 15 ? -2.839 -11.716 17.117 1.00 0.00 15 MET A CA 17
ATOM 8211 C C . MET A 1 15 ? -4.297 -12.074 17.414 1.00 0.00 15 MET A C 17
ATOM 8212 O O . MET A 1 15 ? -4.723 -12.049 18.567 1.00 0.00 15 MET A O 17
ATOM 8226 N N . LEU A 1 16 ? -5.021 -12.398 16.353 1.00 0.00 16 LEU A N 17
ATOM 8227 C CA . LEU A 1 16 ? -6.423 -12.761 16.485 1.00 0.00 16 LEU A CA 17
ATOM 8228 C C . LEU A 1 16 ? -6.538 -14.276 16.664 1.00 0.00 16 LEU A C 17
ATOM 8229 O O . LEU A 1 16 ? -7.079 -14.748 17.662 1.00 0.00 16 LEU A O 17
ATOM 8245 N N . LEU A 1 17 ? -6.021 -14.997 15.679 1.00 0.00 17 LEU A N 17
ATOM 8246 C CA . LEU A 1 17 ? -6.059 -16.449 15.715 1.00 0.00 17 LEU A CA 17
ATOM 8247 C C . LEU A 1 17 ? -5.782 -16.927 17.141 1.00 0.00 17 LEU A C 17
ATOM 8248 O O . LEU A 1 17 ? -6.354 -17.920 17.589 1.00 0.00 17 LEU A O 17
ATOM 8264 N N . ALA A 1 18 ? -4.905 -16.199 17.815 1.00 0.00 18 ALA A N 17
ATOM 8265 C CA . ALA A 1 18 ? -4.545 -16.537 19.183 1.00 0.00 18 ALA A CA 17
ATOM 8266 C C . ALA A 1 18 ? -5.806 -16.550 20.049 1.00 0.00 18 ALA A C 17
ATOM 8267 O O . ALA A 1 18 ? -6.140 -17.570 20.650 1.00 0.00 18 ALA A O 17
ATOM 8274 N N . SER A 1 19 ? -6.472 -15.405 20.086 1.00 0.00 19 SER A N 17
ATOM 8275 C CA . SER A 1 19 ? -7.689 -15.273 20.868 1.00 0.00 19 SER A CA 17
ATOM 8276 C C . SER A 1 19 ? -8.906 -15.607 20.004 1.00 0.00 19 SER A C 17
ATOM 8277 O O . SER A 1 19 ? -9.992 -15.069 20.219 1.00 0.00 19 SER A O 17
ATOM 8285 N N . HIS A 1 20 ? -8.685 -16.492 19.043 1.00 0.00 20 HIS A N 17
ATOM 8286 C CA . HIS A 1 20 ? -9.751 -16.904 18.145 1.00 0.00 20 HIS A CA 17
ATOM 8287 C C . HIS A 1 20 ? -9.868 -18.430 18.154 1.00 0.00 20 HIS A C 17
ATOM 8288 O O . HIS A 1 20 ? -10.972 -18.971 18.191 1.00 0.00 20 HIS A O 17
ATOM 8303 N N . LEU A 1 21 ? -8.715 -19.080 18.119 1.00 0.00 21 LEU A N 17
ATOM 8304 C CA . LEU A 1 21 ? -8.674 -20.533 18.122 1.00 0.00 21 LEU A CA 17
ATOM 8305 C C . LEU A 1 21 ? -7.758 -21.010 19.250 1.00 0.00 21 LEU A C 17
ATOM 8306 O O . LEU A 1 21 ? -7.266 -22.138 19.220 1.00 0.00 21 LEU A O 17
ATOM 8322 N N . SER A 1 22 ? -7.555 -20.128 20.219 1.00 0.00 22 SER A N 17
ATOM 8323 C CA . SER A 1 22 ? -6.706 -20.446 21.354 1.00 0.00 22 SER A CA 17
ATOM 8324 C C . SER A 1 22 ? -7.278 -19.819 22.627 1.00 0.00 22 SER A C 17
ATOM 8325 O O . SER A 1 22 ? -7.915 -20.502 23.428 1.00 0.00 22 SER A O 17
ATOM 8333 N N . THR A 1 23 ? -7.031 -18.525 22.773 1.00 0.00 23 THR A N 17
ATOM 8334 C CA . THR A 1 23 ? -7.514 -17.798 23.935 1.00 0.00 23 THR A CA 17
ATOM 8335 C C . THR A 1 23 ? -9.000 -17.471 23.779 1.00 0.00 23 THR A C 17
ATOM 8336 O O . THR A 1 23 ? -9.591 -16.823 24.643 1.00 0.00 23 THR A O 17
ATOM 8347 N N . VAL A 1 24 ? -9.563 -17.933 22.672 1.00 0.00 24 VAL A N 17
ATOM 8348 C CA . VAL A 1 24 ? -10.969 -17.697 22.392 1.00 0.00 24 VAL A CA 17
ATOM 8349 C C . VAL A 1 24 ? -11.822 -18.492 23.383 1.00 0.00 24 VAL A C 17
ATOM 8350 O O . VAL A 1 24 ? -12.968 -18.132 23.649 1.00 0.00 24 VAL A O 17
ATOM 8363 N N . LYS A 1 25 ? -11.229 -19.556 23.904 1.00 0.00 25 LYS A N 17
ATOM 8364 C CA . LYS A 1 25 ? -11.920 -20.405 24.860 1.00 0.00 25 LYS A CA 17
ATOM 8365 C C . LYS A 1 25 ? -11.707 -19.854 26.272 1.00 0.00 25 LYS A C 17
ATOM 8366 O O . LYS A 1 25 ? -10.658 -19.282 26.566 1.00 0.00 25 LYS A O 17
ATOM 8385 N N . ALA A 1 26 ? -12.717 -20.047 27.107 1.00 0.00 26 ALA A N 17
ATOM 8386 C CA . ALA A 1 26 ? -12.651 -19.578 28.481 1.00 0.00 26 ALA A CA 17
ATOM 8387 C C . ALA A 1 26 ? -13.875 -20.084 29.246 1.00 0.00 26 ALA A C 17
ATOM 8388 O O . ALA A 1 26 ? -14.648 -19.291 29.784 1.00 0.00 26 ALA A O 17
ATOM 8395 N N . ARG A 1 27 ? -14.014 -21.401 29.272 1.00 0.00 27 ARG A N 17
ATOM 8396 C CA . ARG A 1 27 ? -15.131 -22.023 29.964 1.00 0.00 27 ARG A CA 17
ATOM 8397 C C . ARG A 1 27 ? -14.674 -23.303 30.667 1.00 0.00 27 ARG A C 17
ATOM 8398 O O . ARG A 1 27 ? -15.018 -23.536 31.824 1.00 0.00 27 ARG A O 17
ATOM 8419 N N . GLY A 1 28 ? -13.907 -24.099 29.937 1.00 0.00 28 GLY A N 17
ATOM 8420 C CA . GLY A 1 28 ? -13.399 -25.350 30.476 1.00 0.00 28 GLY A CA 17
ATOM 8421 C C . GLY A 1 28 ? -14.514 -26.394 30.580 1.00 0.00 28 GLY A C 17
ATOM 8422 O O . GLY A 1 28 ? -14.406 -27.480 30.013 1.00 0.00 28 GLY A O 17
ATOM 8426 N N . ILE A 1 29 ? -15.558 -26.028 31.309 1.00 0.00 29 ILE A N 17
ATOM 8427 C CA . ILE A 1 29 ? -16.690 -26.919 31.494 1.00 0.00 29 ILE A CA 17
ATOM 8428 C C . ILE A 1 29 ? -17.212 -27.364 30.127 1.00 0.00 29 ILE A C 17
ATOM 8429 O O . ILE A 1 29 ? -16.615 -28.224 29.481 1.00 0.00 29 ILE A O 17
ATOM 8445 N N . LYS A 1 30 ? -18.321 -26.759 29.727 1.00 0.00 30 LYS A N 17
ATOM 8446 C CA . LYS A 1 30 ? -18.931 -27.084 28.448 1.00 0.00 30 LYS A CA 17
ATOM 8447 C C . LYS A 1 30 ? -18.915 -28.601 28.251 1.00 0.00 30 LYS A C 17
ATOM 8448 O O . LYS A 1 30 ? -19.967 -29.235 28.202 1.00 0.00 30 LYS A O 17
ATOM 8467 N N . MET A 1 1 ? 15.467 -12.033 5.125 1.00 0.00 1 MET A N 18
ATOM 8468 C CA . MET A 1 1 ? 14.645 -10.837 5.192 1.00 0.00 1 MET A CA 18
ATOM 8469 C C . MET A 1 1 ? 13.239 -11.107 4.654 1.00 0.00 1 MET A C 18
ATOM 8470 O O . MET A 1 1 ? 12.249 -10.873 5.346 1.00 0.00 1 MET A O 18
ATOM 8484 N N . LYS A 1 2 ? 13.195 -11.597 3.423 1.00 0.00 2 LYS A N 18
ATOM 8485 C CA . LYS A 1 2 ? 11.926 -11.901 2.783 1.00 0.00 2 LYS A CA 18
ATOM 8486 C C . LYS A 1 2 ? 11.196 -10.596 2.462 1.00 0.00 2 LYS A C 18
ATOM 8487 O O . LYS A 1 2 ? 10.153 -10.304 3.046 1.00 0.00 2 LYS A O 18
ATOM 8506 N N . ASN A 1 3 ? 11.772 -9.846 1.533 1.00 0.00 3 ASN A N 18
ATOM 8507 C CA . ASN A 1 3 ? 11.189 -8.579 1.127 1.00 0.00 3 ASN A CA 18
ATOM 8508 C C . ASN A 1 3 ? 11.285 -7.583 2.285 1.00 0.00 3 ASN A C 18
ATOM 8509 O O . ASN A 1 3 ? 11.602 -7.964 3.411 1.00 0.00 3 ASN A O 18
ATOM 8520 N N . ARG A 1 4 ? 11.008 -6.327 1.968 1.00 0.00 4 ARG A N 18
ATOM 8521 C CA . ARG A 1 4 ? 11.061 -5.274 2.968 1.00 0.00 4 ARG A CA 18
ATOM 8522 C C . ARG A 1 4 ? 10.009 -5.519 4.051 1.00 0.00 4 ARG A C 18
ATOM 8523 O O . ARG A 1 4 ? 10.091 -4.950 5.139 1.00 0.00 4 ARG A O 18
ATOM 8544 N N . LEU A 1 5 ? 9.046 -6.365 3.717 1.00 0.00 5 LEU A N 18
ATOM 8545 C CA . LEU A 1 5 ? 7.979 -6.692 4.649 1.00 0.00 5 LEU A CA 18
ATOM 8546 C C . LEU A 1 5 ? 7.326 -8.009 4.227 1.00 0.00 5 LEU A C 18
ATOM 8547 O O . LEU A 1 5 ? 7.437 -8.420 3.073 1.00 0.00 5 LEU A O 18
ATOM 8563 N N . GLY A 1 6 ? 6.660 -8.635 5.186 1.00 0.00 6 GLY A N 18
ATOM 8564 C CA . GLY A 1 6 ? 5.989 -9.898 4.928 1.00 0.00 6 GLY A CA 18
ATOM 8565 C C . GLY A 1 6 ? 5.737 -10.661 6.230 1.00 0.00 6 GLY A C 18
ATOM 8566 O O . GLY A 1 6 ? 5.940 -11.872 6.294 1.00 0.00 6 GLY A O 18
ATOM 8570 N N . THR A 1 7 ? 5.299 -9.920 7.238 1.00 0.00 7 THR A N 18
ATOM 8571 C CA . THR A 1 7 ? 5.018 -10.512 8.534 1.00 0.00 7 THR A CA 18
ATOM 8572 C C . THR A 1 7 ? 4.348 -9.488 9.454 1.00 0.00 7 THR A C 18
ATOM 8573 O O . THR A 1 7 ? 3.404 -9.817 10.172 1.00 0.00 7 THR A O 18
ATOM 8584 N N . TRP A 1 8 ? 4.861 -8.268 9.401 1.00 0.00 8 TRP A N 18
ATOM 8585 C CA . TRP A 1 8 ? 4.325 -7.194 10.221 1.00 0.00 8 TRP A CA 18
ATOM 8586 C C . TRP A 1 8 ? 2.800 -7.311 10.212 1.00 0.00 8 TRP A C 18
ATOM 8587 O O . TRP A 1 8 ? 2.156 -7.160 11.249 1.00 0.00 8 TRP A O 18
ATOM 8608 N N . TRP A 1 9 ? 2.264 -7.578 9.029 1.00 0.00 9 TRP A N 18
ATOM 8609 C CA . TRP A 1 9 ? 0.827 -7.716 8.871 1.00 0.00 9 TRP A CA 18
ATOM 8610 C C . TRP A 1 9 ? 0.411 -9.057 9.480 1.00 0.00 9 TRP A C 18
ATOM 8611 O O . TRP A 1 9 ? -0.550 -9.124 10.245 1.00 0.00 9 TRP A O 18
ATOM 8632 N N . VAL A 1 10 ? 1.156 -10.091 9.117 1.00 0.00 10 VAL A N 18
ATOM 8633 C CA . VAL A 1 10 ? 0.877 -11.426 9.618 1.00 0.00 10 VAL A CA 18
ATOM 8634 C C . VAL A 1 10 ? 0.553 -11.349 11.112 1.00 0.00 10 VAL A C 18
ATOM 8635 O O . VAL A 1 10 ? -0.315 -12.070 11.600 1.00 0.00 10 VAL A O 18
ATOM 8648 N N . ALA A 1 11 ? 1.270 -10.468 11.795 1.00 0.00 11 ALA A N 18
ATOM 8649 C CA . ALA A 1 11 ? 1.070 -10.287 13.223 1.00 0.00 11 ALA A CA 18
ATOM 8650 C C . ALA A 1 11 ? -0.430 -10.235 13.521 1.00 0.00 11 ALA A C 18
ATOM 8651 O O . ALA A 1 11 ? -0.876 -10.712 14.562 1.00 0.00 11 ALA A O 18
ATOM 8658 N N . ILE A 1 12 ? -1.166 -9.649 12.587 1.00 0.00 12 ILE A N 18
ATOM 8659 C CA . ILE A 1 12 ? -2.606 -9.527 12.737 1.00 0.00 12 ILE A CA 18
ATOM 8660 C C . ILE A 1 12 ? -3.227 -10.924 12.808 1.00 0.00 12 ILE A C 18
ATOM 8661 O O . ILE A 1 12 ? -4.053 -11.196 13.676 1.00 0.00 12 ILE A O 18
ATOM 8677 N N . LEU A 1 13 ? -2.804 -11.772 11.882 1.00 0.00 13 LEU A N 18
ATOM 8678 C CA . LEU A 1 13 ? -3.308 -13.134 11.828 1.00 0.00 13 LEU A CA 18
ATOM 8679 C C . LEU A 1 13 ? -2.766 -13.921 13.021 1.00 0.00 13 LEU A C 18
ATOM 8680 O O . LEU A 1 13 ? -3.292 -14.980 13.364 1.00 0.00 13 LEU A O 18
ATOM 8696 N N . CYS A 1 14 ? -1.719 -13.376 13.624 1.00 0.00 14 CYS A N 18
ATOM 8697 C CA . CYS A 1 14 ? -1.099 -14.014 14.773 1.00 0.00 14 CYS A CA 18
ATOM 8698 C C . CYS A 1 14 ? -1.543 -13.270 16.033 1.00 0.00 14 CYS A C 18
ATOM 8699 O O . CYS A 1 14 ? -1.131 -13.616 17.140 1.00 0.00 14 CYS A O 18
ATOM 8707 N N . MET A 1 15 ? -2.378 -12.262 15.823 1.00 0.00 15 MET A N 18
ATOM 8708 C CA . MET A 1 15 ? -2.881 -11.466 16.930 1.00 0.00 15 MET A CA 18
ATOM 8709 C C . MET A 1 15 ? -4.308 -11.878 17.296 1.00 0.00 15 MET A C 18
ATOM 8710 O O . MET A 1 15 ? -4.702 -11.803 18.459 1.00 0.00 15 MET A O 18
ATOM 8724 N N . LEU A 1 16 ? -5.046 -12.305 16.281 1.00 0.00 16 LEU A N 18
ATOM 8725 C CA . LEU A 1 16 ? -6.422 -12.728 16.482 1.00 0.00 16 LEU A CA 18
ATOM 8726 C C . LEU A 1 16 ? -6.446 -14.218 16.828 1.00 0.00 16 LEU A C 18
ATOM 8727 O O . LEU A 1 16 ? -6.854 -14.597 17.925 1.00 0.00 16 LEU A O 18
ATOM 8743 N N . LEU A 1 17 ? -6.004 -15.022 15.873 1.00 0.00 17 LEU A N 18
ATOM 8744 C CA . LEU A 1 17 ? -5.970 -16.463 16.064 1.00 0.00 17 LEU A CA 18
ATOM 8745 C C . LEU A 1 17 ? -5.571 -16.772 17.508 1.00 0.00 17 LEU A C 18
ATOM 8746 O O . LEU A 1 17 ? -6.018 -17.766 18.079 1.00 0.00 17 LEU A O 18
ATOM 8762 N N . ALA A 1 18 ? -4.736 -15.903 18.056 1.00 0.00 18 ALA A N 18
ATOM 8763 C CA . ALA A 1 18 ? -4.272 -16.071 19.424 1.00 0.00 18 ALA A CA 18
ATOM 8764 C C . ALA A 1 18 ? -5.480 -16.181 20.358 1.00 0.00 18 ALA A C 18
ATOM 8765 O O . ALA A 1 18 ? -5.748 -17.248 20.908 1.00 0.00 18 ALA A O 18
ATOM 8772 N N . SER A 1 19 ? -6.175 -15.063 20.507 1.00 0.00 19 SER A N 18
ATOM 8773 C CA . SER A 1 19 ? -7.347 -15.020 21.364 1.00 0.00 19 SER A CA 18
ATOM 8774 C C . SER A 1 19 ? -8.600 -15.366 20.557 1.00 0.00 19 SER A C 18
ATOM 8775 O O . SER A 1 19 ? -9.717 -15.098 20.993 1.00 0.00 19 SER A O 18
ATOM 8783 N N . HIS A 1 20 ? -8.369 -15.956 19.393 1.00 0.00 20 HIS A N 18
ATOM 8784 C CA . HIS A 1 20 ? -9.466 -16.342 18.520 1.00 0.00 20 HIS A CA 18
ATOM 8785 C C . HIS A 1 20 ? -9.537 -17.868 18.429 1.00 0.00 20 HIS A C 18
ATOM 8786 O O . HIS A 1 20 ? -10.608 -18.430 18.209 1.00 0.00 20 HIS A O 18
ATOM 8801 N N . LEU A 1 21 ? -8.382 -18.494 18.604 1.00 0.00 21 LEU A N 18
ATOM 8802 C CA . LEU A 1 21 ? -8.300 -19.944 18.545 1.00 0.00 21 LEU A CA 18
ATOM 8803 C C . LEU A 1 21 ? -7.724 -20.472 19.860 1.00 0.00 21 LEU A C 18
ATOM 8804 O O . LEU A 1 21 ? -7.121 -21.543 19.892 1.00 0.00 21 LEU A O 18
ATOM 8820 N N . SER A 1 22 ? -7.931 -19.695 20.914 1.00 0.00 22 SER A N 18
ATOM 8821 C CA . SER A 1 22 ? -7.439 -20.070 22.228 1.00 0.00 22 SER A CA 18
ATOM 8822 C C . SER A 1 22 ? -8.483 -19.731 23.294 1.00 0.00 22 SER A C 18
ATOM 8823 O O . SER A 1 22 ? -9.118 -20.624 23.853 1.00 0.00 22 SER A O 18
ATOM 8831 N N . THR A 1 23 ? -8.627 -18.438 23.544 1.00 0.00 23 THR A N 18
ATOM 8832 C CA . THR A 1 23 ? -9.583 -17.969 24.533 1.00 0.00 23 THR A CA 18
ATOM 8833 C C . THR A 1 23 ? -10.996 -17.962 23.947 1.00 0.00 23 THR A C 18
ATOM 8834 O O . THR A 1 23 ? -11.979 -17.969 24.688 1.00 0.00 23 THR A O 18
ATOM 8845 N N . VAL A 1 24 ? -11.054 -17.948 22.624 1.00 0.00 24 VAL A N 18
ATOM 8846 C CA . VAL A 1 24 ? -12.331 -17.940 21.930 1.00 0.00 24 VAL A CA 18
ATOM 8847 C C . VAL A 1 24 ? -13.267 -18.959 22.583 1.00 0.00 24 VAL A C 18
ATOM 8848 O O . VAL A 1 24 ? -14.487 -18.808 22.533 1.00 0.00 24 VAL A O 18
ATOM 8861 N N . LYS A 1 25 ? -12.661 -19.975 23.180 1.00 0.00 25 LYS A N 18
ATOM 8862 C CA . LYS A 1 25 ? -13.425 -21.019 23.842 1.00 0.00 25 LYS A CA 18
ATOM 8863 C C . LYS A 1 25 ? -14.474 -20.378 24.752 1.00 0.00 25 LYS A C 18
ATOM 8864 O O . LYS A 1 25 ? -14.299 -19.249 25.209 1.00 0.00 25 LYS A O 18
ATOM 8883 N N . ALA A 1 26 ? -15.542 -21.125 24.988 1.00 0.00 26 ALA A N 18
ATOM 8884 C CA . ALA A 1 26 ? -16.620 -20.643 25.836 1.00 0.00 26 ALA A CA 18
ATOM 8885 C C . ALA A 1 26 ? -17.377 -19.531 25.108 1.00 0.00 26 ALA A C 18
ATOM 8886 O O . ALA A 1 26 ? -17.185 -18.352 25.398 1.00 0.00 26 ALA A O 18
ATOM 8893 N N . ARG A 1 27 ? -18.223 -19.947 24.177 1.00 0.00 27 ARG A N 18
ATOM 8894 C CA . ARG A 1 27 ? -19.011 -19.001 23.405 1.00 0.00 27 ARG A CA 18
ATOM 8895 C C . ARG A 1 27 ? -19.849 -18.124 24.336 1.00 0.00 27 ARG A C 18
ATOM 8896 O O . ARG A 1 27 ? -20.308 -17.053 23.941 1.00 0.00 27 ARG A O 18
ATOM 8917 N N . GLY A 1 28 ? -20.024 -18.610 25.557 1.00 0.00 28 GLY A N 18
ATOM 8918 C CA . GLY A 1 28 ? -20.800 -17.884 26.548 1.00 0.00 28 GLY A CA 18
ATOM 8919 C C . GLY A 1 28 ? -20.518 -16.383 26.472 1.00 0.00 28 GLY A C 18
ATOM 8920 O O . GLY A 1 28 ? -21.440 -15.570 26.524 1.00 0.00 28 GLY A O 18
ATOM 8924 N N . ILE A 1 29 ? -19.238 -16.058 26.349 1.00 0.00 29 ILE A N 18
ATOM 8925 C CA . ILE A 1 29 ? -18.823 -14.668 26.266 1.00 0.00 29 ILE A CA 18
ATOM 8926 C C . ILE A 1 29 ? -19.452 -14.027 25.026 1.00 0.00 29 ILE A C 18
ATOM 8927 O O . ILE A 1 29 ? -20.635 -13.692 25.028 1.00 0.00 29 ILE A O 18
ATOM 8943 N N . LYS A 1 30 ? -18.630 -13.874 23.998 1.00 0.00 30 LYS A N 18
ATOM 8944 C CA . LYS A 1 30 ? -19.090 -13.278 22.755 1.00 0.00 30 LYS A CA 18
ATOM 8945 C C . LYS A 1 30 ? -20.493 -13.799 22.434 1.00 0.00 30 LYS A C 18
ATOM 8946 O O . LYS A 1 30 ? -20.860 -13.922 21.266 1.00 0.00 30 LYS A O 18
ATOM 8965 N N . MET A 1 1 ? 11.764 -7.320 9.999 1.00 0.00 1 MET A N 19
ATOM 8966 C CA . MET A 1 1 ? 10.915 -6.143 9.940 1.00 0.00 1 MET A CA 19
ATOM 8967 C C . MET A 1 1 ? 10.925 -5.529 8.539 1.00 0.00 1 MET A C 19
ATOM 8968 O O . MET A 1 1 ? 9.878 -5.396 7.907 1.00 0.00 1 MET A O 19
ATOM 8982 N N . LYS A 1 2 ? 12.121 -5.170 8.094 1.00 0.00 2 LYS A N 19
ATOM 8983 C CA . LYS A 1 2 ? 12.281 -4.573 6.779 1.00 0.00 2 LYS A CA 19
ATOM 8984 C C . LYS A 1 2 ? 12.953 -5.581 5.844 1.00 0.00 2 LYS A C 19
ATOM 8985 O O . LYS A 1 2 ? 14.161 -5.800 5.926 1.00 0.00 2 LYS A O 19
ATOM 9004 N N . ASN A 1 3 ? 12.141 -6.168 4.977 1.00 0.00 3 ASN A N 19
ATOM 9005 C CA . ASN A 1 3 ? 12.641 -7.148 4.028 1.00 0.00 3 ASN A CA 19
ATOM 9006 C C . ASN A 1 3 ? 11.461 -7.795 3.300 1.00 0.00 3 ASN A C 19
ATOM 9007 O O . ASN A 1 3 ? 11.564 -8.133 2.122 1.00 0.00 3 ASN A O 19
ATOM 9018 N N . ARG A 1 4 ? 10.366 -7.946 4.031 1.00 0.00 4 ARG A N 19
ATOM 9019 C CA . ARG A 1 4 ? 9.168 -8.547 3.469 1.00 0.00 4 ARG A CA 19
ATOM 9020 C C . ARG A 1 4 ? 7.926 -8.042 4.206 1.00 0.00 4 ARG A C 19
ATOM 9021 O O . ARG A 1 4 ? 7.541 -8.598 5.233 1.00 0.00 4 ARG A O 19
ATOM 9042 N N . LEU A 1 5 ? 7.335 -6.993 3.653 1.00 0.00 5 LEU A N 19
ATOM 9043 C CA . LEU A 1 5 ? 6.144 -6.408 4.245 1.00 0.00 5 LEU A CA 19
ATOM 9044 C C . LEU A 1 5 ? 5.176 -7.524 4.644 1.00 0.00 5 LEU A C 19
ATOM 9045 O O . LEU A 1 5 ? 4.468 -7.409 5.643 1.00 0.00 5 LEU A O 19
ATOM 9061 N N . GLY A 1 6 ? 5.177 -8.579 3.842 1.00 0.00 6 GLY A N 19
ATOM 9062 C CA . GLY A 1 6 ? 4.307 -9.714 4.100 1.00 0.00 6 GLY A CA 19
ATOM 9063 C C . GLY A 1 6 ? 4.653 -10.378 5.433 1.00 0.00 6 GLY A C 19
ATOM 9064 O O . GLY A 1 6 ? 5.275 -11.439 5.459 1.00 0.00 6 GLY A O 19
ATOM 9068 N N . THR A 1 7 ? 4.235 -9.726 6.508 1.00 0.00 7 THR A N 19
ATOM 9069 C CA . THR A 1 7 ? 4.493 -10.241 7.843 1.00 0.00 7 THR A CA 19
ATOM 9070 C C . THR A 1 7 ? 3.936 -9.285 8.900 1.00 0.00 7 THR A C 19
ATOM 9071 O O . THR A 1 7 ? 3.157 -9.692 9.760 1.00 0.00 7 THR A O 19
ATOM 9082 N N . TRP A 1 8 ? 4.358 -8.034 8.801 1.00 0.00 8 TRP A N 19
ATOM 9083 C CA . TRP A 1 8 ? 3.911 -7.017 9.738 1.00 0.00 8 TRP A CA 19
ATOM 9084 C C . TRP A 1 8 ? 2.405 -7.193 9.944 1.00 0.00 8 TRP A C 19
ATOM 9085 O O . TRP A 1 8 ? 1.903 -7.021 11.052 1.00 0.00 8 TRP A O 19
ATOM 9106 N N . TRP A 1 9 ? 1.728 -7.534 8.857 1.00 0.00 9 TRP A N 19
ATOM 9107 C CA . TRP A 1 9 ? 0.289 -7.735 8.905 1.00 0.00 9 TRP A CA 19
ATOM 9108 C C . TRP A 1 9 ? 0.025 -9.124 9.490 1.00 0.00 9 TRP A C 19
ATOM 9109 O O . TRP A 1 9 ? -0.856 -9.289 10.332 1.00 0.00 9 TRP A O 19
ATOM 9130 N N . VAL A 1 10 ? 0.806 -10.086 9.021 1.00 0.00 10 VAL A N 19
ATOM 9131 C CA . VAL A 1 10 ? 0.668 -11.456 9.488 1.00 0.00 10 VAL A CA 19
ATOM 9132 C C . VAL A 1 10 ? 0.539 -11.460 11.012 1.00 0.00 10 VAL A C 19
ATOM 9133 O O . VAL A 1 10 ? -0.186 -12.280 11.575 1.00 0.00 10 VAL A O 19
ATOM 9146 N N . ALA A 1 11 ? 1.252 -10.536 11.637 1.00 0.00 11 ALA A N 19
ATOM 9147 C CA . ALA A 1 11 ? 1.227 -10.422 13.085 1.00 0.00 11 ALA A CA 19
ATOM 9148 C C . ALA A 1 11 ? -0.224 -10.307 13.558 1.00 0.00 11 ALA A C 19
ATOM 9149 O O . ALA A 1 11 ? -0.600 -10.899 14.568 1.00 0.00 11 ALA A O 19
ATOM 9156 N N . ILE A 1 12 ? -0.999 -9.541 12.805 1.00 0.00 12 ILE A N 19
ATOM 9157 C CA . ILE A 1 12 ? -2.400 -9.341 13.134 1.00 0.00 12 ILE A CA 19
ATOM 9158 C C . ILE A 1 12 ? -3.118 -10.691 13.131 1.00 0.00 12 ILE A C 19
ATOM 9159 O O . ILE A 1 12 ? -3.856 -11.008 14.063 1.00 0.00 12 ILE A O 19
ATOM 9175 N N . LEU A 1 13 ? -2.878 -11.450 12.072 1.00 0.00 13 LEU A N 19
ATOM 9176 C CA . LEU A 1 13 ? -3.493 -12.759 11.935 1.00 0.00 13 LEU A CA 19
ATOM 9177 C C . LEU A 1 13 ? -3.101 -13.630 13.131 1.00 0.00 13 LEU A C 19
ATOM 9178 O O . LEU A 1 13 ? -3.839 -14.539 13.510 1.00 0.00 13 LEU A O 19
ATOM 9194 N N . CYS A 1 14 ? -1.942 -13.321 13.693 1.00 0.00 14 CYS A N 19
ATOM 9195 C CA . CYS A 1 14 ? -1.443 -14.064 14.838 1.00 0.00 14 CYS A CA 19
ATOM 9196 C C . CYS A 1 14 ? -1.955 -13.385 16.110 1.00 0.00 14 CYS A C 19
ATOM 9197 O O . CYS A 1 14 ? -2.030 -14.013 17.165 1.00 0.00 14 CYS A O 19
ATOM 9205 N N . MET A 1 15 ? -2.292 -12.111 15.969 1.00 0.00 15 MET A N 19
ATOM 9206 C CA . MET A 1 15 ? -2.794 -11.341 17.094 1.00 0.00 15 MET A CA 19
ATOM 9207 C C . MET A 1 15 ? -4.322 -11.397 17.158 1.00 0.00 15 MET A C 19
ATOM 9208 O O . MET A 1 15 ? -4.930 -10.831 18.066 1.00 0.00 15 MET A O 19
ATOM 9222 N N . LEU A 1 16 ? -4.899 -12.083 16.182 1.00 0.00 16 LEU A N 19
ATOM 9223 C CA . LEU A 1 16 ? -6.344 -12.219 16.116 1.00 0.00 16 LEU A CA 19
ATOM 9224 C C . LEU A 1 16 ? -6.727 -13.679 16.371 1.00 0.00 16 LEU A C 19
ATOM 9225 O O . LEU A 1 16 ? -7.633 -13.959 17.152 1.00 0.00 16 LEU A O 19
ATOM 9241 N N . LEU A 1 17 ? -6.015 -14.569 15.696 1.00 0.00 17 LEU A N 19
ATOM 9242 C CA . LEU A 1 17 ? -6.269 -15.993 15.839 1.00 0.00 17 LEU A CA 19
ATOM 9243 C C . LEU A 1 17 ? -6.164 -16.380 17.315 1.00 0.00 17 LEU A C 19
ATOM 9244 O O . LEU A 1 17 ? -6.903 -17.242 17.788 1.00 0.00 17 LEU A O 19
ATOM 9260 N N . ALA A 1 18 ? -5.240 -15.723 18.001 1.00 0.00 18 ALA A N 19
ATOM 9261 C CA . ALA A 1 18 ? -5.029 -15.988 19.414 1.00 0.00 18 ALA A CA 19
ATOM 9262 C C . ALA A 1 18 ? -6.382 -16.198 20.096 1.00 0.00 18 ALA A C 19
ATOM 9263 O O . ALA A 1 18 ? -6.781 -17.332 20.356 1.00 0.00 18 ALA A O 19
ATOM 9270 N N . SER A 1 19 ? -7.050 -15.087 20.369 1.00 0.00 19 SER A N 19
ATOM 9271 C CA . SER A 1 19 ? -8.351 -15.135 21.017 1.00 0.00 19 SER A CA 19
ATOM 9272 C C . SER A 1 19 ? -9.326 -15.955 20.170 1.00 0.00 19 SER A C 19
ATOM 9273 O O . SER A 1 19 ? -10.190 -16.647 20.707 1.00 0.00 19 SER A O 19
ATOM 9281 N N . HIS A 1 20 ? -9.156 -15.850 18.860 1.00 0.00 20 HIS A N 19
ATOM 9282 C CA . HIS A 1 20 ? -10.011 -16.572 17.934 1.00 0.00 20 HIS A CA 19
ATOM 9283 C C . HIS A 1 20 ? -10.196 -18.011 18.422 1.00 0.00 20 HIS A C 19
ATOM 9284 O O . HIS A 1 20 ? -11.302 -18.547 18.381 1.00 0.00 20 HIS A O 19
ATOM 9299 N N . LEU A 1 21 ? -9.094 -18.595 18.870 1.00 0.00 21 LEU A N 19
ATOM 9300 C CA . LEU A 1 21 ? -9.121 -19.962 19.364 1.00 0.00 21 LEU A CA 19
ATOM 9301 C C . LEU A 1 21 ? -8.814 -19.962 20.863 1.00 0.00 21 LEU A C 19
ATOM 9302 O O . LEU A 1 21 ? -8.004 -20.761 21.334 1.00 0.00 21 LEU A O 19
ATOM 9318 N N . SER A 1 22 ? -9.476 -19.059 21.571 1.00 0.00 22 SER A N 19
ATOM 9319 C CA . SER A 1 22 ? -9.284 -18.947 23.007 1.00 0.00 22 SER A CA 19
ATOM 9320 C C . SER A 1 22 ? -10.620 -18.656 23.693 1.00 0.00 22 SER A C 19
ATOM 9321 O O . SER A 1 22 ? -11.198 -19.535 24.331 1.00 0.00 22 SER A O 19
ATOM 9329 N N . THR A 1 23 ? -11.073 -17.421 23.537 1.00 0.00 23 THR A N 19
ATOM 9330 C CA . THR A 1 23 ? -12.330 -17.004 24.134 1.00 0.00 23 THR A CA 19
ATOM 9331 C C . THR A 1 23 ? -13.349 -16.660 23.046 1.00 0.00 23 THR A C 19
ATOM 9332 O O . THR A 1 23 ? -14.522 -16.435 23.337 1.00 0.00 23 THR A O 19
ATOM 9343 N N . VAL A 1 24 ? -12.862 -16.630 21.813 1.00 0.00 24 VAL A N 19
ATOM 9344 C CA . VAL A 1 24 ? -13.716 -16.317 20.679 1.00 0.00 24 VAL A CA 19
ATOM 9345 C C . VAL A 1 24 ? -14.765 -17.419 20.517 1.00 0.00 24 VAL A C 19
ATOM 9346 O O . VAL A 1 24 ? -15.806 -17.202 19.899 1.00 0.00 24 VAL A O 19
ATOM 9359 N N . LYS A 1 25 ? -14.455 -18.576 21.083 1.00 0.00 25 LYS A N 19
ATOM 9360 C CA . LYS A 1 25 ? -15.358 -19.711 21.008 1.00 0.00 25 LYS A CA 19
ATOM 9361 C C . LYS A 1 25 ? -16.526 -19.493 21.972 1.00 0.00 25 LYS A C 19
ATOM 9362 O O . LYS A 1 25 ? -16.359 -18.881 23.026 1.00 0.00 25 LYS A O 19
ATOM 9381 N N . ALA A 1 26 ? -17.681 -20.005 21.576 1.00 0.00 26 ALA A N 19
ATOM 9382 C CA . ALA A 1 26 ? -18.877 -19.874 22.392 1.00 0.00 26 ALA A CA 19
ATOM 9383 C C . ALA A 1 26 ? -18.757 -20.785 23.615 1.00 0.00 26 ALA A C 19
ATOM 9384 O O . ALA A 1 26 ? -18.853 -20.322 24.751 1.00 0.00 26 ALA A O 19
ATOM 9391 N N . ARG A 1 27 ? -18.550 -22.065 23.342 1.00 0.00 27 ARG A N 19
ATOM 9392 C CA . ARG A 1 27 ? -18.415 -23.045 24.406 1.00 0.00 27 ARG A CA 19
ATOM 9393 C C . ARG A 1 27 ? -17.054 -22.904 25.090 1.00 0.00 27 ARG A C 19
ATOM 9394 O O . ARG A 1 27 ? -16.862 -23.387 26.205 1.00 0.00 27 ARG A O 19
ATOM 9415 N N . GLY A 1 28 ? -16.143 -22.240 24.392 1.00 0.00 28 GLY A N 19
ATOM 9416 C CA . GLY A 1 28 ? -14.806 -22.030 24.919 1.00 0.00 28 GLY A CA 19
ATOM 9417 C C . GLY A 1 28 ? -14.022 -23.343 24.967 1.00 0.00 28 GLY A C 19
ATOM 9418 O O . GLY A 1 28 ? -13.062 -23.525 24.219 1.00 0.00 28 GLY A O 19
ATOM 9422 N N . ILE A 1 29 ? -14.460 -24.224 25.854 1.00 0.00 29 ILE A N 19
ATOM 9423 C CA . ILE A 1 29 ? -13.812 -25.515 26.009 1.00 0.00 29 ILE A CA 19
ATOM 9424 C C . ILE A 1 29 ? -14.380 -26.493 24.978 1.00 0.00 29 ILE A C 19
ATOM 9425 O O . ILE A 1 29 ? -15.449 -27.065 25.183 1.00 0.00 29 ILE A O 19
ATOM 9441 N N . LYS A 1 30 ? -13.637 -26.656 23.893 1.00 0.00 30 LYS A N 19
ATOM 9442 C CA . LYS A 1 30 ? -14.052 -27.555 22.830 1.00 0.00 30 LYS A CA 19
ATOM 9443 C C . LYS A 1 30 ? -14.132 -28.982 23.377 1.00 0.00 30 LYS A C 19
ATOM 9444 O O . LYS A 1 30 ? -13.108 -29.635 23.571 1.00 0.00 30 LYS A O 19
ATOM 9463 N N . MET A 1 1 ? 5.878 -5.839 -4.398 1.00 0.00 1 MET A N 20
ATOM 9464 C CA . MET A 1 1 ? 6.157 -7.045 -3.638 1.00 0.00 1 MET A CA 20
ATOM 9465 C C . MET A 1 1 ? 6.383 -6.722 -2.160 1.00 0.00 1 MET A C 20
ATOM 9466 O O . MET A 1 1 ? 5.918 -7.450 -1.283 1.00 0.00 1 MET A O 20
ATOM 9480 N N . LYS A 1 2 ? 7.095 -5.629 -1.928 1.00 0.00 2 LYS A N 20
ATOM 9481 C CA . LYS A 1 2 ? 7.387 -5.200 -0.571 1.00 0.00 2 LYS A CA 20
ATOM 9482 C C . LYS A 1 2 ? 8.154 -6.308 0.156 1.00 0.00 2 LYS A C 20
ATOM 9483 O O . LYS A 1 2 ? 7.553 -7.254 0.661 1.00 0.00 2 LYS A O 20
ATOM 9502 N N . ASN A 1 3 ? 9.469 -6.152 0.184 1.00 0.00 3 ASN A N 20
ATOM 9503 C CA . ASN A 1 3 ? 10.325 -7.127 0.839 1.00 0.00 3 ASN A CA 20
ATOM 9504 C C . ASN A 1 3 ? 10.487 -6.748 2.312 1.00 0.00 3 ASN A C 20
ATOM 9505 O O . ASN A 1 3 ? 10.264 -7.572 3.197 1.00 0.00 3 ASN A O 20
ATOM 9516 N N . ARG A 1 4 ? 10.875 -5.499 2.529 1.00 0.00 4 ARG A N 20
ATOM 9517 C CA . ARG A 1 4 ? 11.069 -5.001 3.880 1.00 0.00 4 ARG A CA 20
ATOM 9518 C C . ARG A 1 4 ? 9.880 -5.383 4.764 1.00 0.00 4 ARG A C 20
ATOM 9519 O O . ARG A 1 4 ? 10.013 -5.472 5.984 1.00 0.00 4 ARG A O 20
ATOM 9540 N N . LEU A 1 5 ? 8.746 -5.597 4.114 1.00 0.00 5 LEU A N 20
ATOM 9541 C CA . LEU A 1 5 ? 7.535 -5.967 4.825 1.00 0.00 5 LEU A CA 20
ATOM 9542 C C . LEU A 1 5 ? 7.057 -7.335 4.334 1.00 0.00 5 LEU A C 20
ATOM 9543 O O . LEU A 1 5 ? 7.481 -7.801 3.277 1.00 0.00 5 LEU A O 20
ATOM 9559 N N . GLY A 1 6 ? 6.182 -7.941 5.123 1.00 0.00 6 GLY A N 20
ATOM 9560 C CA . GLY A 1 6 ? 5.643 -9.246 4.782 1.00 0.00 6 GLY A CA 20
ATOM 9561 C C . GLY A 1 6 ? 5.471 -10.112 6.031 1.00 0.00 6 GLY A C 20
ATOM 9562 O O . GLY A 1 6 ? 5.830 -11.288 6.029 1.00 0.00 6 GLY A O 20
ATOM 9566 N N . THR A 1 7 ? 4.922 -9.496 7.068 1.00 0.00 7 THR A N 20
ATOM 9567 C CA . THR A 1 7 ? 4.698 -10.197 8.321 1.00 0.00 7 THR A CA 20
ATOM 9568 C C . THR A 1 7 ? 4.133 -9.241 9.373 1.00 0.00 7 THR A C 20
ATOM 9569 O O . THR A 1 7 ? 3.241 -9.608 10.137 1.00 0.00 7 THR A O 20
ATOM 9580 N N . TRP A 1 8 ? 4.675 -8.032 9.380 1.00 0.00 8 TRP A N 20
ATOM 958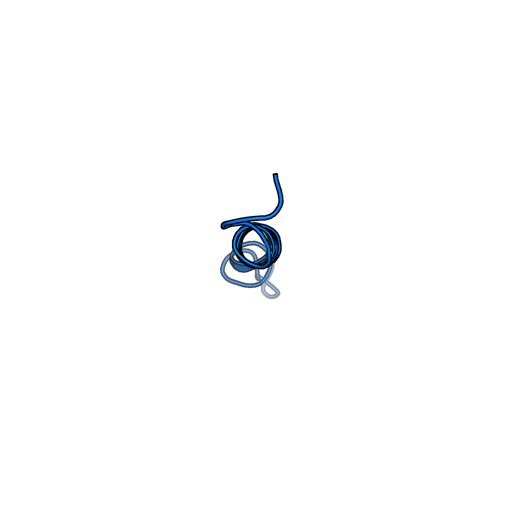1 C CA . TRP A 1 8 ? 4.235 -7.020 10.325 1.00 0.00 8 TRP A CA 20
ATOM 9582 C C . TRP A 1 8 ? 2.712 -7.104 10.434 1.00 0.00 8 TRP A C 20
ATOM 9583 O O . TRP A 1 8 ? 2.159 -7.034 11.530 1.00 0.00 8 TRP A O 20
ATOM 9604 N N . TRP A 1 9 ? 2.076 -7.253 9.281 1.00 0.00 9 TRP A N 20
ATOM 9605 C CA . TRP A 1 9 ? 0.627 -7.347 9.232 1.00 0.00 9 TRP A CA 20
ATOM 9606 C C . TRP A 1 9 ? 0.224 -8.719 9.777 1.00 0.00 9 TRP A C 20
ATOM 9607 O O . TRP A 1 9 ? -0.667 -8.818 10.619 1.00 0.00 9 TRP A O 20
ATOM 9628 N N . VAL A 1 10 ? 0.899 -9.742 9.274 1.00 0.00 10 VAL A N 20
ATOM 9629 C CA . VAL A 1 10 ? 0.622 -11.104 9.700 1.00 0.00 10 VAL A CA 20
ATOM 9630 C C . VAL A 1 10 ? 0.458 -11.134 11.221 1.00 0.00 10 VAL A C 20
ATOM 9631 O O . VAL A 1 10 ? -0.365 -11.883 11.745 1.00 0.00 10 VAL A O 20
ATOM 9644 N N . ALA A 1 11 ? 1.254 -10.310 11.886 1.00 0.00 11 ALA A N 20
ATOM 9645 C CA . ALA A 1 11 ? 1.208 -10.233 13.337 1.00 0.00 11 ALA A CA 20
ATOM 9646 C C . ALA A 1 11 ? -0.251 -10.157 13.792 1.00 0.00 11 ALA A C 20
ATOM 9647 O O . ALA A 1 11 ? -0.607 -10.693 14.841 1.00 0.00 11 ALA A O 20
ATOM 9654 N N . ILE A 1 12 ? -1.056 -9.486 12.983 1.00 0.00 12 ILE A N 20
ATOM 9655 C CA . ILE A 1 12 ? -2.468 -9.332 13.289 1.00 0.00 12 ILE A CA 20
ATOM 9656 C C . ILE A 1 12 ? -3.151 -10.699 13.227 1.00 0.00 12 ILE A C 20
ATOM 9657 O O . ILE A 1 12 ? -3.943 -11.043 14.104 1.00 0.00 12 ILE A O 20
ATOM 9673 N N . LEU A 1 13 ? -2.819 -11.445 12.183 1.00 0.00 13 LEU A N 20
ATOM 9674 C CA . LEU A 1 13 ? -3.390 -12.767 11.994 1.00 0.00 13 LEU A CA 20
ATOM 9675 C C . LEU A 1 13 ? -2.850 -13.709 13.072 1.00 0.00 13 LEU A C 20
ATOM 9676 O O . LEU A 1 13 ? -3.412 -14.778 13.306 1.00 0.00 13 LEU A O 20
ATOM 9692 N N . CYS A 1 14 ? -1.766 -13.278 13.700 1.00 0.00 14 CYS A N 20
ATOM 9693 C CA . CYS A 1 14 ? -1.144 -14.070 14.748 1.00 0.00 14 CYS A CA 20
ATOM 9694 C C . CYS A 1 14 ? -1.542 -13.474 16.100 1.00 0.00 14 CYS A C 20
ATOM 9695 O O . CYS A 1 14 ? -1.324 -14.092 17.142 1.00 0.00 14 CYS A O 20
ATOM 9703 N N . MET A 1 15 ? -2.118 -12.283 16.041 1.00 0.00 15 MET A N 20
ATOM 9704 C CA . MET A 1 15 ? -2.548 -11.598 17.247 1.00 0.00 15 MET A CA 20
ATOM 9705 C C . MET A 1 15 ? -4.054 -11.763 17.464 1.00 0.00 15 MET A C 20
ATOM 9706 O O . MET A 1 15 ? -4.552 -11.556 18.570 1.00 0.00 15 MET A O 20
ATOM 9720 N N . LEU A 1 16 ? -4.737 -12.134 16.391 1.00 0.00 16 LEU A N 20
ATOM 9721 C CA . LEU A 1 16 ? -6.175 -12.329 16.451 1.00 0.00 16 LEU A CA 20
ATOM 9722 C C . LEU A 1 16 ? -6.475 -13.808 16.709 1.00 0.00 16 LEU A C 20
ATOM 9723 O O . LEU A 1 16 ? -7.240 -14.140 17.613 1.00 0.00 16 LEU A O 20
ATOM 9739 N N . LEU A 1 17 ? -5.856 -14.654 15.900 1.00 0.00 17 LEU A N 20
ATOM 9740 C CA . LEU A 1 17 ? -6.047 -16.089 16.029 1.00 0.00 17 LEU A CA 20
ATOM 9741 C C . LEU A 1 17 ? -5.701 -16.518 17.456 1.00 0.00 17 LEU A C 20
ATOM 9742 O O . LEU A 1 17 ? -6.298 -17.452 17.989 1.00 0.00 17 LEU A O 20
ATOM 9758 N N . ALA A 1 18 ? -4.737 -15.816 18.034 1.00 0.00 18 ALA A N 20
ATOM 9759 C CA . ALA A 1 18 ? -4.304 -16.112 19.388 1.00 0.00 18 ALA A CA 20
ATOM 9760 C C . ALA A 1 18 ? -5.525 -16.450 20.247 1.00 0.00 18 ALA A C 20
ATOM 9761 O O . ALA A 1 18 ? -5.773 -17.617 20.546 1.00 0.00 18 ALA A O 20
ATOM 9768 N N . SER A 1 19 ? -6.253 -15.408 20.619 1.00 0.00 19 SER A N 20
ATOM 9769 C CA . SER A 1 19 ? -7.442 -15.579 21.437 1.00 0.00 19 SER A CA 20
ATOM 9770 C C . SER A 1 19 ? -8.314 -16.698 20.865 1.00 0.00 19 SER A C 20
ATOM 9771 O O . SER A 1 19 ? -8.685 -17.629 21.579 1.00 0.00 19 SER A O 20
ATOM 9779 N N . HIS A 1 20 ? -8.616 -16.571 19.581 1.00 0.00 20 HIS A N 20
ATOM 9780 C CA . HIS A 1 20 ? -9.439 -17.561 18.905 1.00 0.00 20 HIS A CA 20
ATOM 9781 C C . HIS A 1 20 ? -9.048 -18.962 19.377 1.00 0.00 20 HIS A C 20
ATOM 9782 O O . HIS A 1 20 ? -9.913 -19.797 19.639 1.00 0.00 20 HIS A O 20
ATOM 9797 N N . LEU A 1 21 ? -7.744 -19.177 19.471 1.00 0.00 21 LEU A N 20
ATOM 9798 C CA . LEU A 1 21 ? -7.227 -20.464 19.907 1.00 0.00 21 LEU A CA 20
ATOM 9799 C C . LEU A 1 21 ? -6.574 -20.308 21.282 1.00 0.00 21 LEU A C 20
ATOM 9800 O O . LEU A 1 21 ? -5.481 -20.819 21.515 1.00 0.00 21 LEU A O 20
ATOM 9816 N N . SER A 1 22 ? -7.273 -19.598 22.156 1.00 0.00 22 SER A N 20
ATOM 9817 C CA . SER A 1 22 ? -6.776 -19.368 23.501 1.00 0.00 22 SER A CA 20
ATOM 9818 C C . SER A 1 22 ? -7.945 -19.124 24.457 1.00 0.00 22 SER A C 20
ATOM 9819 O O . SER A 1 22 ? -8.499 -20.068 25.020 1.00 0.00 22 SER A O 20
ATOM 9827 N N . THR A 1 23 ? -8.287 -17.854 24.612 1.00 0.00 23 THR A N 20
ATOM 9828 C CA . THR A 1 23 ? -9.380 -17.475 25.491 1.00 0.00 23 THR A CA 20
ATOM 9829 C C . THR A 1 23 ? -10.708 -17.503 24.732 1.00 0.00 23 THR A C 20
ATOM 9830 O O . THR A 1 23 ? -11.703 -16.947 25.194 1.00 0.00 23 THR A O 20
ATOM 9841 N N . VAL A 1 24 ? -10.681 -18.157 23.580 1.00 0.00 24 VAL A N 20
ATOM 9842 C CA . VAL A 1 24 ? -11.870 -18.265 22.752 1.00 0.00 24 VAL A CA 20
ATOM 9843 C C . VAL A 1 24 ? -12.349 -19.718 22.744 1.00 0.00 24 VAL A C 20
ATOM 9844 O O . VAL A 1 24 ? -13.492 -19.996 22.383 1.00 0.00 24 VAL A O 20
ATOM 9857 N N . LYS A 1 25 ? -11.452 -20.606 23.146 1.00 0.00 25 LYS A N 20
ATOM 9858 C CA . LYS A 1 25 ? -11.770 -22.023 23.190 1.00 0.00 25 LYS A CA 20
ATOM 9859 C C . LYS A 1 25 ? -12.486 -22.342 24.504 1.00 0.00 25 LYS A C 20
ATOM 9860 O O . LYS A 1 25 ? -12.342 -21.614 25.485 1.00 0.00 25 LYS A O 20
ATOM 9879 N N . ALA A 1 26 ? -13.243 -23.428 24.479 1.00 0.00 26 ALA A N 20
ATOM 9880 C CA . ALA A 1 26 ? -13.982 -23.851 25.657 1.00 0.00 26 ALA A CA 20
ATOM 9881 C C . ALA A 1 26 ? -13.787 -25.355 25.864 1.00 0.00 26 ALA A C 20
ATOM 9882 O O . ALA A 1 26 ? -13.264 -25.781 26.893 1.00 0.00 26 ALA A O 20
ATOM 9889 N N . ARG A 1 27 ? -14.219 -26.117 24.870 1.00 0.00 27 ARG A N 20
ATOM 9890 C CA . ARG A 1 27 ? -14.098 -27.564 24.930 1.00 0.00 27 ARG A CA 20
ATOM 9891 C C . ARG A 1 27 ? -14.802 -28.104 26.176 1.00 0.00 27 ARG A C 20
ATOM 9892 O O . ARG A 1 27 ? -14.315 -27.932 27.292 1.00 0.00 27 ARG A O 20
ATOM 9913 N N . GLY A 1 28 ? -15.937 -28.746 25.944 1.00 0.00 28 GLY A N 20
ATOM 9914 C CA . GLY A 1 28 ? -16.714 -29.312 27.034 1.00 0.00 28 GLY A CA 20
ATOM 9915 C C . GLY A 1 28 ? -16.305 -30.763 27.302 1.00 0.00 28 GLY A C 20
ATOM 9916 O O . GLY A 1 28 ? -15.982 -31.120 28.433 1.00 0.00 28 GLY A O 20
ATOM 9920 N N . ILE A 1 29 ? -16.333 -31.557 26.242 1.00 0.00 29 ILE A N 20
ATOM 9921 C CA . ILE A 1 29 ? -15.970 -32.960 26.350 1.00 0.00 29 ILE A CA 20
ATOM 9922 C C . ILE A 1 29 ? -14.610 -33.078 27.044 1.00 0.00 29 ILE A C 20
ATOM 9923 O O . ILE A 1 29 ? -14.290 -34.119 27.615 1.00 0.00 29 ILE A O 20
ATOM 9939 N N . LYS A 1 30 ? -13.848 -31.998 26.972 1.00 0.00 30 LYS A N 20
ATOM 9940 C CA . LYS A 1 30 ? -12.532 -31.967 27.586 1.00 0.00 30 LYS A CA 20
ATOM 9941 C C . LYS A 1 30 ? -11.818 -33.292 27.315 1.00 0.00 30 LYS A C 20
ATOM 9942 O O . LYS A 1 30 ? -10.596 -33.326 27.175 1.00 0.00 30 LYS A O 20
ATOM 9961 N N . MET A 1 1 ? 6.621 -0.092 5.906 1.00 0.00 1 MET A N 21
ATOM 9962 C CA . MET A 1 1 ? 7.381 -0.566 7.050 1.00 0.00 1 MET A CA 21
ATOM 9963 C C . MET A 1 1 ? 8.540 -1.461 6.605 1.00 0.00 1 MET A C 21
ATOM 9964 O O . MET A 1 1 ? 8.385 -2.677 6.500 1.00 0.00 1 MET A O 21
ATOM 9978 N N . LYS A 1 2 ? 9.675 -0.824 6.357 1.00 0.00 2 LYS A N 21
ATOM 9979 C CA . LYS A 1 2 ? 10.859 -1.548 5.926 1.00 0.00 2 LYS A CA 21
ATOM 9980 C C . LYS A 1 2 ? 10.589 -2.198 4.568 1.00 0.00 2 LYS A C 21
ATOM 9981 O O . LYS A 1 2 ? 9.444 -2.504 4.239 1.00 0.00 2 LYS A O 21
ATOM 10000 N N . ASN A 1 3 ? 11.662 -2.390 3.815 1.00 0.00 3 ASN A N 21
ATOM 10001 C CA . ASN A 1 3 ? 11.554 -2.999 2.499 1.00 0.00 3 ASN A CA 21
ATOM 10002 C C . ASN A 1 3 ? 11.215 -4.483 2.656 1.00 0.00 3 ASN A C 21
ATOM 10003 O O . ASN A 1 3 ? 11.445 -5.069 3.712 1.00 0.00 3 ASN A O 21
ATOM 10014 N N . ARG A 1 4 ? 10.674 -5.050 1.587 1.00 0.00 4 ARG A N 21
ATOM 10015 C CA . ARG A 1 4 ? 10.301 -6.453 1.591 1.00 0.00 4 ARG A CA 21
ATOM 10016 C C . ARG A 1 4 ? 9.464 -6.776 2.830 1.00 0.00 4 ARG A C 21
ATOM 10017 O O . ARG A 1 4 ? 10.007 -6.988 3.914 1.00 0.00 4 ARG A O 21
ATOM 10038 N N . LEU A 1 5 ? 8.154 -6.804 2.630 1.00 0.00 5 LEU A N 21
ATOM 10039 C CA . LEU A 1 5 ? 7.236 -7.097 3.717 1.00 0.00 5 LEU A CA 21
ATOM 10040 C C . LEU A 1 5 ? 6.393 -8.321 3.351 1.00 0.00 5 LEU A C 21
ATOM 10041 O O . LEU A 1 5 ? 6.173 -8.596 2.172 1.00 0.00 5 LEU A O 21
ATOM 10057 N N . GLY A 1 6 ? 5.945 -9.020 4.382 1.00 0.00 6 GLY A N 21
ATOM 10058 C CA . GLY A 1 6 ? 5.130 -10.207 4.184 1.00 0.00 6 GLY A CA 21
ATOM 10059 C C . GLY A 1 6 ? 4.972 -10.988 5.491 1.00 0.00 6 GLY A C 21
ATOM 10060 O O . GLY A 1 6 ? 5.018 -12.217 5.493 1.00 0.00 6 GLY A O 21
ATOM 10064 N N . THR A 1 7 ? 4.788 -10.241 6.570 1.00 0.00 7 THR A N 21
ATOM 10065 C CA . THR A 1 7 ? 4.622 -10.848 7.880 1.00 0.00 7 THR A CA 21
ATOM 10066 C C . THR A 1 7 ? 4.136 -9.809 8.892 1.00 0.00 7 THR A C 21
ATOM 10067 O O . THR A 1 7 ? 3.248 -10.087 9.695 1.00 0.00 7 THR A O 21
ATOM 10078 N N . TRP A 1 8 ? 4.742 -8.632 8.818 1.00 0.00 8 TRP A N 21
ATOM 10079 C CA . TRP A 1 8 ? 4.382 -7.549 9.718 1.00 0.00 8 TRP A CA 21
ATOM 10080 C C . TRP A 1 8 ? 2.859 -7.543 9.866 1.00 0.00 8 TRP A C 21
ATOM 10081 O O . TRP A 1 8 ? 2.339 -7.365 10.966 1.00 0.00 8 TRP A O 21
ATOM 10102 N N . TRP A 1 9 ? 2.187 -7.737 8.741 1.00 0.00 9 TRP A N 21
ATOM 10103 C CA . TRP A 1 9 ? 0.734 -7.756 8.732 1.00 0.00 9 TRP A CA 21
ATOM 10104 C C . TRP A 1 9 ? 0.274 -9.080 9.343 1.00 0.00 9 TRP A C 21
ATOM 10105 O O . TRP A 1 9 ? -0.606 -9.099 10.203 1.00 0.00 9 TRP A O 21
ATOM 10126 N N . VAL A 1 10 ? 0.889 -10.157 8.876 1.00 0.00 10 VAL A N 21
ATOM 10127 C CA . VAL A 1 10 ? 0.554 -11.483 9.367 1.00 0.00 10 VAL A CA 21
ATOM 10128 C C . VAL A 1 10 ? 0.385 -11.431 10.887 1.00 0.00 10 VAL A C 21
ATOM 10129 O O . VAL A 1 10 ? -0.483 -12.104 11.441 1.00 0.00 10 VAL A O 21
ATOM 10142 N N . ALA A 1 11 ? 1.230 -10.628 11.517 1.00 0.00 11 ALA A N 21
ATOM 10143 C CA . ALA A 1 11 ? 1.185 -10.481 12.962 1.00 0.00 11 ALA A CA 21
ATOM 10144 C C . ALA A 1 11 ? -0.265 -10.279 13.404 1.00 0.00 11 ALA A C 21
ATOM 10145 O O . ALA A 1 11 ? -0.695 -10.844 14.409 1.00 0.00 11 ALA A O 21
ATOM 10152 N N . ILE A 1 12 ? -0.978 -9.470 12.635 1.00 0.00 12 ILE A N 21
ATOM 10153 C CA . ILE A 1 12 ? -2.371 -9.186 12.936 1.00 0.00 12 ILE A CA 21
ATOM 10154 C C . ILE A 1 12 ? -3.158 -10.497 12.975 1.00 0.00 12 ILE A C 21
ATOM 10155 O O . ILE A 1 12 ? -3.936 -10.731 13.898 1.00 0.00 12 ILE A O 21
ATOM 10171 N N . LEU A 1 13 ? -2.927 -11.320 11.963 1.00 0.00 13 LEU A N 21
ATOM 10172 C CA . LEU A 1 13 ? -3.605 -12.602 11.871 1.00 0.00 13 LEU A CA 21
ATOM 10173 C C . LEU A 1 13 ? -3.227 -13.462 13.079 1.00 0.00 13 LEU A C 21
ATOM 10174 O O . LEU A 1 13 ? -4.003 -14.314 13.506 1.00 0.00 13 LEU A O 21
ATOM 10190 N N . CYS A 1 14 ? -2.033 -13.207 13.596 1.00 0.00 14 CYS A N 21
ATOM 10191 C CA . CYS A 1 14 ? -1.543 -13.947 14.746 1.00 0.00 14 CYS A CA 21
ATOM 10192 C C . CYS A 1 14 ? -2.019 -13.234 16.014 1.00 0.00 14 CYS A C 21
ATOM 10193 O O . CYS A 1 14 ? -2.029 -13.822 17.095 1.00 0.00 14 CYS A O 21
ATOM 10201 N N . MET A 1 15 ? -2.401 -11.978 15.840 1.00 0.00 15 MET A N 21
ATOM 10202 C CA . MET A 1 15 ? -2.878 -11.179 16.956 1.00 0.00 15 MET A CA 21
ATOM 10203 C C . MET A 1 15 ? -4.399 -11.273 17.089 1.00 0.00 15 MET A C 21
ATOM 10204 O O . MET A 1 15 ? -4.982 -10.707 18.013 1.00 0.00 15 MET A O 21
ATOM 10218 N N . LEU A 1 16 ? -4.999 -11.992 16.152 1.00 0.00 16 LEU A N 21
ATOM 10219 C CA . LEU A 1 16 ? -6.441 -12.168 16.152 1.00 0.00 16 LEU A CA 21
ATOM 10220 C C . LEU A 1 16 ? -6.773 -13.626 16.475 1.00 0.00 16 LEU A C 21
ATOM 10221 O O . LEU A 1 16 ? -7.644 -13.900 17.301 1.00 0.00 16 LEU A O 21
ATOM 10237 N N . LEU A 1 17 ? -6.062 -14.523 15.809 1.00 0.00 17 LEU A N 21
ATOM 10238 C CA . LEU A 1 17 ? -6.271 -15.947 16.015 1.00 0.00 17 LEU A CA 21
ATOM 10239 C C . LEU A 1 17 ? -6.084 -16.27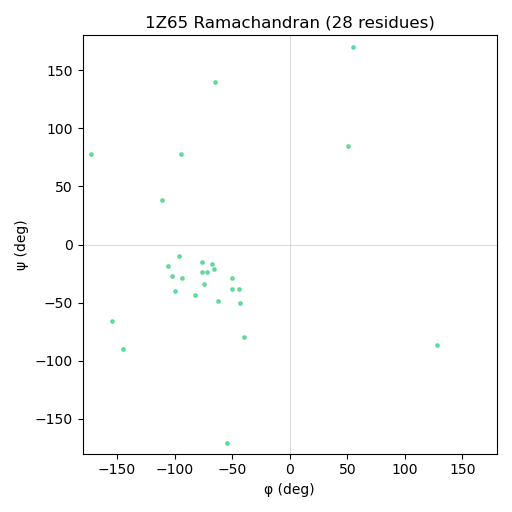5 17.497 1.00 0.00 17 LEU A C 21
ATOM 10240 O O . LEU A 1 17 ? -6.791 -17.121 18.043 1.00 0.00 17 LEU A O 21
ATOM 10256 N N . ALA A 1 18 ? -5.129 -15.590 18.108 1.00 0.00 18 ALA A N 21
ATOM 10257 C CA . ALA A 1 18 ? -4.841 -15.799 19.517 1.00 0.00 18 ALA A CA 21
ATOM 10258 C C . ALA A 1 18 ? -6.155 -15.955 20.284 1.00 0.00 18 ALA A C 21
ATOM 10259 O O . ALA A 1 18 ? -6.536 -17.067 20.649 1.00 0.00 18 ALA A O 21
ATOM 10266 N N . SER A 1 19 ? -6.814 -14.827 20.504 1.00 0.00 19 SER A N 21
ATOM 10267 C CA . SER A 1 19 ? -8.077 -14.825 21.221 1.00 0.00 19 SER A CA 21
ATOM 10268 C C . SER A 1 19 ? -9.101 -15.685 20.479 1.00 0.00 19 SER A C 21
ATOM 10269 O O . SER A 1 19 ? -9.968 -16.300 21.098 1.00 0.00 19 SER A O 21
ATOM 10277 N N . HIS A 1 20 ? -8.968 -15.701 19.160 1.00 0.00 20 HIS A N 21
ATOM 10278 C CA . HIS A 1 20 ? -9.870 -16.476 18.326 1.00 0.00 20 HIS A CA 21
ATOM 10279 C C . HIS A 1 20 ? -10.055 -17.870 18.926 1.00 0.00 20 HIS A C 21
ATOM 10280 O O . HIS A 1 20 ? -11.176 -18.369 19.014 1.00 0.00 20 HIS A O 21
ATOM 10295 N N . LEU A 1 21 ? -8.937 -18.461 19.322 1.00 0.00 21 LEU A N 21
ATOM 10296 C CA . LEU A 1 21 ? -8.960 -19.789 19.912 1.00 0.00 21 LEU A CA 21
ATOM 10297 C C . LEU A 1 21 ? -8.597 -19.690 21.395 1.00 0.00 21 LEU A C 21
ATOM 10298 O O . LEU A 1 21 ? -7.900 -20.555 21.925 1.00 0.00 21 LEU A O 21
ATOM 10314 N N . SER A 1 22 ? -9.084 -18.630 22.022 1.00 0.00 22 SER A N 21
ATOM 10315 C CA . SER A 1 22 ? -8.819 -18.408 23.433 1.00 0.00 22 SER A CA 21
ATOM 10316 C C . SER A 1 22 ? -10.133 -18.168 24.181 1.00 0.00 22 SER A C 21
ATOM 10317 O O . SER A 1 22 ? -10.571 -19.014 24.960 1.00 0.00 22 SER A O 21
ATOM 10325 N N . THR A 1 23 ? -10.724 -17.011 23.918 1.00 0.00 23 THR A N 21
ATOM 10326 C CA . THR A 1 23 ? -11.977 -16.649 24.557 1.00 0.00 23 THR A CA 21
ATOM 10327 C C . THR A 1 23 ? -12.970 -16.118 23.520 1.00 0.00 23 THR A C 21
ATOM 10328 O O . THR A 1 23 ? -14.049 -15.647 23.874 1.00 0.00 23 THR A O 21
ATOM 10339 N N . VAL A 1 24 ? -12.568 -16.213 22.262 1.00 0.00 24 VAL A N 21
ATOM 10340 C CA . VAL A 1 24 ? -13.408 -15.747 21.171 1.00 0.00 24 VAL A CA 21
ATOM 10341 C C . VAL A 1 24 ? -14.860 -16.143 21.448 1.00 0.00 24 VAL A C 21
ATOM 10342 O O . VAL A 1 24 ? -15.786 -15.457 21.019 1.00 0.00 24 VAL A O 21
ATOM 10355 N N . LYS A 1 25 ? -15.014 -17.248 22.162 1.00 0.00 25 LYS A N 21
ATOM 10356 C CA . LYS A 1 25 ? -16.337 -17.742 22.501 1.00 0.00 25 LYS A CA 21
ATOM 10357 C C . LYS A 1 25 ? -17.126 -16.636 23.202 1.00 0.00 25 LYS A C 21
ATOM 10358 O O . LYS A 1 25 ? -16.596 -15.555 23.455 1.00 0.00 25 LYS A O 21
ATOM 10377 N N . ALA A 1 26 ? -18.382 -16.942 23.495 1.00 0.00 26 ALA A N 21
ATOM 10378 C CA . ALA A 1 26 ? -19.250 -15.987 24.162 1.00 0.00 26 ALA A CA 21
ATOM 10379 C C . ALA A 1 26 ? -20.424 -16.731 24.801 1.00 0.00 26 ALA A C 21
ATOM 10380 O O . ALA A 1 26 ? -21.573 -16.543 24.402 1.00 0.00 26 ALA A O 21
ATOM 10387 N N . ARG A 1 27 ? -20.096 -17.559 25.782 1.00 0.00 27 ARG A N 21
ATOM 10388 C CA . ARG A 1 27 ? -21.110 -18.331 26.480 1.00 0.00 27 ARG A CA 21
ATOM 10389 C C . ARG A 1 27 ? -21.911 -17.429 27.419 1.00 0.00 27 ARG A C 21
ATOM 10390 O O . ARG A 1 27 ? -23.056 -17.733 27.751 1.00 0.00 27 ARG A O 21
ATOM 10411 N N . GLY A 1 28 ? -21.279 -16.336 27.822 1.00 0.00 28 GLY A N 21
ATOM 10412 C CA . GLY A 1 28 ? -21.919 -15.388 28.717 1.00 0.00 28 GLY A CA 21
ATOM 10413 C C . GLY A 1 28 ? -22.302 -16.055 30.040 1.00 0.00 28 GLY A C 21
ATOM 10414 O O . GLY A 1 28 ? -23.270 -15.655 30.683 1.00 0.00 28 GLY A O 21
ATOM 10418 N N . ILE A 1 29 ? -21.522 -17.061 30.406 1.00 0.00 29 ILE A N 21
ATOM 10419 C CA . ILE A 1 29 ? -21.767 -17.787 31.641 1.00 0.00 29 ILE A CA 21
ATOM 10420 C C . ILE A 1 29 ? -20.826 -17.265 32.729 1.00 0.00 29 ILE A C 21
ATOM 10421 O O . ILE A 1 29 ? -21.212 -17.171 33.893 1.00 0.00 29 ILE A O 21
ATOM 10437 N N . LYS A 1 30 ? -19.613 -16.940 32.312 1.00 0.00 30 LYS A N 21
ATOM 10438 C CA . LYS A 1 30 ? -18.615 -16.431 33.237 1.00 0.00 30 LYS A CA 21
ATOM 10439 C C . LYS A 1 30 ? -19.280 -15.459 34.214 1.00 0.00 30 LYS A C 21
ATOM 10440 O O . LYS A 1 30 ? -18.648 -14.514 34.683 1.00 0.00 30 LYS A O 21
ATOM 10459 N N . MET A 1 1 ? -2.124 -1.796 7.588 1.00 0.00 1 MET A N 22
ATOM 10460 C CA . MET A 1 1 ? -1.974 -0.382 7.290 1.00 0.00 1 MET A CA 22
ATOM 10461 C C . MET A 1 1 ? -0.712 0.185 7.942 1.00 0.00 1 MET A C 22
ATOM 10462 O O . MET A 1 1 ? -0.748 0.634 9.087 1.00 0.00 1 MET A O 22
ATOM 10476 N N . LYS A 1 2 ? 0.376 0.145 7.186 1.00 0.00 2 LYS A N 22
ATOM 10477 C CA . LYS A 1 2 ? 1.646 0.650 7.676 1.00 0.00 2 LYS A CA 22
ATOM 10478 C C . LYS A 1 2 ? 2.353 1.413 6.555 1.00 0.00 2 LYS A C 22
ATOM 10479 O O . LYS A 1 2 ? 1.974 2.537 6.229 1.00 0.00 2 LYS A O 22
ATOM 10498 N N . ASN A 1 3 ? 3.370 0.773 5.996 1.00 0.00 3 ASN A N 22
ATOM 10499 C CA . ASN A 1 3 ? 4.135 1.378 4.918 1.00 0.00 3 ASN A CA 22
ATOM 10500 C C . ASN A 1 3 ? 4.932 0.293 4.193 1.00 0.00 3 ASN A C 22
ATOM 10501 O O . ASN A 1 3 ? 4.817 0.140 2.978 1.00 0.00 3 ASN A O 22
ATOM 10512 N N . ARG A 1 4 ? 5.724 -0.433 4.968 1.00 0.00 4 ARG A N 22
ATOM 10513 C CA . ARG A 1 4 ? 6.541 -1.500 4.415 1.00 0.00 4 ARG A CA 22
ATOM 10514 C C . ARG A 1 4 ? 5.759 -2.815 4.401 1.00 0.00 4 ARG A C 22
ATOM 10515 O O . ARG A 1 4 ? 6.037 -3.698 3.592 1.00 0.00 4 ARG A O 22
ATOM 10536 N N . LEU A 1 5 ? 4.797 -2.903 5.308 1.00 0.00 5 LEU A N 22
ATOM 10537 C CA . LEU A 1 5 ? 3.974 -4.096 5.412 1.00 0.00 5 LEU A CA 22
ATOM 10538 C C . LEU A 1 5 ? 4.875 -5.320 5.577 1.00 0.00 5 LEU A C 22
ATOM 10539 O O . LEU A 1 5 ? 6.010 -5.202 6.038 1.00 0.00 5 LEU A O 22
ATOM 10555 N N . GLY A 1 6 ? 4.336 -6.468 5.192 1.00 0.00 6 GLY A N 22
ATOM 10556 C CA . GLY A 1 6 ? 5.079 -7.713 5.291 1.00 0.00 6 GLY A CA 22
ATOM 10557 C C . GLY A 1 6 ? 4.474 -8.628 6.358 1.00 0.00 6 GLY A C 22
ATOM 10558 O O . GLY A 1 6 ? 3.612 -9.454 6.057 1.00 0.00 6 GLY A O 22
ATOM 10562 N N . THR A 1 7 ? 4.948 -8.451 7.582 1.00 0.00 7 THR A N 22
ATOM 10563 C CA . THR A 1 7 ? 4.463 -9.250 8.696 1.00 0.00 7 THR A CA 22
ATOM 10564 C C . THR A 1 7 ? 3.533 -8.421 9.582 1.00 0.00 7 THR A C 22
ATOM 10565 O O . THR A 1 7 ? 2.766 -8.973 10.370 1.00 0.00 7 THR A O 22
ATOM 10576 N N . TRP A 1 8 ? 3.631 -7.109 9.425 1.00 0.00 8 TRP A N 22
ATOM 10577 C CA . TRP A 1 8 ? 2.807 -6.199 10.202 1.00 0.00 8 TRP A CA 22
ATOM 10578 C C . TRP A 1 8 ? 1.379 -6.746 10.213 1.00 0.00 8 TRP A C 22
ATOM 10579 O O . TRP A 1 8 ? 0.632 -6.525 11.166 1.00 0.00 8 TRP A O 22
ATOM 10600 N N . TRP A 1 9 ? 1.040 -7.450 9.143 1.00 0.00 9 TRP A N 22
ATOM 10601 C CA . TRP A 1 9 ? -0.285 -8.031 9.017 1.00 0.00 9 TRP A CA 22
ATOM 10602 C C . TRP A 1 9 ? -0.233 -9.454 9.574 1.00 0.00 9 TRP A C 22
ATOM 10603 O O . TRP A 1 9 ? -1.156 -9.891 10.260 1.00 0.00 9 TRP A O 22
ATOM 10624 N N . VAL A 1 10 ? 0.856 -10.140 9.257 1.00 0.00 10 VAL A N 22
ATOM 10625 C CA . VAL A 1 10 ? 1.041 -11.505 9.717 1.00 0.00 10 VAL A CA 22
ATOM 10626 C C . VAL A 1 10 ? 0.891 -11.551 11.239 1.00 0.00 10 VAL A C 22
ATOM 10627 O O . VAL A 1 10 ? 0.572 -12.597 11.804 1.00 0.00 10 VAL A O 22
ATOM 10640 N N . ALA A 1 11 ? 1.127 -10.405 11.860 1.00 0.00 11 ALA A N 22
ATOM 10641 C CA . ALA A 1 11 ? 1.021 -10.301 13.306 1.00 0.00 11 ALA A CA 22
ATOM 10642 C C . ALA A 1 11 ? -0.447 -10.116 13.693 1.00 0.00 11 ALA A C 22
ATOM 10643 O O . ALA A 1 11 ? -0.850 -10.473 14.799 1.00 0.00 11 ALA A O 22
ATOM 10650 N N . ILE A 1 12 ? -1.206 -9.557 12.763 1.00 0.00 12 ILE A N 22
ATOM 10651 C CA . ILE A 1 12 ? -2.620 -9.318 12.994 1.00 0.00 12 ILE A CA 22
ATOM 10652 C C . ILE A 1 12 ? -3.357 -10.658 13.040 1.00 0.00 12 ILE A C 22
ATOM 10653 O O . ILE A 1 12 ? -4.153 -10.902 13.946 1.00 0.00 12 ILE A O 22
ATOM 10669 N N . LEU A 1 13 ? -3.066 -11.493 12.053 1.00 0.00 13 LEU A N 22
ATOM 10670 C CA . LEU A 1 13 ? -3.690 -12.802 11.969 1.00 0.00 13 LEU A CA 22
ATOM 10671 C C . LEU A 1 13 ? -3.163 -13.686 13.100 1.00 0.00 13 LEU A C 22
ATOM 10672 O O . LEU A 1 13 ? -3.768 -14.705 13.430 1.00 0.00 13 LEU A O 22
ATOM 10688 N N . CYS A 1 14 ? -2.039 -13.266 13.662 1.00 0.00 14 CYS A N 22
ATOM 10689 C CA . CYS A 1 14 ? -1.422 -14.008 14.748 1.00 0.00 14 CYS A CA 22
ATOM 10690 C C . CYS A 1 14 ? -1.799 -13.330 16.068 1.00 0.00 14 CYS A C 22
ATOM 10691 O O . CYS A 1 14 ? -1.603 -13.898 17.140 1.00 0.00 14 CYS A O 22
ATOM 10699 N N . MET A 1 15 ? -2.334 -12.124 15.945 1.00 0.00 15 MET A N 22
ATOM 10700 C CA . MET A 1 15 ? -2.740 -11.362 17.113 1.00 0.00 15 MET A CA 22
ATOM 10701 C C . MET A 1 15 ? -4.229 -11.558 17.405 1.00 0.00 15 MET A C 22
ATOM 10702 O O . MET A 1 15 ? -4.703 -11.218 18.488 1.00 0.00 15 MET A O 22
ATOM 10716 N N . LEU A 1 16 ? -4.926 -12.103 16.420 1.00 0.00 16 LEU A N 22
ATOM 10717 C CA . LEU A 1 16 ? -6.352 -12.348 16.556 1.00 0.00 16 LEU A CA 22
ATOM 10718 C C . LEU A 1 16 ? -6.582 -13.824 16.891 1.00 0.00 16 LEU A C 22
ATOM 10719 O O . LEU A 1 16 ? -7.280 -14.143 17.853 1.00 0.00 16 LEU A O 22
ATOM 10735 N N . LEU A 1 17 ? -5.982 -14.682 16.080 1.00 0.00 17 LEU A N 22
ATOM 10736 C CA . LEU A 1 17 ? -6.113 -16.116 16.279 1.00 0.00 17 LEU A CA 22
ATOM 10737 C C . LEU A 1 17 ? -5.511 -16.496 17.633 1.00 0.00 17 LEU A C 22
ATOM 10738 O O . LEU A 1 17 ? -5.777 -17.578 18.154 1.00 0.00 17 LEU A O 22
ATOM 10754 N N . ALA A 1 18 ? -4.710 -15.584 18.166 1.00 0.00 18 ALA A N 22
ATOM 10755 C CA . ALA A 1 18 ? -4.068 -15.810 19.450 1.00 0.00 18 ALA A CA 22
ATOM 10756 C C . ALA A 1 18 ? -5.130 -15.819 20.551 1.00 0.00 18 ALA A C 22
ATOM 10757 O O . ALA A 1 18 ? -5.278 -16.807 21.268 1.00 0.00 18 ALA A O 22
ATOM 10764 N N . SER A 1 19 ? -5.840 -14.705 20.652 1.00 0.00 19 SER A N 22
ATOM 10765 C CA . SER A 1 19 ? -6.884 -14.572 21.655 1.00 0.00 19 SER A CA 22
ATOM 10766 C C . SER A 1 19 ? -8.219 -15.061 21.089 1.00 0.00 19 SER A C 22
ATOM 10767 O O . SER A 1 19 ? -9.279 -14.569 21.473 1.00 0.00 19 SER A O 22
ATOM 10775 N N . HIS A 1 20 ? -8.124 -16.025 20.185 1.00 0.00 20 HIS A N 22
ATOM 10776 C CA . HIS A 1 20 ? -9.311 -16.587 19.563 1.00 0.00 20 HIS A CA 22
ATOM 10777 C C . HIS A 1 20 ? -9.360 -18.094 19.817 1.00 0.00 20 HIS A C 22
ATOM 10778 O O . HIS A 1 20 ? -10.430 -18.654 20.051 1.00 0.00 20 HIS A O 22
ATOM 10793 N N . LEU A 1 21 ? -8.188 -18.709 19.765 1.00 0.00 21 LEU A N 22
ATOM 10794 C CA . LEU A 1 21 ? -8.084 -20.142 19.988 1.00 0.00 21 LEU A CA 22
ATOM 10795 C C . LEU A 1 21 ? -7.279 -20.398 21.263 1.00 0.00 21 LEU A C 22
ATOM 10796 O O . LEU A 1 21 ? -6.738 -21.486 21.453 1.00 0.00 21 LEU A O 22
ATOM 10812 N N . SER A 1 22 ? -7.225 -19.377 22.105 1.00 0.00 22 SER A N 22
ATOM 10813 C CA . SER A 1 22 ? -6.496 -19.477 23.358 1.00 0.00 22 SER A CA 22
ATOM 10814 C C . SER A 1 22 ? -7.462 -19.355 24.539 1.00 0.00 22 SER A C 22
ATOM 10815 O O . SER A 1 22 ? -8.110 -20.330 24.917 1.00 0.00 22 SER A O 22
ATOM 10823 N N . THR A 1 23 ? -7.528 -18.151 25.085 1.00 0.00 23 THR A N 22
ATOM 10824 C CA . THR A 1 23 ? -8.404 -17.890 26.215 1.00 0.00 23 THR A CA 22
ATOM 10825 C C . THR A 1 23 ? -9.862 -18.146 25.829 1.00 0.00 23 THR A C 22
ATOM 10826 O O . THR A 1 23 ? -10.684 -18.478 26.682 1.00 0.00 23 THR A O 22
ATOM 10837 N N . VAL A 1 24 ? -10.138 -17.983 24.543 1.00 0.00 24 VAL A N 22
ATOM 10838 C CA . VAL A 1 24 ? -11.483 -18.194 24.034 1.00 0.00 24 VAL A CA 22
ATOM 10839 C C . VAL A 1 24 ? -12.098 -19.416 24.720 1.00 0.00 24 VAL A C 22
ATOM 10840 O O . VAL A 1 24 ? -13.312 -19.486 24.898 1.00 0.00 24 VAL A O 22
ATOM 10853 N N . LYS A 1 25 ? -11.230 -20.348 25.085 1.00 0.00 25 LYS A N 22
ATOM 10854 C CA . LYS A 1 25 ? -11.673 -21.564 25.747 1.00 0.00 25 LYS A CA 22
ATOM 10855 C C . LYS A 1 25 ? -12.717 -21.210 26.808 1.00 0.00 25 LYS A C 22
ATOM 10856 O O . LYS A 1 25 ? -12.408 -20.531 27.786 1.00 0.00 25 LYS A O 22
ATOM 10875 N N . ALA A 1 26 ? -13.932 -21.687 26.578 1.00 0.00 26 ALA A N 22
ATOM 10876 C CA . ALA A 1 26 ? -15.024 -21.431 27.502 1.00 0.00 26 ALA A CA 22
ATOM 10877 C C . ALA A 1 26 ? -15.966 -22.635 27.519 1.00 0.00 26 ALA A C 22
ATOM 10878 O O . ALA A 1 26 ? -17.169 -22.490 27.307 1.00 0.00 26 ALA A O 22
ATOM 10885 N N . ARG A 1 27 ? -15.383 -23.798 27.773 1.00 0.00 27 ARG A N 22
ATOM 10886 C CA . ARG A 1 27 ? -16.156 -25.028 27.821 1.00 0.00 27 ARG A CA 22
ATOM 10887 C C . ARG A 1 27 ? -16.024 -25.685 29.196 1.00 0.00 27 ARG A C 22
ATOM 10888 O O . ARG A 1 27 ? -16.657 -26.705 29.463 1.00 0.00 27 ARG A O 22
ATOM 10909 N N . GLY A 1 28 ? -15.198 -25.073 30.031 1.00 0.00 28 GLY A N 22
ATOM 10910 C CA . GLY A 1 28 ? -14.974 -25.586 31.373 1.00 0.00 28 GLY A CA 22
ATOM 10911 C C . GLY A 1 28 ? -15.112 -24.475 32.415 1.00 0.00 28 GLY A C 22
ATOM 10912 O O . GLY A 1 28 ? -14.354 -24.430 33.383 1.00 0.00 28 GLY A O 22
ATOM 10916 N N . ILE A 1 29 ? -16.084 -23.606 32.182 1.00 0.00 29 ILE A N 22
ATOM 10917 C CA . ILE A 1 29 ? -16.331 -22.498 33.088 1.00 0.00 29 ILE A CA 22
ATOM 10918 C C . ILE A 1 29 ? -17.838 -22.347 33.304 1.00 0.00 29 ILE A C 22
ATOM 10919 O O . ILE A 1 29 ? -18.450 -23.144 34.013 1.00 0.00 29 ILE A O 22
ATOM 10935 N N . LYS A 1 30 ? -18.394 -21.320 32.678 1.00 0.00 30 LYS A N 22
ATOM 10936 C CA . LYS A 1 30 ? -19.818 -21.055 32.793 1.00 0.00 30 LYS A CA 22
ATOM 10937 C C . LYS A 1 30 ? -20.585 -22.377 32.732 1.00 0.00 30 LYS A C 22
ATOM 10938 O O . LYS A 1 30 ? -21.478 -22.619 33.543 1.00 0.00 30 LYS A O 22
#

Nearest PDB structures (foldseek):
  1z65-assembly1_A  TM=6.720E-01  e=4.646E-04  unclassified
  1z65-assembly1_A  TM=1.034E+00  e=1.664E-04  unclassified
  1z65-assembly1_A  TM=7.422E-01  e=4.202E-04  unclassified
  3dzu-assembly1_D  TM=4.162E-01  e=8.994E+00  Homo sapiens

Sequence (30 aa):
MKNRLGTWWVAILCMLLASHLSTVKARGIKMKNRLGTWWVAILCMLLASHLSTVKARGIKMKNRLGTWWVAILCMLLASHLSTVKARGIKMKNRLGTWWVAILCMLLASHLSTVKARGIKMKNRLGTWWVAILCMLLASHLSTVKARGIKMKNRLGTWWVAILCMLLASHLSTVKARGIKMKNRLGTWWVAILCMLLASHLSTVKARGIKMKNRLGTWWVAILCMLLASHLSTVKARGIKMKNRLGTWWVAILCMLLASHLSTVKARGIKMKNRLGTWWVAILCMLLASHLSTVKARGIKMKNRLGTWWVAILCMLLASHLSTVKARGIKMKNRLGTWWVAILCMLLASHLSTVKARGIKMKNRLGTWWVAILCMLLASHLSTVKARGIKMKNRLGTWWVAILCMLLASHLSTVKARGIKMKNRLGTWWVAILCMLLASHLSTVKARGIKMKNRLGTWWVAILCMLLASHLSTVKARGIKMKNRLGTWWVAILCMLLASHLSTVKARGIKMKNRLGTWWVAILCMLLASHLSTVKARGIKMKNRLGTWWVAILCMLLASHLSTVKARGIKMKNRLGTWWVAILCMLLASHLSTVKARGIKMKNRLGTWWVAILCMLLASHLSTVKARGIKMKNRLGTWWVAILCMLLASHLSTVKARGIK

InterPro domains:
  IPR021566 Prion-like protein Doppel [PF11466] (1-30)
  IPR022416 Prion/Doppel protein, beta-ribbon domain [PF00377] (64-179)
  IPR036924 Prion/Doppel beta-ribbon domain superfamily [G3DSA:1.10.790.10] (51-157)
  IPR036924 Prion/Doppel beta-ribbon domain superfamily [SSF54098] (49-153)

Radius of gyration: 13.89 Å; Cα contacts (8 Å, |Δi|>4): 2; chains: 1; bounding box: 24×28×32 Å

GO terms:
  GO:0009897 external side of plasma membrane (C, IDA)
  GO:0005886 plasma membrane (C, EXP)
  GO:0007338 single fertilization (P, IMP)
  GO:0007340 acrosome reaction (P, IMP)
  GO:0005507 copper ion binding (F, IDA)
  GO:0006878 intracellular copper ion homeostasis (P, IDA)
  GO:0005515 protein binding (F, IPI)

Solvent-accessible surface area: 3376 Å² total; per-residue (Å²): 226,201,146,180,111,43,91,151,120,60,35,88,107,89,139,126,78,34,57,99,88,66,124,90,129,58,236,45,149,208

Secondary structure (DSSP, 8-state):
--SS-SSHHHHHHHHHHHHHTTTT---S--